Protein AF-A0A936LP40-F1 (afdb_monomer)

Structure (mmCIF, N/CA/C/O backbone):
data_AF-A0A936LP40-F1
#
_entry.id   AF-A0A936LP40-F1
#
loop_
_atom_site.group_PDB
_atom_site.id
_atom_site.type_symbol
_atom_site.label_atom_id
_atom_site.label_alt_id
_atom_site.label_comp_id
_atom_site.label_asym_id
_atom_site.label_entity_id
_atom_site.label_seq_id
_atom_site.pdbx_PDB_ins_code
_atom_site.Cartn_x
_atom_site.Cartn_y
_atom_site.Cartn_z
_atom_site.occupancy
_atom_site.B_iso_or_equiv
_atom_site.auth_seq_id
_atom_site.auth_comp_id
_atom_site.auth_asym_id
_atom_site.auth_atom_id
_atom_site.pdbx_PDB_model_num
ATOM 1 N N . MET A 1 1 ? 78.525 -38.501 -21.535 1.00 39.41 1 MET A N 1
ATOM 2 C CA . MET A 1 1 ? 77.600 -37.495 -20.968 1.00 39.41 1 MET A CA 1
ATOM 3 C C . MET A 1 1 ? 76.775 -36.900 -22.103 1.00 39.41 1 MET A C 1
ATOM 5 O O . MET A 1 1 ? 77.333 -36.212 -22.942 1.00 39.41 1 MET A O 1
ATOM 9 N N . LYS A 1 2 ? 75.487 -37.255 -22.207 1.00 33.81 2 LYS A N 1
ATOM 10 C CA . LYS A 1 2 ? 74.558 -36.735 -23.226 1.00 33.81 2 LYS A CA 1
ATOM 11 C C . LYS A 1 2 ? 73.758 -35.586 -22.605 1.00 33.81 2 LYS A C 1
ATOM 13 O O . LYS A 1 2 ? 72.958 -35.839 -21.711 1.00 33.81 2 LYS A O 1
ATOM 18 N N . HIS A 1 3 ? 73.968 -34.356 -23.067 1.00 35.19 3 HIS A N 1
ATOM 19 C CA . HIS A 1 3 ? 73.114 -33.218 -22.724 1.00 35.19 3 HIS A CA 1
ATOM 20 C C . HIS A 1 3 ? 71.894 -33.205 -23.654 1.00 35.19 3 HIS A C 1
ATOM 22 O O . HIS A 1 3 ? 72.036 -33.112 -24.870 1.00 35.19 3 HIS A O 1
ATOM 28 N N . LYS A 1 4 ? 70.695 -33.345 -23.076 1.00 35.53 4 LYS A N 1
ATOM 29 C CA . LYS A 1 4 ? 69.415 -33.103 -23.752 1.00 35.53 4 LYS A CA 1
ATOM 30 C C . LYS A 1 4 ? 69.106 -31.609 -23.678 1.00 35.53 4 LYS A C 1
ATOM 32 O O . LYS A 1 4 ? 68.902 -31.077 -22.591 1.00 35.53 4 LYS A O 1
ATOM 37 N N . THR A 1 5 ? 69.061 -30.960 -24.832 1.00 36.44 5 THR A N 1
ATOM 38 C CA . THR A 1 5 ? 68.588 -29.586 -25.010 1.00 36.44 5 THR A CA 1
ATOM 39 C C . THR A 1 5 ? 67.058 -29.606 -25.038 1.00 36.44 5 THR A C 1
ATOM 41 O O . THR A 1 5 ? 66.466 -30.262 -25.894 1.00 36.44 5 THR A O 1
ATOM 44 N N . TYR A 1 6 ? 66.406 -28.938 -24.086 1.00 32.69 6 TYR A N 1
ATOM 45 C CA . TYR A 1 6 ? 64.954 -28.760 -24.088 1.00 32.69 6 TYR A CA 1
ATOM 46 C C . TYR A 1 6 ? 64.593 -27.590 -25.007 1.00 32.69 6 TYR A C 1
ATOM 48 O O . TYR A 1 6 ? 64.963 -26.449 -24.744 1.00 32.69 6 TYR A O 1
ATOM 56 N N . SER A 1 7 ? 63.879 -27.885 -26.092 1.00 31.77 7 SER A N 1
ATOM 57 C CA . SER A 1 7 ? 63.279 -26.883 -26.972 1.00 31.77 7 SER A CA 1
ATOM 58 C C . SER A 1 7 ? 61.946 -26.448 -26.360 1.00 31.77 7 SER A C 1
ATOM 60 O O . SER A 1 7 ? 60.996 -27.228 -26.329 1.00 31.77 7 SER A O 1
ATOM 62 N N . ILE A 1 8 ? 61.884 -25.227 -25.831 1.00 37.75 8 ILE A N 1
ATOM 63 C CA . ILE A 1 8 ? 60.647 -24.624 -25.323 1.00 37.75 8 ILE A CA 1
ATOM 64 C C . ILE A 1 8 ? 59.838 -24.160 -26.537 1.00 37.75 8 ILE A C 1
ATOM 66 O O . ILE A 1 8 ? 60.222 -23.218 -27.226 1.00 37.75 8 ILE A O 1
ATOM 70 N N . TYR A 1 9 ? 58.729 -24.844 -26.819 1.00 33.91 9 TYR A N 1
ATOM 71 C CA . TYR A 1 9 ? 57.718 -24.362 -27.754 1.00 33.91 9 TYR A CA 1
ATOM 72 C C . TYR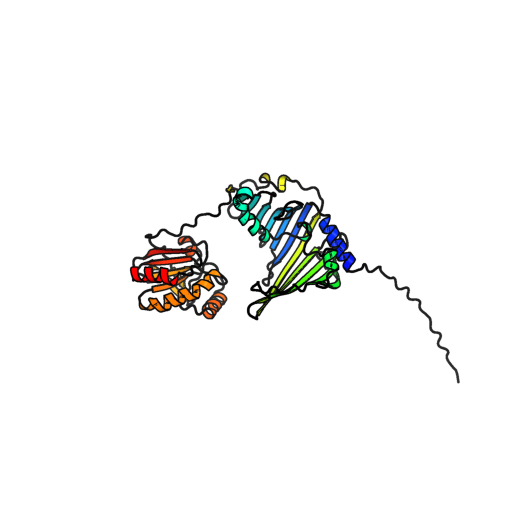 A 1 9 ? 56.994 -23.173 -27.116 1.00 33.91 9 TYR A C 1
ATOM 74 O O . TYR A 1 9 ? 56.255 -23.329 -26.146 1.00 33.91 9 TYR A O 1
ATOM 82 N N . LEU A 1 10 ? 57.220 -21.980 -27.664 1.00 33.94 10 LEU A N 1
ATOM 83 C CA . LEU A 1 10 ? 56.458 -20.782 -27.341 1.00 33.94 10 LEU A CA 1
ATOM 84 C C . LEU A 1 10 ? 55.081 -20.903 -28.015 1.00 33.94 10 LEU A C 1
ATOM 86 O O . LEU A 1 10 ? 54.895 -20.525 -29.169 1.00 33.94 10 LEU A O 1
ATOM 90 N N . SER A 1 11 ? 54.112 -21.495 -27.322 1.00 34.44 11 SER A N 1
ATOM 91 C CA . SER A 1 11 ? 52.716 -21.454 -27.750 1.00 34.44 11 SER A CA 1
ATOM 92 C C . SER A 1 11 ? 52.187 -20.033 -27.550 1.00 34.44 11 SER A C 1
ATOM 94 O O . SER A 1 11 ? 51.850 -19.644 -26.431 1.00 34.44 11 SER A O 1
ATOM 96 N N . CYS A 1 12 ? 52.128 -19.251 -28.631 1.00 35.00 12 CYS A N 1
ATOM 97 C CA . CYS A 1 12 ? 51.345 -18.020 -28.701 1.00 35.00 12 CYS A CA 1
ATOM 98 C C . CYS A 1 12 ? 49.870 -18.353 -28.451 1.00 35.00 12 CYS A C 1
ATOM 100 O O . CYS A 1 12 ? 49.125 -18.694 -29.369 1.00 35.00 12 CYS A O 1
ATOM 102 N N . VAL A 1 13 ? 49.445 -18.255 -27.194 1.00 36.16 13 VAL A N 1
ATOM 103 C CA . VAL A 1 13 ? 48.031 -18.170 -26.844 1.00 36.16 13 VAL A CA 1
ATOM 104 C C . VAL A 1 13 ? 47.567 -16.791 -27.297 1.00 36.16 13 VAL A C 1
ATOM 106 O O . VAL A 1 13 ? 47.834 -15.785 -26.643 1.00 36.16 13 VAL A O 1
ATOM 109 N N . PHE A 1 14 ? 46.895 -16.738 -28.446 1.00 36.97 14 PHE A N 1
ATOM 110 C CA . PHE A 1 14 ? 46.028 -15.615 -28.775 1.00 36.97 14 PHE A CA 1
ATOM 111 C C . PHE A 1 14 ? 44.921 -15.577 -27.717 1.00 36.97 14 PHE A C 1
ATOM 113 O O . PHE A 1 14 ? 43.926 -16.295 -27.804 1.00 36.97 14 PHE A O 1
ATOM 120 N N . LEU A 1 15 ? 45.115 -14.755 -26.686 1.00 35.19 15 LEU A N 1
ATOM 121 C CA . LEU A 1 15 ? 44.023 -14.267 -25.859 1.00 35.19 15 LEU A CA 1
ATOM 122 C C . LEU A 1 15 ? 43.089 -13.490 -26.788 1.00 35.19 15 LEU A C 1
ATOM 124 O O . LEU A 1 15 ? 43.354 -12.343 -27.143 1.00 35.19 15 LEU A O 1
ATOM 128 N N . PHE A 1 16 ? 41.989 -14.123 -27.191 1.00 34.69 16 PHE A N 1
ATOM 129 C CA . PHE A 1 16 ? 40.806 -13.384 -27.598 1.00 34.69 16 PHE A CA 1
ATOM 130 C C . PHE A 1 16 ? 40.383 -12.545 -26.391 1.00 34.69 16 PHE A C 1
ATOM 132 O O . PHE A 1 16 ? 39.727 -13.035 -25.473 1.00 34.69 16 PHE A O 1
ATOM 139 N N . ALA A 1 17 ? 40.788 -11.277 -26.376 1.00 38.00 17 ALA A N 1
ATOM 140 C CA . ALA A 1 17 ? 40.144 -10.266 -25.565 1.00 38.00 17 ALA A CA 1
ATOM 141 C C . ALA A 1 17 ? 38.708 -10.137 -26.086 1.00 38.00 17 ALA A C 1
ATOM 143 O O . ALA A 1 17 ? 38.419 -9.350 -26.987 1.00 38.00 17 ALA A O 1
ATOM 144 N N . ALA A 1 18 ? 37.795 -10.956 -25.557 1.00 37.81 18 ALA A N 1
ATOM 145 C CA . ALA A 1 18 ? 36.388 -10.607 -25.579 1.00 37.81 18 ALA A CA 1
ATOM 146 C C . ALA A 1 18 ? 36.315 -9.226 -24.930 1.00 37.81 18 ALA A C 1
ATOM 148 O O . ALA A 1 18 ? 36.720 -9.075 -23.781 1.00 37.81 18 ALA A O 1
ATOM 149 N N . CYS A 1 19 ? 35.914 -8.221 -25.706 1.00 40.38 19 CYS A N 1
ATOM 150 C CA . CYS A 1 19 ? 35.812 -6.833 -25.284 1.00 40.38 19 CYS A CA 1
ATOM 151 C C . CYS A 1 19 ? 34.895 -6.772 -24.050 1.00 40.38 19 CYS A C 1
ATOM 153 O O . CYS A 1 19 ? 33.672 -6.686 -24.177 1.00 40.38 19 CYS A O 1
ATOM 155 N N . SER A 1 20 ? 35.460 -6.909 -22.849 1.00 53.47 20 SER A N 1
ATOM 156 C CA . SER A 1 20 ? 34.720 -6.817 -21.601 1.00 53.47 20 SER A CA 1
ATOM 157 C C . SER A 1 20 ? 34.326 -5.357 -21.480 1.00 53.47 20 SER A C 1
ATOM 159 O O . SER A 1 20 ? 35.162 -4.513 -21.159 1.00 53.47 20 SER A O 1
ATOM 161 N N . ARG A 1 21 ? 33.082 -5.036 -21.852 1.00 65.19 21 ARG A N 1
ATOM 162 C CA . ARG A 1 21 ? 32.536 -3.692 -21.661 1.00 65.19 21 ARG A CA 1
ATOM 163 C C . ARG A 1 21 ? 32.746 -3.309 -20.201 1.00 65.19 21 ARG A C 1
ATOM 165 O O . ARG A 1 21 ? 32.462 -4.110 -19.312 1.00 65.19 21 ARG A O 1
ATOM 172 N N . ASP A 1 22 ? 33.257 -2.106 -19.984 1.00 83.31 22 ASP A N 1
ATOM 173 C CA . ASP A 1 22 ? 33.444 -1.549 -18.652 1.00 83.31 22 ASP A CA 1
ATOM 174 C C . ASP A 1 22 ? 32.126 -1.661 -17.843 1.00 83.31 22 ASP A C 1
ATOM 176 O O . ASP A 1 22 ? 31.079 -1.240 -18.345 1.00 83.31 22 ASP A O 1
ATOM 180 N N . PRO A 1 23 ? 32.125 -2.240 -16.628 1.00 83.31 23 PRO A N 1
ATOM 181 C CA . PRO A 1 23 ? 30.932 -2.390 -15.792 1.00 83.31 23 PRO A CA 1
ATOM 182 C C . PRO A 1 23 ? 30.099 -1.111 -15.631 1.00 83.31 23 PRO A C 1
ATOM 184 O O . PRO A 1 23 ? 28.870 -1.167 -15.717 1.00 83.31 23 PRO A O 1
ATOM 187 N N . LYS A 1 24 ? 30.745 0.053 -15.464 1.00 86.62 24 LYS A N 1
ATOM 188 C CA . LYS A 1 24 ? 30.034 1.336 -15.338 1.00 86.62 24 LYS A CA 1
ATOM 189 C C . LYS A 1 24 ? 29.349 1.728 -16.646 1.00 86.62 24 LYS A C 1
ATOM 191 O O . LYS A 1 24 ? 28.217 2.209 -16.618 1.00 86.62 24 LYS A O 1
ATOM 196 N N . SER A 1 25 ? 29.971 1.452 -17.793 1.00 88.06 25 SER A N 1
ATOM 197 C CA . SER A 1 25 ? 29.346 1.662 -19.105 1.00 88.06 25 SER A CA 1
ATOM 198 C C . SER A 1 25 ? 28.036 0.879 -19.280 1.00 88.06 25 SER A C 1
ATOM 200 O O . SER A 1 25 ? 27.103 1.388 -19.897 1.00 88.06 25 SER A O 1
ATOM 202 N N . ILE A 1 26 ? 27.921 -0.323 -18.700 1.00 91.50 26 ILE A N 1
ATOM 203 C CA . ILE A 1 26 ? 26.695 -1.136 -18.766 1.00 91.50 26 ILE A CA 1
ATOM 204 C C . ILE A 1 26 ? 25.574 -0.507 -17.934 1.00 91.50 26 ILE A C 1
ATOM 206 O O . ILE A 1 26 ? 24.465 -0.345 -18.442 1.00 91.50 26 ILE A O 1
ATOM 210 N N . LEU A 1 27 ? 25.866 -0.096 -16.696 1.00 91.38 27 LEU A N 1
ATOM 211 C CA . LEU A 1 27 ? 24.906 0.615 -15.843 1.00 91.38 27 LEU A CA 1
ATOM 212 C C . LEU A 1 27 ? 24.444 1.927 -16.497 1.00 91.38 27 LEU A C 1
ATOM 214 O O . LEU A 1 27 ? 23.246 2.198 -16.556 1.00 91.38 27 LEU A O 1
ATOM 218 N N . LYS A 1 28 ? 25.375 2.684 -17.094 1.00 92.00 28 LYS A N 1
ATOM 219 C CA . LYS A 1 28 ? 25.070 3.902 -17.859 1.00 92.00 28 LYS A CA 1
ATOM 220 C C . LYS A 1 28 ? 24.146 3.622 -19.048 1.00 92.00 28 LYS A C 1
ATOM 222 O O . LYS A 1 28 ? 23.197 4.371 -19.273 1.00 92.00 28 LYS A O 1
ATOM 227 N N . MET A 1 29 ? 24.391 2.553 -19.809 1.00 93.62 29 MET A N 1
ATOM 228 C CA . MET A 1 29 ? 23.510 2.160 -20.916 1.00 93.62 29 MET A CA 1
ATOM 229 C C . MET A 1 29 ? 22.107 1.803 -20.425 1.00 93.62 29 MET A C 1
ATOM 231 O O . MET A 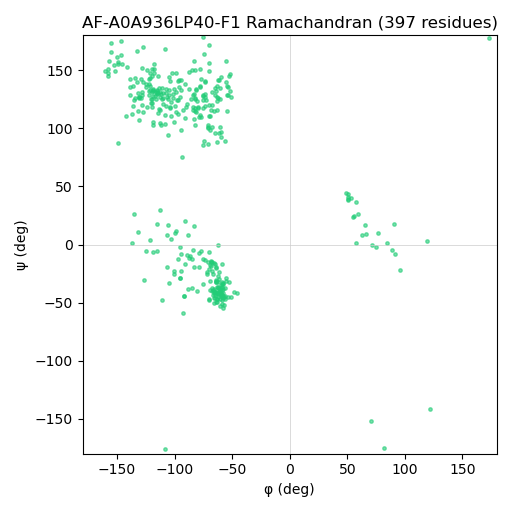1 29 ? 21.136 2.226 -21.050 1.00 93.62 29 MET A O 1
ATOM 235 N N . ALA A 1 30 ? 21.989 1.076 -19.311 1.00 96.00 30 ALA A N 1
ATOM 236 C CA . ALA A 1 30 ? 20.692 0.756 -18.722 1.00 96.00 30 ALA A CA 1
ATOM 237 C C . ALA A 1 30 ? 19.940 2.019 -18.286 1.00 96.00 30 ALA A C 1
ATOM 239 O O . ALA A 1 30 ? 18.773 2.189 -18.637 1.00 96.00 30 ALA A O 1
ATOM 240 N N . PHE A 1 31 ? 20.622 2.954 -17.618 1.00 95.69 31 PHE A N 1
ATOM 241 C CA . PHE A 1 31 ? 20.053 4.253 -17.265 1.00 95.69 31 PHE A CA 1
ATOM 242 C C . PHE A 1 31 ? 19.553 5.013 -18.504 1.00 95.69 31 PHE A C 1
ATOM 244 O O . PHE A 1 31 ? 18.389 5.405 -18.561 1.00 95.69 31 PHE A O 1
ATOM 251 N N . ILE A 1 32 ? 20.391 5.169 -19.537 1.00 95.50 32 ILE A N 1
ATOM 252 C CA . ILE A 1 32 ? 20.025 5.861 -20.788 1.00 95.50 32 ILE A CA 1
ATOM 253 C C . ILE A 1 32 ? 18.844 5.169 -21.476 1.00 95.50 32 ILE A C 1
ATOM 255 O O . ILE A 1 32 ? 17.924 5.832 -21.964 1.00 95.50 32 ILE A O 1
ATOM 259 N N . LYS A 1 33 ? 18.841 3.832 -21.505 1.00 97.12 33 LYS A N 1
ATOM 260 C CA . LYS A 1 33 ? 17.748 3.050 -22.075 1.00 97.12 33 LYS A CA 1
ATOM 261 C C . LYS A 1 33 ? 16.442 3.338 -21.341 1.00 97.12 33 LYS A C 1
ATOM 263 O O . LYS A 1 33 ? 15.465 3.698 -21.994 1.00 97.12 33 LYS A O 1
ATOM 268 N N . CYS A 1 34 ? 16.428 3.222 -20.020 1.00 97.25 34 CYS A N 1
ATOM 269 C CA . CYS A 1 34 ? 15.266 3.492 -19.179 1.00 97.25 34 CYS A CA 1
ATOM 270 C C . CYS A 1 34 ? 14.773 4.944 -19.298 1.00 97.25 34 CYS A C 1
ATOM 272 O O . CYS A 1 34 ? 13.569 5.180 -19.408 1.00 97.25 34 CYS A O 1
ATOM 274 N N . GLN A 1 35 ? 15.685 5.912 -19.410 1.00 95.25 35 GLN A N 1
ATOM 275 C CA . GLN A 1 35 ? 15.361 7.313 -19.699 1.00 95.25 35 GLN A CA 1
ATOM 276 C C . GLN A 1 35 ? 14.681 7.500 -21.062 1.00 95.25 35 GLN A C 1
ATOM 278 O O . GLN A 1 35 ? 13.755 8.300 -21.190 1.00 95.25 35 GLN A O 1
ATOM 283 N N . SER A 1 36 ? 15.092 6.736 -22.078 1.00 96.06 36 SER A N 1
ATOM 284 C CA . SER A 1 36 ? 14.503 6.802 -23.424 1.00 96.06 36 SER A CA 1
ATOM 285 C C . SER A 1 36 ? 13.078 6.237 -23.519 1.00 96.06 36 SER A C 1
ATOM 287 O O . SER A 1 36 ? 12.390 6.468 -24.518 1.00 96.06 36 SER A O 1
ATOM 289 N N . VAL A 1 37 ? 12.628 5.482 -22.510 1.00 97.06 37 VAL A N 1
ATOM 290 C CA . VAL A 1 37 ? 11.272 4.925 -22.460 1.00 97.06 37 VAL A CA 1
ATOM 291 C C . VAL A 1 37 ? 10.274 6.040 -22.160 1.00 97.06 37 VAL A C 1
ATOM 293 O O . VAL A 1 37 ? 10.399 6.741 -21.162 1.00 97.06 37 VAL A O 1
ATOM 296 N N . LYS A 1 38 ? 9.270 6.193 -23.025 1.00 95.94 38 LYS A N 1
ATOM 297 C CA . LYS A 1 38 ? 8.192 7.186 -22.914 1.00 95.94 38 LYS A CA 1
ATOM 298 C C . LYS A 1 38 ? 6.877 6.568 -22.465 1.00 95.94 38 LYS A C 1
ATOM 300 O O . LYS A 1 38 ? 6.103 7.221 -21.782 1.00 95.94 38 LYS A O 1
ATOM 305 N N . CYS A 1 39 ? 6.612 5.334 -22.860 1.00 96.62 39 CYS A N 1
ATOM 306 C CA . CYS A 1 39 ? 5.388 4.613 -22.541 1.00 96.62 39 CYS A CA 1
ATOM 307 C C . CYS A 1 39 ? 5.658 3.113 -22.596 1.00 96.62 39 CYS A C 1
ATOM 309 O O . CYS A 1 39 ? 6.685 2.680 -23.125 1.00 96.62 39 CYS A O 1
ATOM 311 N N . GLY A 1 40 ? 4.748 2.319 -22.059 1.00 96.81 40 GLY A N 1
ATOM 312 C CA . GLY A 1 40 ? 4.858 0.873 -22.138 1.00 96.81 40 GLY A CA 1
ATOM 313 C C . GLY A 1 40 ? 3.808 0.151 -21.318 1.00 96.81 40 GLY A C 1
ATOM 314 O O . GLY A 1 40 ? 2.983 0.757 -20.628 1.00 96.81 40 GLY A O 1
ATOM 315 N N . ASN A 1 41 ? 3.850 -1.167 -21.401 1.00 97.50 41 ASN A N 1
ATOM 316 C CA . ASN A 1 41 ? 3.151 -2.027 -20.471 1.00 97.50 41 ASN A CA 1
ATOM 317 C C . ASN A 1 41 ? 4.115 -3.069 -19.908 1.00 97.50 41 ASN A C 1
ATOM 319 O O . ASN A 1 41 ? 5.112 -3.404 -20.544 1.00 97.50 41 ASN A O 1
ATOM 323 N N . TYR A 1 42 ? 3.848 -3.535 -18.695 1.00 97.56 42 TYR A N 1
ATOM 324 C CA . TYR A 1 42 ? 4.622 -4.600 -18.077 1.00 97.56 42 TYR A CA 1
ATOM 325 C C . TYR A 1 42 ? 3.775 -5.452 -17.141 1.00 97.56 42 TYR A C 1
ATOM 327 O O . TYR A 1 42 ? 2.776 -5.000 -16.578 1.00 97.56 42 TYR A O 1
ATOM 335 N N . GLU A 1 43 ? 4.232 -6.683 -16.949 1.00 97.81 43 GLU A N 1
ATOM 336 C CA . GLU A 1 43 ? 3.850 -7.559 -15.853 1.00 97.81 43 GLU A CA 1
ATOM 337 C C . GLU A 1 43 ? 5.066 -7.763 -14.953 1.00 97.81 43 GLU A C 1
ATOM 339 O O . GLU A 1 43 ? 6.166 -8.052 -15.426 1.00 97.81 43 GLU A O 1
ATOM 344 N N . MET A 1 44 ? 4.877 -7.597 -13.651 1.00 96.75 44 MET A N 1
ATOM 345 C CA . MET A 1 44 ? 5.942 -7.654 -12.662 1.00 96.75 44 MET A CA 1
ATOM 346 C C . MET A 1 44 ? 5.480 -8.417 -11.433 1.00 96.75 44 MET A C 1
ATOM 348 O O . MET A 1 44 ? 4.346 -8.235 -10.996 1.00 96.75 44 MET A O 1
ATOM 352 N N . SER A 1 45 ? 6.367 -9.198 -10.825 1.00 95.44 45 SER A N 1
ATOM 353 C CA . SER A 1 45 ? 6.187 -9.607 -9.439 1.00 95.44 45 SER A CA 1
ATOM 354 C C . SER A 1 45 ? 7.057 -8.819 -8.471 1.00 95.44 45 SER A C 1
ATOM 356 O O . SER A 1 45 ? 8.161 -8.384 -8.802 1.00 95.44 45 SER A O 1
ATOM 358 N N . LEU A 1 46 ? 6.527 -8.622 -7.269 1.00 92.81 46 LEU A N 1
ATOM 359 C CA . LEU A 1 46 ? 7.178 -7.926 -6.176 1.00 92.81 46 LEU A CA 1
ATOM 360 C C . LEU A 1 46 ? 7.077 -8.759 -4.906 1.00 92.81 46 LEU A C 1
ATOM 362 O O . LEU A 1 46 ? 5.983 -9.121 -4.485 1.00 92.81 46 LEU A O 1
ATOM 366 N N . ILE A 1 47 ? 8.218 -8.999 -4.279 1.00 89.44 47 ILE A N 1
ATOM 367 C CA . ILE A 1 47 ? 8.305 -9.543 -2.926 1.00 89.44 47 ILE A CA 1
ATOM 368 C C . ILE A 1 47 ? 8.727 -8.409 -2.000 1.00 89.44 47 ILE A C 1
ATOM 370 O O . ILE A 1 47 ? 9.734 -7.754 -2.280 1.00 89.44 47 ILE A O 1
ATOM 374 N N . LYS A 1 48 ? 7.971 -8.178 -0.921 1.00 81.56 48 LYS A N 1
ATOM 375 C CA . LYS A 1 48 ? 8.299 -7.197 0.122 1.00 81.56 48 LYS A CA 1
ATOM 376 C C . LYS A 1 48 ? 8.597 -7.908 1.434 1.00 81.56 48 LYS A C 1
ATOM 378 O O . LYS A 1 48 ? 7.823 -8.744 1.870 1.00 81.56 48 LYS A O 1
ATOM 383 N N . GLY A 1 49 ? 9.659 -7.502 2.116 1.00 66.75 49 GLY A N 1
ATOM 384 C CA . GLY A 1 49 ? 9.948 -7.966 3.468 1.00 66.75 49 GLY A CA 1
ATOM 385 C C . GLY A 1 49 ? 10.385 -9.432 3.549 1.00 66.75 49 GLY A C 1
ATOM 386 O O . GLY A 1 49 ? 11.042 -9.954 2.650 1.00 66.75 49 GLY A O 1
ATOM 387 N N . ILE A 1 50 ? 10.095 -10.049 4.698 1.00 52.34 50 ILE A N 1
ATOM 388 C CA . ILE A 1 50 ? 10.668 -11.336 5.132 1.00 52.34 50 ILE A CA 1
ATOM 389 C C . ILE A 1 50 ? 9.701 -12.508 4.898 1.00 52.34 50 ILE A C 1
ATOM 391 O O . ILE A 1 50 ? 10.153 -13.643 4.779 1.00 52.34 50 ILE A O 1
ATOM 395 N N . ASP A 1 51 ? 8.392 -12.251 4.812 1.00 62.28 51 ASP A N 1
ATOM 396 C CA . ASP A 1 51 ? 7.378 -13.304 4.642 1.00 62.28 51 ASP A CA 1
ATOM 397 C C . ASP A 1 51 ? 7.448 -13.980 3.260 1.00 62.28 51 ASP A C 1
ATOM 399 O O . ASP A 1 51 ? 6.972 -15.101 3.089 1.00 62.28 51 ASP A O 1
ATOM 403 N N . GLY A 1 52 ? 8.098 -13.323 2.294 1.00 68.62 52 GLY A N 1
ATOM 404 C CA . GLY A 1 52 ? 8.315 -13.841 0.950 1.00 68.62 52 GLY A CA 1
ATOM 405 C C . GLY A 1 52 ? 7.078 -13.768 0.057 1.00 68.62 52 GLY A C 1
ATOM 406 O O . GLY A 1 52 ? 7.112 -14.334 -1.037 1.00 68.62 52 GLY A O 1
ATOM 407 N N . THR A 1 53 ? 6.013 -13.082 0.487 1.00 80.00 53 THR A N 1
ATOM 408 C CA . THR A 1 53 ? 4.757 -13.012 -0.265 1.00 80.00 53 THR A CA 1
ATOM 409 C C . THR A 1 53 ? 4.988 -12.327 -1.611 1.00 80.00 53 THR A C 1
ATOM 411 O O . THR A 1 53 ? 5.490 -11.202 -1.686 1.00 80.00 53 THR A O 1
ATOM 414 N N . GLU A 1 54 ? 4.635 -13.019 -2.696 1.00 85.31 54 GLU A N 1
ATOM 415 C CA . GLU A 1 54 ? 4.766 -12.503 -4.056 1.00 85.31 54 GLU A CA 1
ATOM 416 C C . GLU A 1 54 ? 3.463 -11.822 -4.491 1.00 85.31 54 GLU A C 1
ATOM 418 O O . GLU A 1 54 ? 2.425 -12.459 -4.653 1.00 85.31 54 GLU A O 1
ATOM 423 N N . HIS A 1 55 ? 3.535 -10.517 -4.736 1.00 88.88 55 HIS A N 1
ATOM 424 C CA . HIS A 1 55 ? 2.455 -9.729 -5.318 1.00 88.88 55 HIS A CA 1
ATOM 425 C C . HIS A 1 55 ? 2.675 -9.591 -6.820 1.00 88.88 55 HIS A C 1
ATOM 427 O O . HIS A 1 55 ? 3.786 -9.293 -7.263 1.00 88.88 55 HIS A O 1
ATOM 433 N N . LEU A 1 56 ? 1.621 -9.768 -7.614 1.00 95.12 56 LEU A N 1
ATOM 434 C CA . LEU A 1 56 ? 1.691 -9.624 -9.064 1.00 95.12 56 LEU A CA 1
ATOM 435 C C . LEU A 1 56 ? 1.035 -8.314 -9.499 1.00 95.12 56 LEU A C 1
ATOM 437 O O . LEU A 1 56 ? -0.090 -8.005 -9.117 1.00 95.12 56 LEU A O 1
ATOM 441 N N . PHE A 1 57 ? 1.721 -7.571 -10.358 1.00 96.56 57 PHE A N 1
ATOM 442 C CA . PHE A 1 57 ? 1.269 -6.298 -10.892 1.00 96.56 57 PHE A CA 1
ATOM 443 C C . PHE A 1 57 ? 1.268 -6.332 -12.415 1.00 96.56 57 PHE A C 1
ATOM 445 O O . PHE A 1 57 ? 2.221 -6.800 -13.035 1.00 96.56 57 PHE A O 1
ATOM 452 N N . LYS A 1 58 ? 0.221 -5.781 -13.027 1.00 97.50 58 LYS A N 1
ATOM 453 C CA . LYS A 1 58 ? 0.188 -5.455 -14.459 1.00 97.50 58 LYS A CA 1
ATOM 454 C C . LYS A 1 58 ? -0.006 -3.962 -14.598 1.00 97.50 58 LYS A C 1
ATOM 456 O O . LYS A 1 58 ? -0.892 -3.422 -13.951 1.00 97.50 58 LYS A O 1
ATOM 461 N N . CYS A 1 59 ? 0.787 -3.293 -15.420 1.00 97.56 59 CYS A N 1
ATOM 462 C CA . CYS A 1 59 ? 0.753 -1.841 -15.520 1.00 97.56 59 CYS A CA 1
ATOM 463 C C . CYS A 1 59 ? 0.869 -1.388 -16.970 1.00 97.56 59 CYS A C 1
ATOM 465 O O . CYS A 1 59 ? 1.711 -1.887 -17.709 1.00 97.56 59 CYS A O 1
ATOM 467 N N . LYS A 1 60 ? 0.040 -0.420 -17.357 1.00 97.69 60 LYS A N 1
ATOM 468 C CA . LYS A 1 60 ? 0.240 0.441 -18.525 1.00 97.69 60 LYS A CA 1
ATOM 469 C C . LYS A 1 60 ? 0.696 1.799 -18.020 1.00 97.69 60 LYS A C 1
ATOM 471 O O . LYS A 1 60 ? 0.159 2.273 -17.022 1.00 97.69 60 LYS A O 1
ATOM 476 N N . PHE A 1 61 ? 1.633 2.439 -18.704 1.00 96.88 61 PHE A N 1
ATOM 477 C CA . PHE A 1 61 ? 2.132 3.744 -18.286 1.00 96.88 61 PHE A CA 1
ATOM 478 C C . PHE A 1 61 ? 2.502 4.645 -19.465 1.00 96.88 61 PHE A C 1
ATOM 480 O O . PHE A 1 61 ? 2.862 4.182 -20.551 1.00 96.88 61 PHE A O 1
ATOM 487 N N . LEU A 1 62 ? 2.461 5.948 -19.209 1.00 95.88 62 LEU A N 1
ATOM 488 C CA . LEU A 1 62 ? 2.905 7.024 -20.084 1.00 95.88 62 LEU A CA 1
ATOM 489 C C . LEU A 1 62 ? 3.674 8.042 -19.235 1.00 95.88 62 LEU A C 1
ATOM 491 O O . LEU A 1 62 ? 3.085 8.695 -18.379 1.00 95.88 62 LEU A O 1
ATOM 495 N N . LYS A 1 63 ? 4.988 8.181 -19.443 1.00 94.62 63 LYS A N 1
ATOM 496 C CA . LYS A 1 63 ? 5.819 9.141 -18.704 1.00 94.62 63 LYS A CA 1
ATOM 497 C C . LYS A 1 63 ? 5.340 10.572 -18.937 1.00 94.62 63 LYS A C 1
ATOM 499 O O . LYS A 1 63 ? 5.133 11.004 -20.071 1.00 94.62 63 LYS A O 1
ATOM 504 N N . ALA A 1 64 ? 5.253 11.321 -17.849 1.00 92.06 64 ALA A N 1
ATOM 505 C CA . ALA A 1 64 ? 4.824 12.706 -17.808 1.00 92.06 64 ALA A CA 1
ATOM 506 C C . ALA A 1 64 ? 5.978 13.562 -17.269 1.00 92.06 64 ALA A C 1
ATOM 508 O O . ALA A 1 64 ? 6.277 13.558 -16.076 1.00 92.06 64 ALA A O 1
ATOM 509 N N . LYS A 1 65 ? 6.649 14.307 -18.157 1.00 79.25 65 LYS A N 1
ATOM 510 C CA . LYS A 1 65 ? 7.852 15.091 -17.808 1.00 79.25 65 LYS A CA 1
ATOM 511 C C . LYS A 1 65 ? 7.609 16.173 -16.752 1.00 79.25 65 LYS A C 1
ATOM 513 O O . LYS A 1 65 ? 8.521 16.493 -16.002 1.00 79.25 65 LYS A O 1
ATOM 518 N N . ASN A 1 66 ? 6.397 16.722 -16.706 1.00 81.94 66 ASN A N 1
ATOM 519 C CA . ASN A 1 66 ? 6.048 17.849 -15.838 1.00 81.94 66 ASN A CA 1
ATOM 520 C C . ASN A 1 66 ? 5.239 17.421 -14.603 1.00 81.94 66 ASN A C 1
ATOM 522 O O . ASN A 1 66 ? 4.774 18.274 -13.851 1.00 81.94 66 ASN A O 1
ATOM 526 N N . ASP A 1 67 ? 5.040 16.117 -14.403 1.00 81.06 67 ASP A N 1
ATOM 527 C CA . ASP A 1 67 ? 4.295 15.600 -13.263 1.00 81.06 67 ASP A CA 1
ATOM 528 C C . ASP A 1 67 ? 5.238 15.309 -12.093 1.00 81.06 67 ASP A C 1
ATOM 530 O O . ASP A 1 67 ? 6.026 14.361 -12.121 1.00 81.06 67 ASP A O 1
ATOM 534 N N . SER A 1 68 ? 5.142 16.137 -11.055 1.00 75.75 68 SER A N 1
ATOM 535 C CA . SER A 1 68 ? 5.965 16.031 -9.853 1.00 75.75 68 SER A CA 1
ATOM 536 C C . SER A 1 68 ? 5.515 14.949 -8.868 1.00 75.75 68 SER A C 1
ATOM 538 O O . SER A 1 68 ? 6.225 14.718 -7.894 1.00 75.75 68 SER A O 1
ATOM 540 N N . VAL A 1 69 ? 4.365 14.299 -9.083 1.00 81.75 69 VAL A N 1
ATOM 541 C CA . VAL A 1 69 ? 3.809 13.307 -8.150 1.00 81.75 69 VAL A CA 1
ATOM 542 C C . VAL A 1 69 ? 4.269 11.903 -8.528 1.00 81.75 69 VAL A C 1
ATOM 544 O O . VAL A 1 69 ? 4.939 11.244 -7.739 1.00 81.75 69 VAL A O 1
ATOM 547 N N . PHE A 1 70 ? 3.954 11.449 -9.744 1.00 85.19 70 PHE A N 1
ATOM 548 C CA . PHE A 1 70 ? 4.229 10.067 -10.169 1.00 85.19 70 PHE A CA 1
ATOM 549 C C . PHE A 1 70 ? 5.178 9.945 -11.360 1.00 85.19 70 PHE A C 1
ATOM 551 O O . PHE A 1 70 ? 5.550 8.829 -11.727 1.00 85.19 70 PHE A O 1
ATOM 558 N N . SER A 1 71 ? 5.563 11.059 -11.998 1.00 90.56 71 SER A N 1
ATOM 559 C CA . SER A 1 71 ? 6.366 11.071 -13.236 1.00 90.56 71 SER A CA 1
ATOM 560 C C . SER A 1 71 ? 5.762 10.305 -14.428 1.00 90.56 71 SER A C 1
ATOM 562 O O . SER A 1 71 ? 6.371 10.244 -15.495 1.00 90.56 71 SER A O 1
ATOM 564 N N . SER A 1 72 ? 4.571 9.724 -14.286 1.00 93.75 72 SER A N 1
ATOM 565 C CA . SER A 1 72 ? 3.861 8.982 -15.324 1.00 93.75 72 SER A CA 1
ATOM 566 C C . SER A 1 72 ? 2.373 8.945 -15.022 1.00 93.75 72 SER A C 1
ATOM 568 O O . SER A 1 72 ? 1.997 8.844 -13.860 1.00 93.75 72 SER A O 1
ATOM 570 N N . HIS A 1 73 ? 1.543 8.990 -16.060 1.00 95.31 73 HIS A N 1
ATOM 571 C CA . HIS A 1 73 ? 0.169 8.503 -15.993 1.00 95.31 73 HIS A CA 1
ATOM 572 C C . HIS A 1 73 ? 0.215 6.981 -16.067 1.00 95.31 73 HIS A C 1
ATOM 574 O O . HIS A 1 73 ? 1.040 6.424 -16.801 1.00 95.31 73 HIS A O 1
ATOM 580 N N . PHE A 1 74 ? -0.642 6.297 -15.321 1.00 96.19 74 PHE A N 1
ATOM 581 C CA . PHE A 1 74 ? -0.619 4.841 -15.296 1.00 96.19 74 PHE A CA 1
ATOM 582 C C . PHE A 1 74 ? -1.995 4.246 -15.066 1.00 96.19 74 PHE A C 1
ATOM 584 O O . PHE A 1 74 ? -2.883 4.864 -14.493 1.00 96.19 74 PHE A O 1
ATOM 591 N N . TYR A 1 75 ? -2.138 3.003 -15.490 1.00 97.56 75 TYR A N 1
ATOM 592 C CA . TYR A 1 75 ? -3.228 2.137 -15.094 1.00 97.56 75 TYR A CA 1
ATOM 593 C C . TYR A 1 75 ? -2.604 0.820 -14.665 1.00 97.56 75 TYR A C 1
ATOM 595 O O . TYR A 1 75 ? -2.088 0.073 -15.503 1.00 97.56 75 TYR A O 1
ATOM 603 N N . TYR A 1 76 ? -2.601 0.562 -13.358 1.00 94.62 76 TYR A N 1
ATOM 604 C CA . TYR A 1 76 ? -2.045 -0.663 -12.807 1.00 94.62 76 TYR A CA 1
ATOM 605 C C . TYR A 1 76 ? -3.103 -1.504 -12.091 1.00 94.62 76 TYR A C 1
ATOM 607 O O . TYR A 1 76 ? -4.064 -0.994 -11.521 1.00 94.62 76 TYR A O 1
ATOM 615 N N . LYS A 1 77 ? -2.912 -2.818 -12.156 1.00 96.44 77 LYS A N 1
ATOM 616 C CA . LYS A 1 77 ? -3.741 -3.852 -11.544 1.00 96.44 77 LYS A CA 1
ATOM 617 C C . LYS A 1 77 ? -2.868 -4.689 -10.629 1.00 96.44 77 LYS A C 1
ATOM 619 O O . LYS A 1 77 ? -1.793 -5.121 -11.045 1.00 96.44 77 LYS A O 1
ATOM 624 N N . GLU A 1 78 ? -3.341 -4.924 -9.420 1.00 94.12 78 GLU A N 1
ATOM 625 C CA . GLU A 1 78 ? -2.697 -5.751 -8.408 1.00 94.12 78 GLU A CA 1
ATOM 626 C C . GLU A 1 78 ? -3.455 -7.058 -8.242 1.00 94.12 78 GLU A C 1
ATOM 628 O O . GLU A 1 78 ? -4.680 -7.064 -8.123 1.00 94.12 78 GLU A O 1
ATOM 633 N N . TYR A 1 79 ? -2.715 -8.158 -8.205 1.00 91.75 79 TYR A N 1
ATOM 634 C CA . TYR A 1 79 ? -3.243 -9.491 -7.997 1.00 91.75 79 TYR A CA 1
ATOM 635 C C . TYR A 1 79 ? -2.591 -10.121 -6.769 1.00 91.75 79 TYR A C 1
ATOM 637 O O . TYR A 1 79 ? -1.372 -10.045 -6.590 1.00 91.75 79 TYR A O 1
ATOM 645 N N . GLN A 1 80 ? -3.416 -10.790 -5.972 1.00 84.81 80 GLN A N 1
ATOM 646 C CA . GLN A 1 80 ? -3.013 -11.585 -4.819 1.00 84.81 80 GLN A CA 1
ATOM 647 C C . GLN A 1 80 ? -3.651 -12.970 -4.958 1.00 84.81 80 GLN A C 1
ATOM 649 O O . GLN A 1 80 ? -4.840 -13.078 -5.261 1.00 84.81 80 GLN A O 1
ATOM 654 N N . ASP A 1 81 ? -2.845 -14.029 -4.846 1.00 83.50 81 ASP A N 1
ATOM 655 C CA . ASP A 1 81 ? -3.276 -15.426 -5.028 1.00 83.50 81 ASP A CA 1
ATOM 656 C C . ASP A 1 81 ? -4.056 -15.674 -6.336 1.00 83.50 81 ASP A C 1
ATOM 658 O O . ASP A 1 81 ? -5.054 -16.396 -6.388 1.00 83.50 81 ASP A O 1
ATOM 662 N N . GLY A 1 82 ? -3.622 -15.013 -7.416 1.00 85.38 82 GLY A N 1
ATOM 663 C CA . GLY A 1 82 ? -4.241 -15.095 -8.744 1.00 85.38 82 GLY A CA 1
ATOM 664 C C . GLY A 1 82 ? -5.566 -14.339 -8.896 1.00 85.38 82 GLY A C 1
ATOM 665 O O . GLY A 1 82 ? -6.108 -14.291 -10.001 1.00 85.38 82 GLY A O 1
ATOM 666 N N . LYS A 1 83 ? -6.083 -13.715 -7.833 1.00 89.12 83 LYS A N 1
ATOM 667 C CA . LYS A 1 83 ? -7.300 -12.895 -7.866 1.00 89.12 83 LYS A CA 1
ATOM 668 C C . LYS A 1 83 ? -6.947 -11.425 -8.017 1.00 89.12 83 LYS A C 1
ATOM 670 O O . LYS A 1 83 ? -5.980 -10.953 -7.428 1.00 89.12 83 LYS A O 1
ATOM 675 N N . LEU A 1 84 ? -7.742 -10.702 -8.804 1.00 91.56 84 LEU A N 1
ATOM 676 C CA . LEU A 1 84 ? -7.631 -9.252 -8.908 1.00 91.56 84 LEU A CA 1
ATOM 677 C C . LEU A 1 84 ? -8.007 -8.634 -7.556 1.00 91.56 84 LEU A C 1
ATOM 679 O O . LEU A 1 84 ? -9.146 -8.767 -7.118 1.00 91.56 84 LEU A O 1
ATOM 683 N N . ASN A 1 85 ? -7.036 -7.995 -6.912 1.00 90.12 85 ASN A N 1
ATOM 684 C CA . ASN A 1 85 ? -7.181 -7.391 -5.594 1.00 90.12 85 ASN A CA 1
ATOM 685 C C . ASN A 1 85 ? -7.598 -5.922 -5.700 1.00 90.12 85 ASN A C 1
ATOM 687 O O . ASN A 1 85 ? -8.484 -5.477 -4.989 1.00 90.12 85 ASN A O 1
ATOM 691 N N . ARG A 1 86 ? -6.964 -5.162 -6.600 1.00 91.62 86 ARG A N 1
ATOM 692 C CA . ARG A 1 86 ? -7.203 -3.721 -6.754 1.00 91.62 86 ARG A CA 1
ATOM 693 C C . ARG A 1 86 ? -6.786 -3.242 -8.132 1.00 91.62 86 ARG A C 1
ATOM 695 O O . ARG A 1 86 ? -5.829 -3.763 -8.710 1.00 91.62 86 ARG A O 1
ATOM 702 N N . GLU A 1 87 ? -7.439 -2.196 -8.622 1.00 96.06 87 GLU A N 1
ATOM 703 C CA . GLU A 1 87 ? -6.943 -1.430 -9.761 1.00 96.06 87 GLU A CA 1
ATOM 704 C C . GLU A 1 87 ? -6.803 0.052 -9.431 1.00 96.06 87 GLU A C 1
ATOM 706 O O . GLU A 1 87 ? -7.534 0.592 -8.601 1.00 96.06 87 GLU A O 1
ATOM 711 N N . VAL A 1 88 ? -5.850 0.716 -10.080 1.00 95.94 88 VAL A N 1
ATOM 712 C CA . VAL A 1 88 ? -5.634 2.151 -9.915 1.00 95.94 88 VAL A CA 1
ATOM 713 C C . VAL A 1 88 ? -5.344 2.790 -11.259 1.00 95.94 88 VAL A C 1
ATOM 715 O O . VAL A 1 88 ? -4.444 2.349 -11.979 1.00 95.94 88 VAL A O 1
ATOM 718 N N . ILE A 1 89 ? -6.077 3.857 -11.562 1.00 97.06 89 ILE A N 1
ATOM 719 C CA . ILE A 1 89 ? -5.833 4.726 -12.713 1.00 97.06 89 ILE A CA 1
ATOM 720 C C . ILE A 1 89 ? -5.331 6.062 -12.185 1.00 97.06 89 ILE A C 1
ATOM 722 O O . ILE A 1 89 ? -5.942 6.657 -11.303 1.00 97.06 89 ILE A O 1
ATOM 726 N N . TYR A 1 90 ? -4.237 6.549 -12.747 1.00 95.56 90 TYR A N 1
ATOM 727 C CA . TYR A 1 90 ? -3.745 7.893 -12.523 1.00 95.56 90 TYR A CA 1
ATOM 728 C C . TYR A 1 90 ? -3.704 8.655 -13.846 1.00 95.56 90 TYR A C 1
ATOM 730 O O . TYR A 1 90 ? -2.986 8.270 -14.773 1.00 95.56 90 TYR A O 1
ATOM 738 N N . THR A 1 91 ? -4.481 9.734 -13.919 1.00 94.75 91 THR A N 1
ATOM 739 C CA . THR A 1 91 ? -4.719 10.520 -15.144 1.00 94.75 91 THR A CA 1
ATOM 740 C C . THR A 1 91 ? -3.778 11.724 -15.288 1.00 94.75 91 THR A C 1
ATOM 742 O O . THR A 1 91 ? -3.811 12.420 -16.303 1.00 94.75 91 THR A O 1
ATOM 745 N N . GLY A 1 92 ? -2.986 12.020 -14.249 1.00 92.44 92 GLY A N 1
ATOM 746 C CA . GLY A 1 92 ? -2.273 13.294 -14.072 1.00 92.44 92 GLY A CA 1
ATOM 747 C C . GLY A 1 92 ? -3.019 14.304 -13.186 1.00 92.44 92 GLY A C 1
ATOM 748 O O . GLY A 1 92 ? -2.400 15.188 -12.591 1.00 92.44 92 GLY A O 1
ATOM 749 N N . HIS A 1 93 ? -4.342 14.156 -13.052 1.00 92.56 93 HIS A N 1
ATOM 750 C CA . HIS A 1 93 ? -5.204 15.045 -12.259 1.00 92.56 93 HIS A CA 1
ATOM 751 C C . HIS A 1 93 ? -6.048 14.287 -11.233 1.00 92.56 93 HIS A C 1
ATOM 753 O O . HIS A 1 93 ? -6.320 14.808 -10.152 1.00 92.56 93 HIS A O 1
ATOM 759 N N . GLU A 1 94 ? -6.417 13.046 -11.535 1.00 94.62 94 GLU A N 1
ATOM 760 C CA . GLU A 1 94 ? -7.192 12.165 -10.676 1.00 94.62 94 GLU A CA 1
ATOM 761 C C . GLU A 1 94 ? -6.422 10.878 -10.382 1.00 94.62 94 GLU A C 1
ATOM 763 O O . GLU A 1 94 ? -5.751 10.321 -11.253 1.00 94.62 94 GLU A O 1
ATOM 768 N N . ILE A 1 95 ? -6.573 10.386 -9.155 1.00 94.38 95 ILE A N 1
ATOM 769 C CA . ILE A 1 95 ? -6.294 9.002 -8.779 1.00 94.38 95 ILE A CA 1
ATOM 770 C C . ILE A 1 95 ? -7.647 8.311 -8.630 1.00 94.38 95 ILE A C 1
ATOM 772 O O . ILE A 1 95 ? -8.447 8.687 -7.774 1.00 94.38 95 ILE A O 1
ATOM 776 N N . VAL A 1 96 ? -7.902 7.294 -9.443 1.00 96.00 96 VAL A N 1
ATOM 777 C CA . VAL A 1 96 ? -9.084 6.441 -9.342 1.00 96.00 96 VAL A CA 1
ATOM 778 C C . VAL A 1 96 ? -8.670 5.123 -8.718 1.00 96.00 96 VAL A C 1
ATOM 780 O O . VAL A 1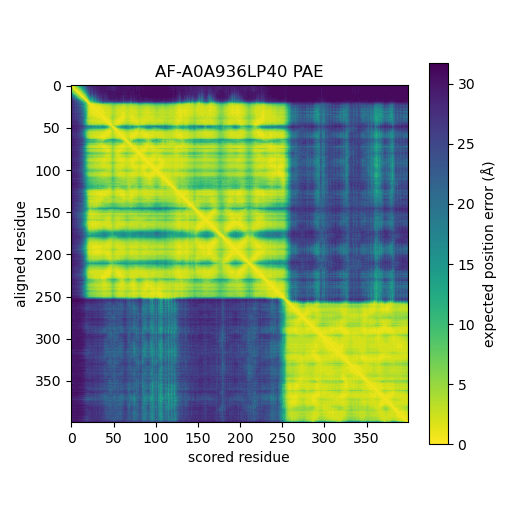 96 ? -7.874 4.399 -9.306 1.00 96.00 96 VAL A O 1
ATOM 783 N N . THR A 1 97 ? -9.207 4.802 -7.545 1.00 94.38 97 THR A N 1
ATOM 784 C CA . THR A 1 97 ? -9.030 3.489 -6.912 1.00 94.38 97 THR A CA 1
ATOM 785 C C . THR A 1 97 ? -10.269 2.649 -7.169 1.00 94.38 97 THR A C 1
ATOM 787 O O . THR A 1 97 ? -11.370 3.035 -6.785 1.00 94.38 97 THR A O 1
ATOM 790 N N . ILE A 1 98 ? -10.084 1.522 -7.844 1.00 96.12 98 ILE A N 1
ATOM 791 C CA . ILE A 1 98 ? -11.138 0.605 -8.264 1.00 96.12 98 ILE A CA 1
ATOM 792 C C . ILE A 1 98 ? -11.046 -0.636 -7.386 1.00 96.12 98 ILE A C 1
ATOM 794 O O . ILE A 1 98 ? -10.015 -1.313 -7.377 1.00 96.12 98 ILE A O 1
ATOM 798 N N . GLU A 1 99 ? -12.121 -0.907 -6.654 1.00 93.38 99 GLU A N 1
ATOM 799 C CA . GLU A 1 99 ? -12.211 -1.975 -5.666 1.00 93.38 99 GLU A CA 1
ATOM 800 C C . GLU A 1 99 ? -13.119 -3.098 -6.200 1.00 93.38 99 GLU A C 1
ATOM 802 O O . GLU A 1 99 ? -14.346 -2.952 -6.234 1.00 93.38 99 GLU A O 1
ATOM 807 N N . PRO A 1 100 ? -12.548 -4.227 -6.665 1.00 91.19 100 PRO A N 1
ATOM 808 C CA . PRO A 1 100 ? -13.331 -5.322 -7.231 1.00 91.19 100 PRO A CA 1
ATOM 809 C C . PRO A 1 100 ? -14.307 -5.948 -6.236 1.00 91.19 100 PRO A C 1
ATOM 811 O O . PRO A 1 100 ? -15.328 -6.498 -6.647 1.00 91.19 100 PRO A O 1
ATOM 814 N N . THR A 1 101 ? -14.006 -5.880 -4.937 1.00 87.75 101 THR A N 1
ATOM 815 C CA . THR A 1 101 ? -14.813 -6.535 -3.901 1.00 87.75 101 THR A CA 1
ATOM 816 C C . THR A 1 101 ? -16.189 -5.897 -3.708 1.00 87.75 101 THR A C 1
ATOM 818 O O . THR A 1 101 ? -17.145 -6.616 -3.415 1.00 87.75 101 THR A O 1
ATOM 821 N N . ASP A 1 102 ? -16.320 -4.584 -3.915 1.00 89.75 102 ASP A N 1
ATOM 822 C CA . ASP A 1 102 ? -17.585 -3.854 -3.763 1.00 89.75 102 ASP A CA 1
ATOM 823 C C . ASP A 1 102 ? -18.048 -3.121 -5.034 1.00 89.75 102 ASP A C 1
ATOM 825 O O . ASP A 1 102 ? -19.092 -2.465 -5.030 1.00 89.75 102 ASP A O 1
ATOM 829 N N . SER A 1 103 ? -17.314 -3.284 -6.141 1.00 93.56 103 SER A N 1
ATOM 830 C CA . SER A 1 103 ? -17.602 -2.659 -7.436 1.00 93.56 103 SER A CA 1
ATOM 831 C C . SER A 1 103 ? -17.654 -1.128 -7.369 1.00 93.56 103 SER A C 1
ATOM 833 O O . SER A 1 103 ? -18.461 -0.495 -8.056 1.00 93.56 103 SER A O 1
ATOM 835 N N . THR A 1 104 ? -16.803 -0.505 -6.552 1.00 94.25 104 THR A N 1
ATOM 836 C CA . THR A 1 104 ? -16.691 0.958 -6.471 1.00 94.25 104 THR A CA 1
ATOM 837 C C . THR A 1 104 ? -15.433 1.483 -7.156 1.00 94.25 104 THR A C 1
ATOM 839 O O . THR A 1 104 ? -14.376 0.855 -7.150 1.00 94.25 104 THR A O 1
ATOM 842 N N . ALA A 1 105 ? -15.557 2.651 -7.785 1.00 97.00 105 ALA A N 1
ATOM 843 C CA . ALA A 1 105 ? -14.448 3.413 -8.341 1.00 97.00 105 ALA A CA 1
ATOM 844 C C . ALA A 1 105 ? -14.395 4.767 -7.628 1.00 97.00 105 ALA A C 1
ATOM 846 O O . ALA A 1 105 ? -15.209 5.653 -7.888 1.00 97.00 105 ALA A O 1
ATOM 847 N N . THR A 1 106 ? -13.460 4.906 -6.693 1.00 94.81 106 THR A N 1
ATOM 848 C CA . THR A 1 106 ? -13.292 6.120 -5.890 1.00 94.81 106 THR A CA 1
ATOM 849 C C . THR A 1 106 ? -12.347 7.087 -6.588 1.00 94.81 106 THR A C 1
ATOM 851 O O . THR A 1 106 ? -11.189 6.745 -6.819 1.00 94.81 106 THR A O 1
ATOM 854 N N . VAL A 1 107 ? -12.818 8.295 -6.897 1.00 95.94 107 VAL A N 1
ATOM 855 C CA . VAL A 1 107 ? -12.080 9.323 -7.642 1.00 95.94 107 VAL A CA 1
ATOM 856 C C . VAL A 1 107 ? -11.555 10.397 -6.692 1.00 95.94 107 VAL A C 1
ATOM 858 O O . VAL A 1 107 ? -12.312 11.199 -6.152 1.00 95.94 107 VAL A O 1
ATOM 861 N N . MET A 1 108 ? -10.240 10.455 -6.502 1.00 92.50 108 MET A N 1
ATOM 862 C CA . MET A 1 108 ? -9.569 11.535 -5.781 1.00 92.50 108 MET A CA 1
ATOM 863 C C . MET A 1 108 ? -9.000 12.546 -6.774 1.00 92.50 108 MET A C 1
ATOM 865 O O . MET A 1 108 ? -8.065 12.234 -7.505 1.00 92.50 108 MET A O 1
ATOM 869 N N . SER A 1 109 ? -9.527 13.771 -6.777 1.00 92.06 109 SER A N 1
ATOM 870 C CA . SER A 1 109 ? -8.996 14.866 -7.600 1.00 92.06 109 SER A CA 1
ATOM 871 C C . SER A 1 109 ? -7.888 15.635 -6.880 1.00 92.06 109 SER A C 1
ATOM 873 O O . SER A 1 109 ? -8.061 16.068 -5.737 1.00 92.06 109 SER A O 1
ATOM 875 N N . LYS A 1 110 ? -6.782 15.891 -7.585 1.00 88.38 110 LYS A N 1
ATOM 876 C CA . LYS A 1 110 ? -5.668 16.734 -7.133 1.00 88.38 110 LYS A CA 1
ATOM 877 C C . LYS A 1 110 ? -6.119 18.142 -6.748 1.00 88.38 110 LYS A C 1
ATOM 879 O O . LYS A 1 110 ? -5.631 18.680 -5.762 1.00 88.38 110 LYS A O 1
ATOM 884 N N . THR A 1 111 ? -7.082 18.714 -7.473 1.00 88.38 111 THR A N 1
ATOM 885 C CA . THR A 1 111 ? -7.617 20.061 -7.205 1.00 88.38 111 THR A CA 1
ATOM 886 C C . THR A 1 111 ? -8.232 20.169 -5.811 1.00 88.38 111 THR A C 1
ATOM 888 O O . THR A 1 111 ? -8.074 21.187 -5.145 1.00 88.38 111 THR A O 1
ATOM 891 N N . ASN A 1 112 ? -8.896 19.105 -5.354 1.00 85.56 112 ASN A N 1
ATOM 892 C CA . ASN A 1 112 ? -9.607 19.097 -4.077 1.00 85.56 112 ASN A CA 1
ATOM 893 C C . ASN A 1 112 ? -8.756 18.533 -2.929 1.00 85.56 112 ASN A C 1
ATOM 895 O O . ASN A 1 112 ? -9.030 18.823 -1.767 1.00 85.56 112 ASN A O 1
ATOM 899 N N . TRP A 1 113 ? -7.734 17.729 -3.243 1.00 85.00 113 TRP A N 1
ATOM 900 C CA . TRP A 1 113 ? -7.032 16.895 -2.265 1.00 85.00 113 TRP A CA 1
ATOM 901 C C . TRP A 1 113 ? -5.497 16.929 -2.380 1.00 85.00 113 TRP A C 1
ATOM 903 O O . TRP A 1 113 ? -4.855 15.973 -1.962 1.00 85.00 113 TRP A O 1
ATOM 913 N N . ASP A 1 114 ? -4.881 17.997 -2.908 1.00 81.94 114 ASP A N 1
ATOM 914 C CA . ASP A 1 114 ? -3.434 18.074 -3.233 1.00 81.94 114 ASP A CA 1
ATOM 915 C C . ASP A 1 114 ? -2.480 17.537 -2.141 1.00 81.94 114 ASP A C 1
ATOM 917 O O . ASP A 1 114 ? -1.525 16.820 -2.446 1.00 81.94 114 ASP A O 1
ATOM 921 N N . SER A 1 115 ? -2.742 17.827 -0.861 1.00 76.38 115 SER A N 1
ATOM 922 C CA . SER A 1 115 ? -1.922 17.326 0.254 1.00 76.38 115 SER A CA 1
ATOM 923 C C . SER A 1 115 ? -1.995 15.803 0.411 1.00 76.38 115 SER A C 1
ATOM 925 O O . SER A 1 115 ? -0.961 15.144 0.525 1.00 76.38 115 SER A O 1
ATOM 927 N N . TYR A 1 116 ? -3.201 15.232 0.364 1.00 74.50 116 TYR A N 1
ATOM 928 C CA . TYR A 1 116 ? -3.420 13.784 0.405 1.00 74.50 116 TYR A CA 1
ATOM 929 C C . TYR A 1 116 ? -2.895 13.119 -0.861 1.00 74.50 116 TYR A C 1
ATOM 931 O O . TYR A 1 116 ? -2.230 12.092 -0.795 1.00 74.50 116 TYR A O 1
ATOM 939 N N . PHE A 1 117 ? -3.101 13.755 -2.006 1.00 77.62 117 PHE A N 1
ATOM 940 C CA . PHE A 1 117 ? -2.616 13.301 -3.298 1.00 77.62 117 PHE A CA 1
ATOM 941 C C . PHE A 1 117 ? -1.105 13.037 -3.295 1.00 77.62 117 PHE A C 1
ATOM 943 O O . PHE A 1 117 ? -0.646 11.988 -3.742 1.00 77.62 117 PHE A O 1
ATOM 950 N N . LYS A 1 118 ? -0.324 13.961 -2.718 1.00 74.56 118 LYS A N 1
ATOM 951 C CA . LYS A 1 118 ? 1.130 13.814 -2.551 1.00 74.56 118 LYS A CA 1
ATOM 952 C C . LYS A 1 118 ? 1.490 12.686 -1.589 1.00 74.56 118 LYS A C 1
ATOM 954 O O . LYS A 1 118 ? 2.414 11.929 -1.874 1.00 74.56 118 LYS A O 1
ATOM 959 N N . ALA A 1 119 ? 0.753 12.528 -0.492 1.00 71.44 119 ALA A N 1
ATOM 960 C CA . ALA A 1 119 ? 0.973 11.435 0.457 1.00 71.44 119 ALA A CA 1
ATOM 961 C C . ALA A 1 119 ? 0.717 10.050 -0.171 1.00 71.44 119 ALA A C 1
ATOM 963 O O . ALA A 1 119 ? 1.414 9.090 0.149 1.00 71.44 119 ALA A O 1
ATOM 964 N N . TYR A 1 120 ? -0.227 9.954 -1.114 1.00 70.31 120 TYR A N 1
ATOM 965 C CA . TYR A 1 120 ? -0.544 8.711 -1.825 1.00 70.31 120 TYR A CA 1
ATOM 966 C C . TYR A 1 120 ? 0.520 8.308 -2.858 1.00 70.31 120 TYR A C 1
ATOM 968 O O . TYR A 1 120 ? 0.537 7.158 -3.300 1.00 70.31 120 TYR A O 1
ATOM 976 N N . SER A 1 121 ? 1.450 9.207 -3.208 1.00 69.44 121 SER A N 1
ATOM 977 C CA . SER A 1 121 ? 2.478 8.937 -4.223 1.00 69.44 121 SER A CA 1
ATOM 978 C C . SER A 1 121 ? 3.378 7.738 -3.905 1.00 69.44 121 SER A C 1
ATOM 980 O O . SER A 1 121 ? 3.767 6.996 -4.805 1.00 69.44 121 SER A O 1
ATOM 982 N N . GLY A 1 122 ? 3.645 7.488 -2.620 1.00 69.50 122 GLY A N 1
ATOM 983 C CA . GLY A 1 122 ? 4.446 6.352 -2.160 1.00 69.50 122 GLY A CA 1
ATOM 984 C C . GLY A 1 122 ? 3.684 5.030 -2.002 1.00 69.50 122 GLY A C 1
ATOM 985 O O . GLY A 1 122 ? 4.298 4.018 -1.674 1.00 69.50 122 GLY A O 1
ATOM 986 N N . MET A 1 123 ? 2.360 5.006 -2.193 1.00 76.75 123 MET A N 1
ATOM 987 C CA . MET A 1 123 ? 1.544 3.817 -1.893 1.00 76.75 123 MET A CA 1
ATOM 988 C C . MET A 1 123 ? 1.532 2.784 -3.025 1.00 76.75 123 MET A C 1
ATOM 990 O O . MET A 1 123 ? 1.226 1.612 -2.792 1.00 76.75 123 MET A O 1
ATOM 994 N N . TYR A 1 124 ? 1.883 3.189 -4.246 1.00 84.88 124 TYR A N 1
ATOM 995 C CA . TYR A 1 124 ? 1.798 2.336 -5.428 1.00 84.88 124 TYR A CA 1
ATOM 996 C C . TYR A 1 124 ? 3.153 1.755 -5.813 1.00 84.88 124 TYR A C 1
ATOM 998 O O . TYR A 1 124 ? 4.171 2.438 -5.871 1.00 84.88 124 TYR A O 1
ATOM 1006 N N . SER A 1 125 ? 3.159 0.454 -6.092 1.00 87.81 125 SER A N 1
ATOM 1007 C CA . SER A 1 125 ? 4.376 -0.299 -6.398 1.00 87.81 125 SER A CA 1
ATOM 1008 C C . SER A 1 125 ? 4.608 -0.351 -7.908 1.00 87.81 125 SER A C 1
ATOM 1010 O O . SER A 1 125 ? 4.340 -1.357 -8.560 1.00 87.81 125 SER A O 1
ATOM 1012 N N . LEU A 1 126 ? 5.070 0.767 -8.472 1.00 93.12 126 LEU A N 1
ATOM 1013 C CA . LEU A 1 126 ? 5.440 0.864 -9.884 1.00 93.12 126 LEU A CA 1
ATOM 1014 C C . LEU A 1 126 ? 6.879 0.391 -10.114 1.00 93.12 126 LEU A C 1
ATOM 1016 O O . LEU A 1 126 ? 7.750 0.580 -9.265 1.00 93.12 126 LEU A O 1
ATOM 1020 N N . TYR A 1 127 ? 7.155 -0.151 -11.300 1.00 95.75 127 TYR A N 1
ATOM 1021 C CA . TYR A 1 127 ? 8.519 -0.441 -11.729 1.00 95.75 127 TYR A CA 1
ATOM 1022 C C . TYR A 1 127 ? 9.253 0.843 -12.143 1.00 95.75 127 TYR A C 1
ATOM 1024 O O . TYR A 1 127 ? 9.285 1.232 -13.315 1.00 95.75 127 TYR A O 1
ATOM 1032 N N . SER A 1 128 ? 9.833 1.514 -11.148 1.00 93.75 128 SER A N 1
ATOM 1033 C CA . SER A 1 128 ? 10.410 2.854 -11.265 1.00 93.75 128 SER A CA 1
ATOM 1034 C C . SER A 1 128 ? 11.479 3.036 -12.351 1.00 93.75 128 SER A C 1
ATOM 1036 O O . SER A 1 128 ? 11.474 4.119 -12.943 1.00 93.75 128 SER A O 1
ATOM 1038 N N . PRO A 1 129 ? 12.315 2.039 -12.732 1.00 95.81 129 PRO A N 1
ATOM 1039 C CA . PRO A 1 129 ? 13.224 2.214 -13.865 1.00 95.81 129 PRO A CA 1
ATOM 1040 C C . PRO A 1 129 ? 12.496 2.568 -15.168 1.00 95.81 129 PRO A C 1
ATOM 1042 O O . PRO A 1 129 ? 13.023 3.315 -15.987 1.00 95.81 129 PRO A O 1
ATOM 1045 N N . LEU A 1 130 ? 11.275 2.064 -15.376 1.00 96.44 130 LEU A N 1
ATOM 1046 C CA . LEU A 1 130 ? 10.497 2.337 -16.588 1.00 96.44 130 LEU A CA 1
ATOM 1047 C C . LEU A 1 130 ? 9.506 3.485 -16.426 1.00 96.44 130 LEU A C 1
ATOM 1049 O O . LEU A 1 130 ? 9.204 4.146 -17.415 1.00 96.44 130 LEU A O 1
ATOM 1053 N N . THR A 1 131 ? 8.997 3.729 -15.218 1.00 94.56 131 THR A N 1
ATOM 1054 C CA . THR A 1 131 ? 7.903 4.688 -14.992 1.00 94.56 131 THR A CA 1
ATOM 1055 C C . THR A 1 131 ? 8.364 6.043 -14.460 1.00 94.56 131 THR A C 1
ATOM 1057 O O . THR A 1 131 ? 7.692 7.043 -14.692 1.00 94.56 131 THR A O 1
ATOM 1060 N N . ASN A 1 132 ? 9.510 6.114 -13.778 1.00 91.31 132 ASN A N 1
ATOM 1061 C CA . ASN A 1 132 ? 10.002 7.349 -13.175 1.00 91.31 132 ASN A CA 1
ATOM 1062 C C . ASN A 1 132 ? 10.851 8.178 -14.167 1.00 91.31 132 ASN A C 1
ATOM 1064 O O . ASN A 1 132 ? 11.555 7.634 -15.025 1.00 91.31 132 ASN A O 1
ATOM 1068 N N . ASN A 1 133 ? 10.817 9.508 -14.037 1.00 89.56 133 ASN A N 1
ATOM 1069 C CA . ASN A 1 133 ? 11.618 10.431 -14.849 1.00 89.56 133 ASN A CA 1
ATOM 1070 C C . ASN A 1 133 ? 13.112 10.415 -14.491 1.00 89.56 133 ASN A C 1
ATOM 1072 O O . ASN A 1 133 ? 13.930 10.745 -15.338 1.00 89.56 133 ASN A O 1
ATOM 1076 N N . SER A 1 134 ? 13.498 10.016 -13.278 1.00 90.06 134 SER A N 1
ATOM 1077 C CA . SER A 1 134 ? 14.895 9.786 -12.892 1.00 90.06 134 SER A CA 1
ATOM 1078 C C . SER A 1 134 ? 15.367 8.367 -13.204 1.00 90.06 134 SER A C 1
ATOM 1080 O O . SER A 1 134 ? 16.562 8.112 -13.177 1.00 90.06 134 SER A O 1
ATOM 1082 N N . SER A 1 135 ? 14.459 7.444 -13.548 1.00 91.88 135 SER A N 1
ATOM 1083 C CA . SER A 1 135 ? 14.758 6.010 -13.711 1.00 91.88 135 SER A CA 1
ATOM 1084 C C . SER A 1 135 ? 15.409 5.367 -12.472 1.00 91.88 135 SER A C 1
ATOM 1086 O O . SER A 1 135 ? 16.078 4.340 -12.582 1.00 91.88 135 SER A O 1
ATOM 1088 N N . SER A 1 136 ? 15.199 5.954 -11.289 1.00 88.44 136 SER A N 1
ATOM 1089 C CA . SER A 1 136 ? 15.658 5.413 -10.006 1.00 88.44 136 SER A CA 1
ATOM 1090 C C . SER A 1 136 ? 15.203 3.952 -9.812 1.00 88.44 136 SER A C 1
ATOM 1092 O O . SER A 1 136 ? 14.104 3.596 -10.254 1.00 88.44 136 SER A O 1
ATOM 1094 N N . PRO A 1 137 ? 16.007 3.084 -9.172 1.00 90.31 137 PRO A N 1
ATOM 1095 C CA . PRO A 1 137 ? 17.303 3.371 -8.550 1.00 90.31 137 PRO A CA 1
ATOM 1096 C C . PRO A 1 137 ? 18.501 3.173 -9.492 1.00 90.31 137 PRO A C 1
ATOM 1098 O O . PRO A 1 137 ? 19.620 2.993 -9.022 1.00 90.31 137 PRO A O 1
ATOM 1101 N N . LEU A 1 138 ? 18.305 3.173 -10.819 1.00 91.19 138 LEU A N 1
ATOM 1102 C CA . LEU A 1 138 ? 19.452 3.144 -11.727 1.00 91.19 138 LEU A CA 1
ATOM 1103 C C . LEU A 1 138 ? 20.295 4.403 -11.544 1.00 91.19 138 LEU A C 1
ATOM 1105 O O . LEU A 1 138 ? 19.772 5.515 -11.490 1.00 91.19 138 LEU A O 1
ATOM 1109 N N . LEU A 1 139 ? 21.605 4.198 -11.503 1.00 86.75 139 LEU A N 1
ATOM 1110 C CA . LEU A 1 139 ? 22.571 5.252 -11.252 1.00 86.75 139 LEU A CA 1
ATOM 1111 C C . LEU A 1 139 ? 22.861 6.029 -12.535 1.00 86.75 139 LEU A C 1
ATOM 1113 O O . LEU A 1 139 ? 23.217 5.456 -13.570 1.00 86.75 139 LEU A O 1
ATOM 1117 N N . SER A 1 140 ? 22.695 7.345 -12.452 1.00 85.75 140 SER A N 1
ATOM 1118 C CA . SER A 1 140 ? 23.063 8.285 -13.502 1.00 85.75 140 SER A CA 1
ATOM 1119 C C . SER A 1 140 ? 24.584 8.400 -13.628 1.00 85.75 140 SER A C 1
ATOM 1121 O O . SER A 1 140 ? 25.350 7.902 -12.806 1.00 85.75 140 SER A O 1
ATOM 1123 N N . GLU A 1 141 ? 25.057 9.092 -14.665 1.00 83.56 141 GLU A N 1
ATOM 1124 C CA . GLU A 1 141 ? 26.494 9.334 -14.839 1.00 83.56 141 GLU A CA 1
ATOM 1125 C C . GLU A 1 141 ? 27.120 10.105 -13.668 1.00 83.56 141 GLU A C 1
ATOM 1127 O O . GLU A 1 141 ? 28.252 9.806 -13.291 1.00 83.56 141 GLU A O 1
ATOM 1132 N N . ALA A 1 142 ? 26.374 11.037 -13.066 1.00 82.62 142 ALA A N 1
ATOM 1133 C CA . ALA A 1 142 ? 26.819 11.741 -11.870 1.00 82.62 142 ALA A CA 1
ATOM 1134 C C . ALA A 1 142 ? 26.985 10.758 -10.702 1.00 82.62 142 ALA A C 1
ATOM 1136 O O . ALA A 1 142 ? 28.068 10.681 -10.124 1.00 82.62 142 ALA A O 1
ATOM 1137 N N . ASP A 1 143 ? 25.982 9.914 -10.451 1.00 82.25 143 ASP A N 1
ATOM 1138 C CA . ASP A 1 143 ? 26.004 8.945 -9.349 1.00 82.25 143 ASP A CA 1
ATOM 1139 C C . ASP A 1 143 ? 27.160 7.937 -9.485 1.00 82.25 143 ASP A C 1
ATOM 1141 O O . ASP A 1 143 ? 27.837 7.607 -8.512 1.00 82.25 143 ASP A O 1
ATOM 1145 N N . LEU A 1 144 ? 27.449 7.489 -10.715 1.00 79.44 144 LEU A N 1
ATOM 1146 C CA . LEU A 1 144 ? 28.556 6.571 -11.027 1.00 79.44 144 LEU A CA 1
ATOM 1147 C C . LEU A 1 144 ? 29.952 7.166 -10.758 1.00 79.44 144 LEU A C 1
ATOM 1149 O O . LEU A 1 144 ? 30.945 6.421 -10.720 1.00 79.44 144 LEU A O 1
ATOM 1153 N N . SER A 1 145 ? 30.038 8.491 -10.614 1.00 77.81 145 SER A N 1
ATOM 1154 C CA . SER A 1 145 ? 31.262 9.228 -10.292 1.00 77.81 145 SER A CA 1
ATOM 1155 C C . SER A 1 145 ? 31.411 9.549 -8.800 1.00 77.81 145 SER A C 1
ATOM 1157 O O . SER A 1 145 ? 32.509 9.896 -8.366 1.00 77.81 145 SER A O 1
ATOM 1159 N N . GLU A 1 146 ? 30.353 9.383 -8.002 1.00 76.50 146 GLU A N 1
ATOM 1160 C CA . GLU A 1 146 ? 30.380 9.661 -6.567 1.00 76.50 146 GLU A CA 1
ATOM 1161 C C . GLU A 1 146 ? 31.067 8.542 -5.775 1.00 76.50 146 GLU A C 1
ATOM 1163 O O . GLU A 1 146 ? 30.806 7.354 -5.969 1.00 76.50 146 GLU A O 1
ATOM 1168 N N . ALA A 1 147 ? 31.916 8.926 -4.818 1.00 66.25 147 ALA A N 1
ATOM 1169 C CA . ALA A 1 147 ? 32.675 7.988 -3.988 1.00 66.25 147 ALA A CA 1
ATOM 1170 C C . ALA A 1 147 ? 31.809 7.172 -3.007 1.00 66.25 147 ALA A C 1
ATOM 1172 O O . ALA A 1 147 ? 32.290 6.181 -2.461 1.00 66.25 147 ALA A O 1
ATOM 1173 N N . LYS A 1 148 ? 30.548 7.570 -2.782 1.00 78.38 148 LYS A N 1
ATOM 1174 C CA . LYS A 1 148 ? 29.631 6.903 -1.842 1.00 78.38 148 LYS A CA 1
ATOM 1175 C C . LYS A 1 148 ? 29.065 5.574 -2.360 1.00 78.38 148 LYS A C 1
ATOM 1177 O O . LYS A 1 148 ? 28.490 4.817 -1.580 1.00 78.38 148 LYS A O 1
ATOM 1182 N N . HIS A 1 149 ? 29.236 5.288 -3.652 1.00 82.31 149 HIS A N 1
ATOM 1183 C CA . HIS A 1 149 ? 28.751 4.071 -4.296 1.00 82.31 149 HIS A CA 1
ATOM 1184 C C . HIS A 1 149 ? 29.895 3.072 -4.530 1.00 82.31 149 HIS A C 1
ATOM 1186 O O . HIS A 1 149 ? 30.871 3.359 -5.227 1.00 82.31 149 HIS A O 1
ATOM 1192 N N . MET A 1 150 ? 29.754 1.862 -3.994 1.00 86.69 150 MET A N 1
ATOM 1193 C CA . MET A 1 150 ? 30.651 0.733 -4.243 1.00 86.69 150 MET A CA 1
ATOM 1194 C C . MET A 1 150 ? 30.015 -0.221 -5.252 1.00 86.69 150 MET A C 1
ATOM 1196 O O . MET A 1 150 ? 28.893 -0.680 -5.058 1.00 86.69 150 MET A O 1
ATOM 1200 N N . PHE A 1 151 ? 30.741 -0.535 -6.326 1.00 86.19 151 PHE A N 1
ATOM 1201 C CA . PHE A 1 151 ? 30.221 -1.273 -7.477 1.00 86.19 151 PHE A CA 1
ATOM 1202 C C . PHE A 1 151 ? 30.909 -2.620 -7.646 1.00 86.19 151 PHE A C 1
ATOM 1204 O O . PHE A 1 151 ? 32.136 -2.691 -7.729 1.00 86.19 151 PHE A O 1
ATOM 1211 N N . TYR A 1 152 ? 30.117 -3.674 -7.815 1.00 90.38 152 TYR A N 1
ATOM 1212 C CA . TYR A 1 152 ? 30.619 -5.027 -8.012 1.00 90.38 152 TYR A CA 1
ATOM 1213 C C . TYR A 1 152 ? 29.914 -5.687 -9.194 1.00 90.38 152 TYR A C 1
ATOM 1215 O O . TYR A 1 152 ? 28.719 -5.970 -9.150 1.00 90.38 152 TYR A O 1
ATOM 1223 N N . PHE A 1 153 ? 30.666 -5.979 -10.253 1.00 93.44 153 PHE A N 1
ATOM 1224 C CA . PHE A 1 153 ? 30.176 -6.819 -11.342 1.00 93.44 153 PHE A CA 1
ATOM 1225 C C . PHE A 1 153 ? 30.264 -8.290 -10.929 1.00 93.44 153 PHE A C 1
ATOM 1227 O O . PHE A 1 153 ? 31.353 -8.801 -10.671 1.00 93.44 153 PHE A O 1
ATOM 1234 N N . LYS A 1 154 ? 29.116 -8.966 -10.847 1.00 94.94 154 LYS A N 1
ATOM 1235 C CA . LYS A 1 154 ? 29.010 -10.361 -10.396 1.00 94.94 154 LYS A CA 1
ATOM 1236 C C . LYS A 1 154 ? 29.114 -11.368 -11.541 1.00 94.94 154 LYS A C 1
ATOM 1238 O O . LYS A 1 154 ? 29.405 -12.533 -11.299 1.00 94.94 154 LYS A O 1
ATOM 1243 N N . GLY A 1 155 ? 28.933 -10.921 -12.784 1.00 93.75 155 GLY A N 1
ATOM 1244 C CA . GLY A 1 155 ? 29.062 -11.759 -13.971 1.00 93.75 155 GLY A CA 1
ATOM 1245 C C . GLY A 1 155 ? 27.788 -11.784 -14.806 1.00 93.75 155 GLY A C 1
ATOM 1246 O O . GLY A 1 155 ? 27.147 -10.756 -15.025 1.00 93.75 155 GLY A O 1
ATOM 1247 N N . SER A 1 156 ? 27.464 -12.953 -15.353 1.00 95.69 156 SER A N 1
ATOM 1248 C CA . SER A 1 156 ? 26.291 -13.151 -16.207 1.00 95.69 156 SER A CA 1
ATOM 1249 C C . SER A 1 156 ? 25.406 -14.261 -15.675 1.00 95.69 156 SER A C 1
ATOM 1251 O O . SER A 1 156 ? 25.905 -15.330 -15.342 1.00 95.69 156 SER A O 1
ATOM 1253 N N . GLU A 1 157 ? 24.103 -14.016 -15.658 1.00 96.56 157 GLU A N 1
ATOM 1254 C CA . GLU A 1 157 ? 23.098 -14.925 -15.109 1.00 96.56 157 GLU A CA 1
ATOM 1255 C C . GLU A 1 157 ? 21.850 -14.914 -15.989 1.00 96.56 157 GLU A C 1
ATOM 1257 O O . GLU A 1 157 ? 21.569 -13.924 -16.666 1.00 96.56 157 GLU A O 1
ATOM 1262 N N . TYR A 1 158 ? 21.098 -16.012 -15.987 1.00 96.62 158 TYR A N 1
ATOM 1263 C CA . TYR A 1 158 ? 19.813 -16.083 -16.675 1.00 96.62 158 TYR A CA 1
ATOM 1264 C C . TYR A 1 158 ? 18.677 -15.821 -15.693 1.00 96.62 158 TYR A C 1
ATOM 1266 O O . TYR A 1 158 ? 18.536 -16.538 -14.707 1.00 96.62 158 TYR A O 1
ATOM 1274 N N . ILE A 1 159 ? 17.839 -14.833 -16.000 1.00 96.25 159 ILE A N 1
ATOM 1275 C CA . ILE A 1 159 ? 16.613 -14.517 -15.259 1.00 96.25 159 ILE A CA 1
ATOM 1276 C C . ILE A 1 159 ? 15.449 -14.636 -16.237 1.00 96.25 159 ILE A C 1
ATOM 1278 O O . ILE A 1 159 ? 15.460 -13.974 -17.270 1.00 96.25 159 ILE A O 1
ATOM 1282 N N . ASN A 1 160 ? 14.464 -15.494 -15.955 1.00 90.81 160 ASN A N 1
ATOM 1283 C CA . ASN A 1 160 ? 13.336 -15.761 -16.863 1.00 90.81 160 ASN A CA 1
ATOM 1284 C C . ASN A 1 160 ? 13.778 -16.053 -18.315 1.00 90.81 160 ASN A C 1
ATOM 1286 O O . ASN A 1 160 ? 13.214 -15.524 -19.266 1.00 90.81 160 ASN A O 1
ATOM 1290 N N . ASN A 1 161 ? 14.813 -16.885 -18.489 1.00 93.75 161 ASN A N 1
ATOM 1291 C CA . ASN A 1 161 ? 15.434 -17.211 -19.785 1.00 93.75 161 ASN A CA 1
ATOM 1292 C C . ASN A 1 161 ? 16.091 -16.026 -20.526 1.00 93.75 161 ASN A C 1
ATOM 1294 O O . ASN A 1 161 ? 16.557 -16.194 -21.653 1.00 93.75 161 ASN A O 1
ATOM 1298 N N . ILE A 1 162 ? 16.207 -14.856 -19.897 1.00 96.50 162 ILE A N 1
ATOM 1299 C CA . ILE A 1 162 ? 16.920 -13.694 -20.431 1.00 96.50 162 ILE A CA 1
ATOM 1300 C C . ILE A 1 162 ? 18.340 -13.690 -19.866 1.00 96.50 162 ILE A C 1
ATOM 1302 O O . ILE A 1 162 ? 18.539 -13.760 -18.656 1.00 96.50 162 ILE A O 1
ATOM 1306 N N . ASN A 1 163 ? 19.339 -13.610 -20.747 1.00 97.88 163 ASN A N 1
ATOM 1307 C CA . ASN A 1 163 ? 20.740 -13.489 -20.351 1.00 97.88 163 ASN A CA 1
ATOM 1308 C C . ASN A 1 163 ? 21.011 -12.057 -19.875 1.00 97.88 163 ASN A C 1
ATOM 1310 O O . ASN A 1 163 ? 20.899 -11.107 -20.658 1.00 97.88 163 ASN A O 1
ATOM 1314 N N . CYS A 1 164 ? 21.392 -11.916 -18.611 1.00 98.19 164 CYS A N 1
ATOM 1315 C CA . CYS A 1 164 ? 21.586 -10.645 -17.937 1.00 98.19 164 CYS A CA 1
ATOM 1316 C C . CYS A 1 164 ? 23.029 -10.481 -17.453 1.00 98.19 164 CYS A C 1
ATOM 1318 O O . CYS A 1 164 ? 23.716 -11.449 -17.128 1.00 98.19 164 CYS A O 1
ATOM 1320 N N . TYR A 1 165 ? 23.489 -9.237 -17.385 1.00 97.44 165 TYR A N 1
ATOM 1321 C CA . TYR A 1 165 ? 24.613 -8.840 -16.543 1.00 97.44 165 TYR A CA 1
ATOM 1322 C C . TYR A 1 165 ? 24.117 -8.641 -15.109 1.00 97.44 165 TYR A C 1
ATOM 1324 O O . TYR A 1 165 ? 23.101 -7.976 -14.922 1.00 97.44 165 TYR A O 1
ATOM 1332 N N . HIS A 1 166 ? 24.830 -9.175 -14.120 1.00 96.88 166 HIS A N 1
ATOM 1333 C CA . HIS A 1 166 ? 24.492 -9.020 -12.704 1.00 96.88 166 HIS A CA 1
ATOM 1334 C C . HIS A 1 166 ? 25.459 -8.036 -12.031 1.00 96.88 166 HIS A C 1
ATOM 1336 O O . HIS A 1 166 ? 26.682 -8.203 -12.089 1.00 96.88 166 HIS A O 1
ATOM 1342 N N . PHE A 1 167 ? 24.903 -7.006 -11.398 1.00 95.06 167 PHE A N 1
ATOM 1343 C CA . PHE A 1 167 ? 25.624 -6.007 -10.615 1.00 95.06 167 PHE A CA 1
ATOM 1344 C C . PHE A 1 167 ? 25.100 -5.965 -9.194 1.00 95.06 167 PHE A C 1
ATOM 1346 O O . PHE A 1 167 ? 23.892 -6.010 -9.005 1.00 95.06 167 PHE A O 1
ATOM 1353 N N . HIS A 1 168 ? 26.009 -5.774 -8.248 1.00 94.00 168 HIS A N 1
ATOM 1354 C CA . HIS A 1 168 ? 25.709 -5.423 -6.870 1.00 94.00 168 HIS A CA 1
ATOM 1355 C C . HIS A 1 168 ? 26.281 -4.033 -6.587 1.00 94.00 168 HIS A C 1
ATOM 1357 O O . HIS A 1 168 ? 27.435 -3.752 -6.930 1.00 94.00 168 HIS A O 1
ATOM 1363 N N . VAL A 1 169 ? 25.479 -3.166 -5.988 1.00 91.50 169 VAL A N 1
ATOM 1364 C CA . VAL A 1 169 ? 25.830 -1.787 -5.662 1.00 91.50 169 VAL A CA 1
ATOM 1365 C C . VAL A 1 169 ? 25.518 -1.545 -4.198 1.00 91.50 169 VAL A C 1
ATOM 1367 O O . VAL A 1 169 ? 24.416 -1.839 -3.754 1.00 91.50 169 VAL A O 1
ATOM 1370 N N . ILE A 1 170 ? 26.470 -0.980 -3.466 1.00 90.81 170 ILE A N 1
ATOM 1371 C CA . ILE A 1 170 ? 26.278 -0.566 -2.078 1.00 90.81 170 ILE A CA 1
ATOM 1372 C C . ILE A 1 170 ? 26.432 0.947 -2.017 1.00 90.81 170 ILE A C 1
ATOM 1374 O O . ILE A 1 170 ? 27.456 1.483 -2.433 1.00 90.81 170 ILE A O 1
ATOM 1378 N N . GLU A 1 171 ? 25.431 1.623 -1.483 1.00 89.19 171 GLU A N 1
ATOM 1379 C CA . GLU A 1 171 ? 25.466 3.037 -1.138 1.00 89.19 171 GLU A CA 1
ATOM 1380 C C . GLU A 1 171 ? 25.519 3.168 0.385 1.00 89.19 171 GLU A C 1
ATOM 1382 O O . GLU A 1 171 ? 24.737 2.541 1.106 1.00 89.19 171 GLU A O 1
ATOM 1387 N N . ILE A 1 172 ? 26.457 3.976 0.877 1.00 85.56 172 ILE A N 1
ATOM 1388 C CA . ILE A 1 172 ? 26.525 4.354 2.290 1.00 85.56 172 ILE A CA 1
ATOM 1389 C C . ILE A 1 172 ? 25.922 5.757 2.398 1.00 85.56 172 ILE A C 1
ATOM 1391 O O . ILE A 1 172 ? 26.568 6.717 1.965 1.00 85.56 172 ILE A O 1
ATOM 1395 N N . PRO A 1 173 ? 24.691 5.895 2.919 1.00 81.88 173 PRO A N 1
ATOM 1396 C CA . PRO A 1 173 ? 24.076 7.202 3.066 1.00 81.88 173 PRO A CA 1
ATOM 1397 C C . PRO A 1 173 ? 24.775 8.010 4.163 1.00 81.88 173 PRO A C 1
ATOM 1399 O O . PRO A 1 173 ? 25.379 7.461 5.089 1.00 81.88 173 PRO A O 1
ATOM 1402 N N . GLU A 1 174 ? 24.671 9.334 4.074 1.00 80.94 174 GLU A N 1
ATOM 1403 C CA . GLU A 1 174 ? 25.073 10.201 5.178 1.00 80.94 174 GLU A CA 1
ATOM 1404 C C . GLU A 1 174 ? 24.199 9.919 6.407 1.00 80.94 174 GLU A C 1
ATOM 1406 O O . GLU A 1 174 ? 22.999 9.655 6.298 1.00 80.94 174 GLU A O 1
ATOM 1411 N N . ILE A 1 175 ? 24.808 9.955 7.593 1.00 73.06 175 ILE A N 1
ATOM 1412 C CA . ILE A 1 175 ? 24.089 9.701 8.841 1.00 73.06 175 ILE A CA 1
ATOM 1413 C C . ILE A 1 175 ? 23.135 10.867 9.105 1.00 73.06 175 ILE A C 1
ATOM 1415 O O . ILE A 1 175 ? 23.570 11.960 9.465 1.00 73.06 175 ILE A O 1
ATOM 1419 N N . ASP A 1 176 ? 21.836 10.605 8.997 1.00 71.31 176 ASP A N 1
ATOM 1420 C CA . ASP A 1 176 ? 20.791 11.542 9.398 1.00 71.31 176 ASP A CA 1
ATOM 1421 C C . ASP A 1 176 ? 20.323 11.252 10.831 1.00 71.31 176 ASP A C 1
ATOM 1423 O O . ASP A 1 176 ? 19.495 10.372 11.084 1.00 71.31 176 ASP A O 1
ATOM 1427 N N . SER A 1 177 ? 20.852 12.026 11.781 1.00 69.75 177 SER A N 1
ATOM 1428 C CA . SER A 1 177 ? 20.508 11.938 13.205 1.00 69.75 177 SER A CA 1
ATOM 1429 C C . SER A 1 177 ? 19.094 12.428 13.543 1.00 69.75 177 SER A C 1
ATOM 1431 O O . SER A 1 177 ? 18.668 12.279 14.689 1.00 69.75 177 SER A O 1
ATOM 1433 N N . SER A 1 178 ? 18.356 12.999 12.582 1.00 70.81 178 SER A N 1
ATOM 1434 C CA . SER A 1 178 ? 16.967 13.436 12.768 1.00 70.81 178 SER A CA 1
ATOM 1435 C C . SER A 1 178 ? 15.944 12.314 12.560 1.00 70.81 178 SER A C 1
ATOM 1437 O O . SER A 1 178 ? 14.780 12.456 12.943 1.00 70.81 178 SER A O 1
ATOM 1439 N N . THR A 1 179 ? 16.372 11.180 11.996 1.00 66.38 179 THR A N 1
ATOM 1440 C CA . THR A 1 179 ? 15.505 10.026 11.749 1.00 66.38 179 THR A CA 1
ATOM 1441 C C . THR A 1 179 ? 15.634 8.982 12.864 1.00 66.38 179 THR A C 1
ATOM 1443 O O . THR A 1 179 ? 16.733 8.711 13.347 1.00 66.38 179 THR A O 1
ATOM 1446 N N . PRO A 1 180 ? 14.528 8.346 13.293 1.00 66.19 180 PRO A N 1
ATOM 1447 C CA . PRO A 1 180 ? 14.576 7.313 14.328 1.00 66.19 180 PRO A CA 1
ATOM 1448 C C . PRO A 1 180 ? 15.286 6.027 13.868 1.00 66.19 180 PRO A C 1
ATOM 1450 O O . PRO A 1 180 ? 15.611 5.188 14.706 1.00 66.19 180 PRO A O 1
ATOM 1453 N N . ILE A 1 181 ? 15.503 5.845 12.560 1.00 72.69 181 ILE A N 1
ATOM 1454 C CA . ILE A 1 181 ? 16.193 4.694 11.970 1.00 72.69 181 ILE A CA 1
ATOM 1455 C C . ILE A 1 181 ? 17.482 5.196 11.327 1.00 72.69 181 ILE A C 1
ATOM 1457 O O . ILE A 1 181 ? 17.442 5.884 10.311 1.00 72.69 181 ILE A O 1
ATOM 1461 N N . GLN A 1 182 ? 18.626 4.794 11.871 1.00 82.81 182 GLN A N 1
ATOM 1462 C CA . GLN A 1 182 ? 19.912 5.090 11.256 1.00 82.81 182 GLN A CA 1
ATOM 1463 C C . GLN A 1 182 ? 20.153 4.111 10.104 1.00 82.81 182 GLN A C 1
ATOM 1465 O O . GLN A 1 182 ? 20.389 2.929 10.344 1.00 82.81 182 GLN A O 1
ATOM 1470 N N . THR A 1 183 ? 20.101 4.578 8.857 1.00 84.31 183 THR A N 1
ATOM 1471 C CA . THR A 1 183 ? 20.431 3.729 7.699 1.00 84.31 183 THR A CA 1
ATOM 1472 C C . THR A 1 183 ? 21.947 3.545 7.613 1.00 84.31 183 THR A C 1
ATOM 1474 O O . THR A 1 183 ? 22.687 4.522 7.586 1.00 84.31 183 THR A O 1
ATOM 1477 N N . LEU A 1 184 ? 22.408 2.294 7.597 1.00 85.88 184 LEU A N 1
ATOM 1478 C CA . LEU A 1 184 ? 23.823 1.925 7.493 1.00 85.88 184 LEU A CA 1
ATOM 1479 C C . LEU A 1 184 ? 24.253 1.720 6.041 1.00 85.88 184 LEU A C 1
ATOM 1481 O O . LEU A 1 184 ? 25.322 2.172 5.640 1.00 85.88 184 LEU A O 1
ATOM 1485 N N . SER A 1 185 ? 23.428 1.015 5.268 1.00 89.12 185 SER A N 1
ATOM 1486 C CA . SER A 1 185 ? 23.677 0.761 3.854 1.00 89.12 185 SER A CA 1
ATOM 1487 C C . SER A 1 185 ? 22.377 0.585 3.080 1.00 89.12 185 SER A C 1
ATOM 1489 O O . SER A 1 185 ? 21.364 0.096 3.593 1.00 89.12 185 SER A O 1
ATOM 1491 N N . LEU A 1 186 ? 22.441 0.983 1.816 1.00 90.31 186 LEU A N 1
ATOM 1492 C CA . LEU A 1 186 ? 21.462 0.684 0.788 1.00 90.31 186 LEU A CA 1
ATOM 1493 C C . LEU A 1 186 ? 22.139 -0.228 -0.233 1.00 90.31 186 LEU A C 1
ATOM 1495 O O . LEU A 1 186 ? 23.120 0.159 -0.864 1.00 90.31 186 LEU A O 1
ATOM 1499 N N . GLU A 1 187 ? 21.648 -1.451 -0.377 1.00 92.94 187 GLU A N 1
ATOM 1500 C CA . GLU A 1 187 ? 22.219 -2.434 -1.295 1.00 92.94 187 GLU A CA 1
ATOM 1501 C C . GLU A 1 187 ? 21.247 -2.696 -2.438 1.00 92.94 187 GLU A C 1
ATOM 1503 O O . GLU A 1 187 ? 20.074 -3.000 -2.215 1.00 92.94 187 GLU A O 1
ATOM 1508 N N . TYR A 1 188 ? 21.740 -2.614 -3.666 1.00 93.75 188 TYR A N 1
ATOM 1509 C CA . TYR A 1 188 ? 20.972 -2.862 -4.873 1.00 93.75 188 TYR A CA 1
ATOM 1510 C C . TYR A 1 188 ? 21.611 -3.991 -5.667 1.00 93.75 188 TYR A C 1
ATOM 1512 O O . TYR A 1 188 ? 22.820 -3.975 -5.895 1.00 93.75 188 TYR A O 1
ATOM 1520 N N . ASP A 1 189 ? 20.796 -4.910 -6.175 1.00 95.56 189 ASP A N 1
ATOM 1521 C CA . ASP A 1 189 ? 21.232 -5.826 -7.224 1.00 95.56 189 ASP A CA 1
ATOM 1522 C C . ASP A 1 189 ? 20.439 -5.570 -8.501 1.00 95.56 189 ASP A C 1
ATOM 1524 O O . ASP A 1 189 ? 19.211 -5.463 -8.480 1.00 95.56 189 ASP A O 1
ATOM 1528 N N . PHE A 1 190 ? 21.150 -5.487 -9.623 1.00 96.56 190 PHE A N 1
ATOM 1529 C CA . PHE A 1 190 ? 20.583 -5.254 -10.945 1.00 96.56 190 PHE A CA 1
ATOM 1530 C C . PHE A 1 190 ? 20.926 -6.415 -11.874 1.00 96.56 190 PHE A C 1
ATOM 1532 O O . PHE A 1 190 ? 22.102 -6.698 -12.109 1.00 96.56 190 PHE A O 1
ATOM 1539 N N . TRP A 1 191 ? 19.904 -7.021 -12.481 1.00 98.00 191 TRP A N 1
ATOM 1540 C CA . TRP A 1 191 ? 20.059 -7.973 -13.582 1.00 98.00 191 TRP A CA 1
ATOM 1541 C C . TRP A 1 191 ? 19.658 -7.305 -14.890 1.00 98.00 191 TRP A C 1
ATOM 1543 O O . TRP A 1 191 ? 18.483 -7.270 -15.248 1.00 98.00 191 TRP A O 1
ATOM 1553 N N . ILE A 1 192 ? 20.638 -6.756 -15.601 1.00 97.69 192 ILE A N 1
ATOM 1554 C CA . ILE A 1 192 ? 20.438 -5.963 -16.818 1.00 97.69 192 ILE A CA 1
ATOM 1555 C C . ILE A 1 192 ? 20.473 -6.876 -18.038 1.00 97.69 192 ILE A C 1
ATOM 1557 O O . ILE A 1 192 ? 21.506 -7.483 -18.325 1.00 97.69 192 ILE A O 1
ATOM 1561 N N . SER A 1 193 ? 19.369 -6.939 -18.781 1.00 97.75 193 SER A N 1
ATOM 1562 C CA . SER A 1 193 ? 19.266 -7.686 -20.036 1.00 97.75 193 SER A CA 1
ATOM 1563 C C . SER A 1 193 ? 20.371 -7.279 -21.006 1.00 97.75 193 SER A C 1
ATOM 1565 O O . SER A 1 193 ? 20.558 -6.103 -21.326 1.00 97.75 193 SER A O 1
ATOM 1567 N N . LYS A 1 194 ? 21.091 -8.272 -21.532 1.00 96.94 194 LYS A N 1
ATOM 1568 C CA . LYS A 1 194 ? 22.132 -8.041 -22.543 1.00 96.94 194 LYS A CA 1
ATOM 1569 C C . LYS A 1 194 ? 21.572 -7.625 -23.898 1.00 96.94 194 LYS A C 1
ATOM 1571 O O . LYS A 1 194 ? 22.315 -7.083 -24.712 1.00 96.94 194 LYS A O 1
ATOM 1576 N N . SER A 1 195 ? 20.300 -7.925 -24.155 1.00 95.81 195 SER A N 1
ATOM 1577 C CA . SER A 1 195 ? 19.676 -7.709 -25.461 1.00 95.81 195 SER A CA 1
ATOM 1578 C C . SER A 1 195 ? 19.242 -6.259 -25.664 1.00 95.81 195 SER A C 1
ATOM 1580 O O . SER A 1 195 ? 19.451 -5.696 -26.735 1.00 95.81 195 SER A O 1
ATOM 1582 N N . ASP A 1 196 ? 18.694 -5.633 -24.625 1.00 96.56 196 ASP A N 1
ATOM 1583 C CA . ASP A 1 196 ? 18.046 -4.327 -24.724 1.00 96.56 196 ASP A CA 1
ATOM 1584 C C . ASP A 1 196 ? 18.387 -3.369 -23.577 1.00 96.56 196 ASP A C 1
ATOM 1586 O O . ASP A 1 196 ? 17.926 -2.230 -23.599 1.00 96.56 196 ASP A O 1
ATOM 1590 N N . SER A 1 197 ? 19.240 -3.784 -22.632 1.00 97.31 197 SER A N 1
ATOM 1591 C CA . SER A 1 197 ? 19.684 -3.003 -21.466 1.00 97.31 197 SER A CA 1
ATOM 1592 C C . SER A 1 197 ? 18.585 -2.660 -20.453 1.00 97.31 197 SER A C 1
ATOM 1594 O O . SER A 1 197 ? 18.791 -1.787 -19.614 1.00 97.31 197 SER A O 1
ATOM 1596 N N . ILE A 1 198 ? 17.434 -3.337 -20.487 1.00 97.88 198 ILE A N 1
ATOM 1597 C CA . ILE A 1 198 ? 16.391 -3.181 -19.464 1.00 97.88 198 ILE A CA 1
ATOM 1598 C C . ILE A 1 198 ? 16.752 -4.040 -18.240 1.00 97.88 198 ILE A C 1
ATOM 1600 O O . ILE A 1 198 ? 17.121 -5.207 -18.407 1.00 97.88 198 ILE A O 1
ATOM 1604 N N . PRO A 1 199 ? 16.669 -3.522 -17.001 1.00 97.50 199 PRO A N 1
ATOM 1605 C CA . PRO A 1 199 ? 16.801 -4.364 -15.820 1.00 97.50 199 PRO A CA 1
ATOM 1606 C C . PRO A 1 199 ? 15.594 -5.306 -15.737 1.00 97.50 199 PRO A C 1
ATOM 1608 O O . PRO A 1 199 ? 14.453 -4.866 -15.704 1.00 97.50 199 PRO A O 1
ATOM 1611 N N . ILE A 1 200 ? 15.840 -6.612 -15.760 1.00 97.88 200 ILE A N 1
ATOM 1612 C CA . ILE A 1 200 ? 14.801 -7.648 -15.686 1.00 97.88 200 ILE A CA 1
ATOM 1613 C C . ILE A 1 200 ? 14.451 -7.944 -14.234 1.00 97.88 200 ILE A C 1
ATOM 1615 O O . ILE A 1 200 ? 13.292 -8.164 -13.897 1.00 97.88 200 ILE A O 1
ATOM 1619 N N . GLN A 1 201 ? 15.457 -7.922 -13.362 1.00 97.50 201 GLN A N 1
ATOM 1620 C CA . GLN A 1 201 ? 15.281 -8.035 -11.924 1.00 97.50 201 GLN A CA 1
ATOM 1621 C C . GLN A 1 201 ? 16.037 -6.905 -11.233 1.00 97.50 201 GLN A C 1
ATOM 1623 O O . GLN A 1 201 ? 17.128 -6.511 -11.654 1.00 97.50 201 GLN A O 1
ATOM 1628 N N . LEU A 1 202 ? 15.427 -6.401 -10.171 1.00 95.19 202 LEU A N 1
ATOM 1629 C CA . LEU A 1 202 ? 15.990 -5.436 -9.245 1.00 95.19 202 LEU A CA 1
ATOM 1630 C C . LEU A 1 202 ? 15.729 -5.955 -7.834 1.00 95.19 202 LEU A C 1
ATOM 1632 O O . LEU A 1 202 ? 14.585 -6.274 -7.512 1.00 95.19 202 LEU A O 1
ATOM 1636 N N . SER A 1 203 ? 16.742 -5.999 -6.979 1.00 94.06 203 SER A N 1
ATOM 1637 C CA . SER A 1 203 ? 16.512 -6.063 -5.536 1.00 94.06 203 SER A CA 1
ATOM 1638 C C . SER A 1 203 ? 17.081 -4.858 -4.826 1.00 94.06 203 SER A C 1
ATOM 1640 O O . SER A 1 203 ? 18.035 -4.243 -5.288 1.00 94.06 203 SER A O 1
ATOM 1642 N N . PHE A 1 204 ? 16.448 -4.526 -3.710 1.00 91.12 204 PHE A N 1
ATOM 1643 C CA . PHE A 1 204 ? 16.812 -3.424 -2.846 1.00 91.12 204 PHE A CA 1
ATOM 1644 C C . PHE A 1 204 ? 16.780 -3.897 -1.400 1.00 91.12 204 PHE A C 1
ATOM 1646 O O . PHE A 1 204 ? 15.763 -4.425 -0.944 1.00 91.12 204 PHE A O 1
ATOM 1653 N N . THR A 1 205 ? 17.882 -3.697 -0.690 1.00 90.44 205 THR A N 1
ATOM 1654 C CA . THR A 1 205 ? 18.005 -3.979 0.733 1.00 90.44 205 THR A CA 1
ATOM 1655 C C . THR A 1 205 ? 18.347 -2.699 1.477 1.00 90.44 205 THR A C 1
ATOM 1657 O O . THR A 1 205 ? 19.356 -2.068 1.185 1.00 90.44 205 THR A O 1
ATOM 1660 N N . VAL A 1 206 ? 17.545 -2.357 2.480 1.00 88.25 206 VAL A N 1
ATOM 1661 C CA . VAL A 1 206 ? 17.901 -1.350 3.484 1.00 88.25 206 VAL A CA 1
ATOM 1662 C C . VAL A 1 206 ? 18.433 -2.077 4.704 1.00 88.25 206 VAL A C 1
ATOM 1664 O O . VAL A 1 206 ? 17.736 -2.932 5.257 1.00 88.25 206 VAL A O 1
ATOM 1667 N N . VAL A 1 207 ? 19.642 -1.729 5.134 1.00 86.44 207 VAL A N 1
ATOM 1668 C CA . VAL A 1 207 ? 20.198 -2.153 6.420 1.00 86.44 207 VAL A CA 1
ATOM 1669 C C . VAL A 1 207 ? 20.288 -0.925 7.310 1.00 86.44 207 VAL A C 1
ATOM 1671 O O . VAL A 1 207 ? 20.893 0.075 6.933 1.00 86.44 207 VAL A O 1
ATOM 1674 N N . GLY A 1 208 ? 19.686 -0.983 8.492 1.00 84.88 208 GLY A N 1
ATOM 1675 C CA . GLY A 1 208 ? 19.695 0.124 9.440 1.00 84.88 208 GLY A CA 1
ATOM 1676 C C . GLY A 1 208 ? 19.708 -0.335 10.889 1.00 84.88 208 GLY A C 1
ATOM 1677 O O . GLY A 1 208 ? 19.612 -1.525 11.178 1.00 84.88 208 GLY A O 1
ATOM 1678 N N . ILE A 1 209 ? 19.815 0.624 11.803 1.00 81.62 209 ILE A N 1
ATOM 1679 C CA . ILE A 1 209 ? 19.732 0.416 13.247 1.00 81.62 209 ILE A CA 1
ATOM 1680 C C . ILE A 1 209 ? 18.556 1.218 13.792 1.00 81.62 209 ILE A C 1
ATOM 1682 O O . ILE A 1 209 ? 18.412 2.408 13.512 1.00 81.62 209 ILE A O 1
ATOM 1686 N N . HIS A 1 210 ? 17.742 0.576 14.622 1.00 77.62 210 HIS A N 1
ATOM 1687 C CA . HIS A 1 210 ? 16.718 1.233 15.423 1.00 77.62 210 HIS A CA 1
ATOM 1688 C C . HIS A 1 210 ? 16.770 0.673 16.843 1.00 77.62 210 HIS A C 1
ATOM 1690 O O . HIS A 1 210 ? 16.685 -0.535 17.028 1.00 77.62 210 HIS A O 1
ATOM 1696 N N . ASN A 1 211 ? 16.924 1.535 17.852 1.00 76.56 211 ASN A N 1
ATOM 1697 C CA . ASN A 1 211 ? 16.998 1.134 19.266 1.00 76.56 211 ASN A CA 1
ATOM 1698 C C . ASN A 1 211 ? 18.010 0.002 19.560 1.00 76.56 211 ASN A C 1
ATOM 1700 O O . ASN A 1 211 ? 17.731 -0.876 20.368 1.00 76.56 211 ASN A O 1
ATOM 1704 N N . MET A 1 212 ? 19.191 0.048 18.931 1.00 74.38 212 MET A N 1
ATOM 1705 C CA . MET A 1 212 ? 20.263 -0.966 19.014 1.00 74.38 212 MET A CA 1
ATOM 1706 C C . MET A 1 212 ? 19.985 -2.304 18.305 1.00 74.38 212 MET A C 1
ATOM 1708 O O . MET A 1 212 ? 20.880 -3.146 18.264 1.00 74.38 212 MET A O 1
ATOM 1712 N N . ASP A 1 213 ? 18.820 -2.481 17.678 1.00 75.62 213 ASP A N 1
ATOM 1713 C CA . ASP A 1 213 ? 18.522 -3.639 16.834 1.00 75.62 213 ASP A CA 1
ATOM 1714 C C . ASP A 1 213 ? 18.823 -3.339 15.362 1.00 75.62 213 ASP A C 1
ATOM 1716 O O . ASP A 1 213 ? 18.557 -2.243 14.860 1.00 75.62 213 ASP A O 1
ATOM 1720 N N . THR A 1 214 ? 19.362 -4.331 14.648 1.00 82.00 214 THR A N 1
ATOM 1721 C CA . THR A 1 214 ? 19.561 -4.237 13.195 1.00 82.00 214 THR A CA 1
ATOM 1722 C C . THR A 1 214 ? 18.252 -4.535 12.473 1.00 82.00 214 THR A C 1
ATOM 1724 O O . THR A 1 214 ? 17.680 -5.614 12.620 1.00 82.00 214 THR A O 1
ATOM 1727 N N . ILE A 1 215 ? 17.801 -3.595 11.650 1.00 79.62 215 ILE A N 1
ATOM 1728 C CA . ILE A 1 215 ? 16.671 -3.761 10.742 1.00 79.62 215 ILE A CA 1
ATOM 1729 C C . ILE A 1 215 ? 17.218 -4.068 9.353 1.00 79.62 215 ILE A C 1
ATOM 1731 O O . ILE A 1 215 ? 18.081 -3.354 8.843 1.00 79.62 215 ILE A O 1
ATOM 1735 N N . ARG A 1 216 ? 16.676 -5.112 8.721 1.00 82.88 216 ARG A N 1
ATOM 1736 C CA . ARG A 1 216 ? 16.919 -5.424 7.313 1.00 82.88 216 ARG A CA 1
ATOM 1737 C C . ARG A 1 216 ? 15.591 -5.505 6.576 1.00 82.88 216 ARG A C 1
ATOM 1739 O O . ARG A 1 216 ? 14.774 -6.371 6.878 1.00 82.88 216 ARG A O 1
ATOM 1746 N N . GLN A 1 217 ? 15.390 -4.632 5.597 1.00 81.12 217 GLN A N 1
ATOM 1747 C CA . GLN A 1 217 ? 14.222 -4.666 4.721 1.00 81.12 217 GLN A CA 1
ATOM 1748 C C . GLN A 1 217 ? 14.664 -5.021 3.311 1.00 81.12 217 GLN A C 1
ATOM 1750 O O . GLN A 1 217 ? 15.547 -4.370 2.769 1.00 81.12 217 GLN A O 1
ATOM 1755 N N . TYR A 1 218 ? 14.042 -6.037 2.723 1.00 87.25 218 TYR A N 1
ATOM 1756 C CA . TYR A 1 218 ? 14.354 -6.522 1.384 1.00 87.25 218 TYR A CA 1
ATOM 1757 C C . TYR A 1 218 ? 13.139 -6.381 0.477 1.00 87.25 218 TYR A C 1
ATOM 1759 O O . TYR A 1 218 ? 12.040 -6.772 0.860 1.00 87.25 218 TYR A O 1
ATOM 1767 N N . ASN A 1 219 ? 13.346 -5.865 -0.729 1.00 90.12 219 ASN A N 1
ATOM 1768 C CA . ASN A 1 219 ? 12.358 -5.867 -1.795 1.00 90.12 219 ASN A CA 1
ATOM 176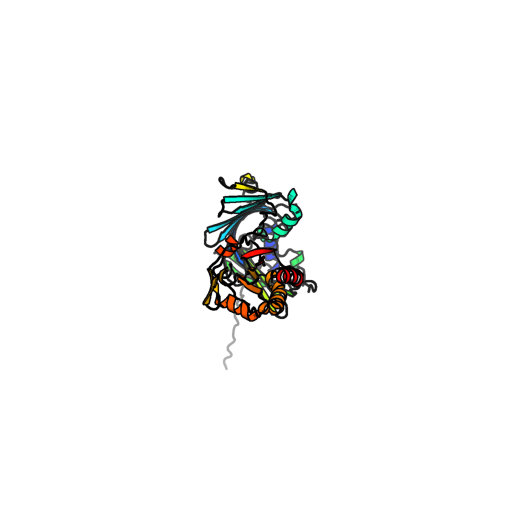9 C C . ASN A 1 219 ? 12.979 -6.464 -3.058 1.00 90.12 219 ASN A C 1
ATOM 1771 O O . ASN A 1 219 ? 14.119 -6.144 -3.397 1.00 90.12 219 ASN A O 1
ATOM 1775 N N . ARG A 1 220 ? 12.218 -7.276 -3.794 1.00 93.94 220 ARG A N 1
ATOM 1776 C CA . ARG A 1 220 ? 12.621 -7.801 -5.106 1.00 93.94 220 ARG A CA 1
ATOM 1777 C C . ARG A 1 220 ? 11.537 -7.555 -6.132 1.00 93.94 220 ARG A C 1
ATOM 1779 O O . ARG A 1 220 ? 10.416 -8.003 -5.939 1.00 93.94 220 ARG A O 1
ATOM 1786 N N . TYR A 1 221 ? 11.910 -6.922 -7.231 1.00 95.81 221 TYR A N 1
ATOM 1787 C CA . TYR A 1 221 ? 11.083 -6.641 -8.393 1.00 95.81 221 TYR A CA 1
ATOM 1788 C C . TYR A 1 221 ? 11.565 -7.511 -9.552 1.00 95.81 221 TYR A C 1
ATOM 1790 O O . TYR A 1 221 ? 12.748 -7.479 -9.893 1.00 95.81 221 TYR A O 1
ATOM 1798 N N . LEU A 1 222 ? 10.666 -8.271 -10.167 1.00 96.69 222 LEU A N 1
ATOM 1799 C CA . LEU A 1 222 ? 10.959 -9.130 -11.311 1.00 96.69 222 LEU A CA 1
ATOM 1800 C C . LEU A 1 222 ? 9.987 -8.824 -12.447 1.00 96.69 222 LEU A C 1
ATOM 1802 O O . LEU A 1 222 ? 8.796 -9.105 -12.331 1.00 96.69 222 LEU A O 1
ATOM 1806 N N . LEU A 1 223 ? 10.491 -8.295 -13.560 1.00 97.69 223 LEU A N 1
ATOM 1807 C CA . LEU A 1 223 ? 9.720 -8.174 -14.792 1.00 97.69 223 LEU A CA 1
ATOM 1808 C C . LEU A 1 223 ? 9.495 -9.567 -15.394 1.00 97.69 223 LEU A C 1
ATOM 1810 O O . LEU A 1 223 ? 10.436 -10.290 -15.727 1.00 97.69 223 LEU A O 1
ATOM 1814 N N . LYS A 1 224 ? 8.223 -9.941 -15.535 1.00 96.44 224 LYS A N 1
ATOM 1815 C CA . LYS A 1 224 ? 7.784 -11.18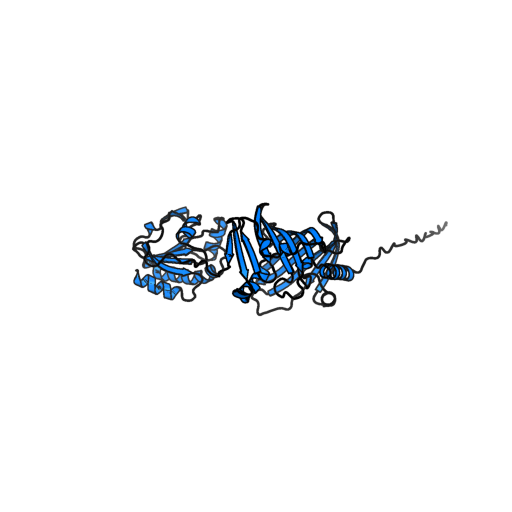0 -16.192 1.00 96.44 224 LYS A CA 1
ATOM 1816 C C . LYS A 1 224 ? 7.587 -10.963 -17.691 1.00 96.44 224 LYS A C 1
ATOM 1818 O O . LYS A 1 224 ? 7.963 -11.819 -18.486 1.00 96.44 224 LYS A O 1
ATOM 1823 N N . SER A 1 225 ? 7.059 -9.803 -18.073 1.00 96.69 225 SER A N 1
ATOM 1824 C CA . SER A 1 225 ? 6.949 -9.353 -19.462 1.00 96.69 225 SER A CA 1
ATOM 1825 C C . SER A 1 225 ? 6.944 -7.829 -19.521 1.00 96.69 225 SER A C 1
ATOM 1827 O O . SER A 1 225 ? 6.549 -7.170 -18.559 1.00 96.69 225 SER A O 1
ATOM 1829 N N . TYR A 1 226 ? 7.372 -7.257 -20.642 1.00 97.19 226 TYR A N 1
ATOM 1830 C CA . TYR A 1 226 ? 7.296 -5.820 -20.879 1.00 97.19 226 TYR A CA 1
ATOM 1831 C C . TYR A 1 226 ? 7.331 -5.508 -22.373 1.00 97.19 226 TYR A C 1
ATOM 1833 O O . TYR A 1 226 ? 8.025 -6.171 -23.138 1.00 97.19 226 TYR A O 1
ATOM 1841 N N . ASP A 1 227 ? 6.641 -4.438 -22.745 1.00 97.00 227 ASP A N 1
ATOM 1842 C CA . ASP A 1 227 ? 6.725 -3.790 -24.047 1.00 97.00 227 ASP A CA 1
ATOM 1843 C C . ASP A 1 227 ? 6.902 -2.292 -23.812 1.00 97.00 227 ASP A C 1
ATOM 1845 O O . ASP A 1 227 ? 6.120 -1.663 -23.095 1.00 97.00 227 ASP A O 1
ATOM 1849 N N . VAL A 1 228 ? 7.942 -1.706 -24.400 1.00 97.38 228 VAL A N 1
ATOM 1850 C CA . VAL A 1 228 ? 8.291 -0.293 -24.207 1.00 97.38 228 VAL A CA 1
ATOM 1851 C C . VAL A 1 228 ? 8.257 0.460 -25.525 1.00 97.38 228 VAL A C 1
ATOM 1853 O O . VAL A 1 228 ? 8.630 -0.066 -26.570 1.00 97.38 228 VAL A O 1
ATOM 1856 N N . ASN A 1 229 ? 7.846 1.725 -25.465 1.00 96.44 229 ASN A N 1
ATOM 1857 C CA . ASN A 1 229 ? 7.681 2.617 -26.613 1.00 96.44 229 ASN A CA 1
ATOM 1858 C C . ASN A 1 229 ? 6.745 2.066 -27.705 1.00 96.44 229 ASN A C 1
ATOM 1860 O O . ASN A 1 229 ? 6.838 2.462 -28.866 1.00 96.44 229 ASN A O 1
ATOM 1864 N N . THR A 1 230 ? 5.830 1.172 -27.332 1.00 91.81 230 THR A N 1
ATOM 1865 C CA . THR A 1 230 ? 4.726 0.714 -28.177 1.00 91.81 230 THR A CA 1
ATOM 1866 C C . THR A 1 230 ? 3.556 1.690 -28.102 1.00 91.81 230 THR A C 1
ATOM 1868 O O . THR A 1 230 ? 3.420 2.440 -27.133 1.00 91.81 230 THR A O 1
ATOM 1871 N N . ASN A 1 231 ? 2.687 1.676 -29.115 1.00 88.56 231 ASN A N 1
ATOM 1872 C CA . ASN A 1 231 ? 1.493 2.514 -29.103 1.00 88.56 231 ASN A CA 1
ATOM 1873 C C . ASN A 1 231 ? 0.577 2.111 -27.935 1.00 88.56 231 ASN A C 1
ATOM 1875 O O . ASN A 1 231 ? 0.245 0.934 -2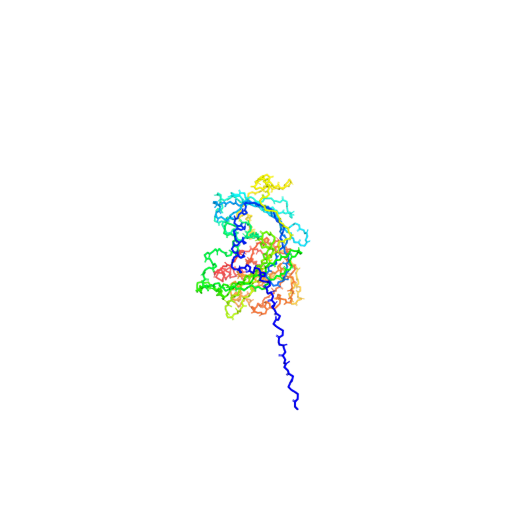7.784 1.00 88.56 231 ASN A O 1
ATOM 1879 N N . ILE A 1 232 ? 0.194 3.081 -27.109 1.00 89.06 232 ILE A N 1
ATOM 1880 C CA . ILE A 1 232 ? -0.731 2.894 -25.993 1.00 89.06 232 ILE A CA 1
ATOM 1881 C C . ILE A 1 232 ? -1.891 3.840 -26.205 1.00 89.06 232 ILE A C 1
ATOM 1883 O O . ILE A 1 232 ? -1.692 5.036 -26.399 1.00 89.06 232 ILE A O 1
ATOM 1887 N N . ASP A 1 233 ? -3.094 3.287 -26.130 1.00 91.56 233 ASP A N 1
ATOM 1888 C CA . ASP A 1 233 ? -4.305 4.084 -26.116 1.00 91.56 233 ASP A CA 1
ATOM 1889 C C . ASP A 1 233 ? -4.334 4.971 -24.863 1.00 91.56 233 ASP A C 1
ATOM 1891 O O . ASP A 1 233 ? -4.369 4.478 -23.732 1.00 91.56 233 ASP A O 1
ATOM 1895 N N . SER A 1 234 ? -4.297 6.288 -25.075 1.00 89.56 234 SER A N 1
ATOM 1896 C CA . SER A 1 234 ? -4.323 7.285 -24.007 1.00 89.56 234 SER A CA 1
ATOM 1897 C C . SER A 1 234 ? -5.624 7.266 -23.210 1.00 89.56 234 SER A C 1
ATOM 1899 O O . SER A 1 234 ? -5.616 7.724 -22.069 1.00 89.56 234 SER A O 1
ATOM 1901 N N . SER A 1 235 ? -6.711 6.708 -23.764 1.00 94.31 235 SER A N 1
ATOM 1902 C CA . SER A 1 235 ? -7.977 6.505 -23.044 1.00 94.31 235 SER A CA 1
ATOM 1903 C C . SER A 1 235 ? -7.775 5.695 -21.758 1.00 94.31 235 SER A C 1
ATOM 1905 O O . SER A 1 235 ? -8.460 5.943 -20.767 1.00 94.31 235 SER A O 1
ATOM 1907 N N . ALA A 1 236 ? -6.758 4.818 -21.721 1.00 94.56 236 ALA A N 1
ATOM 1908 C CA . ALA A 1 236 ? -6.376 4.020 -20.556 1.00 94.56 236 ALA A CA 1
ATOM 1909 C C . ALA A 1 236 ? -6.003 4.858 -19.320 1.00 94.56 236 ALA A C 1
ATOM 1911 O O . ALA A 1 236 ? -5.949 4.318 -18.219 1.00 94.56 236 ALA A O 1
ATOM 1912 N N . PHE A 1 237 ? -5.728 6.151 -19.502 1.00 95.88 237 PHE A N 1
ATOM 1913 C CA . PHE A 1 237 ? -5.339 7.094 -18.454 1.00 95.88 237 PHE A CA 1
ATOM 1914 C C . PHE A 1 237 ? -6.409 8.164 -18.223 1.00 95.88 237 PHE A C 1
ATOM 1916 O O . PHE A 1 237 ? -6.096 9.300 -17.876 1.00 95.88 237 PHE A O 1
ATOM 1923 N N . THR A 1 238 ? -7.674 7.820 -18.455 1.00 96.69 238 THR A N 1
ATOM 1924 C CA . THR A 1 238 ? -8.825 8.709 -18.270 1.00 96.69 238 THR A CA 1
ATOM 1925 C C . THR A 1 238 ? -9.876 8.037 -17.390 1.00 96.69 238 THR A C 1
ATOM 1927 O O . THR A 1 238 ? -9.809 6.833 -17.137 1.00 96.69 238 THR A O 1
ATOM 1930 N N . LEU A 1 239 ? -10.886 8.794 -16.954 1.00 96.12 239 LEU A N 1
ATOM 1931 C CA . LEU A 1 239 ? -12.034 8.227 -16.239 1.00 96.12 239 LEU A CA 1
ATOM 1932 C C . LEU A 1 239 ? -12.855 7.255 -17.111 1.00 96.12 239 LEU A C 1
ATOM 1934 O O . LEU A 1 239 ? -13.564 6.413 -16.571 1.00 96.12 239 LEU A O 1
ATOM 1938 N N . GLU A 1 240 ? -12.729 7.312 -18.441 1.00 95.31 240 GLU A N 1
ATOM 1939 C CA . GLU A 1 240 ? -13.393 6.373 -19.360 1.00 95.31 240 GLU A CA 1
ATOM 1940 C C . GLU A 1 240 ? -12.807 4.955 -19.277 1.00 95.31 240 GLU A C 1
ATOM 1942 O O . GLU A 1 240 ? -13.458 3.994 -19.679 1.00 95.31 240 GLU A O 1
ATOM 1947 N N . ALA A 1 241 ? -11.601 4.799 -18.717 1.00 96.56 241 ALA A N 1
ATOM 1948 C CA . ALA A 1 241 ? -10.992 3.492 -18.484 1.00 96.56 241 ALA A CA 1
ATOM 1949 C C . ALA A 1 241 ? -11.576 2.745 -17.271 1.00 96.56 241 ALA A C 1
ATOM 1951 O O . ALA A 1 241 ? -11.215 1.587 -17.048 1.00 96.56 241 ALA A O 1
ATOM 1952 N N . ILE A 1 242 ? -12.469 3.372 -16.493 1.00 96.88 242 ILE A N 1
ATOM 1953 C CA . ILE A 1 242 ? -13.191 2.700 -15.407 1.00 96.88 242 ILE A CA 1
ATOM 1954 C C . ILE A 1 242 ? -14.057 1.578 -16.013 1.00 96.88 242 ILE A C 1
ATOM 1956 O O . ILE A 1 242 ? -14.858 1.849 -16.911 1.00 96.88 242 ILE A O 1
ATOM 1960 N N . PRO A 1 243 ? -13.939 0.318 -15.546 1.00 95.19 243 PRO A N 1
ATOM 1961 C CA . PRO A 1 243 ? -14.727 -0.777 -16.087 1.00 95.19 243 PRO A CA 1
ATOM 1962 C C . PRO A 1 243 ? -16.231 -0.536 -15.936 1.00 95.19 243 PRO A C 1
ATOM 1964 O O . PRO A 1 243 ? -16.710 -0.008 -14.929 1.00 95.19 243 PRO A O 1
ATOM 1967 N N . PHE A 1 244 ? -16.993 -0.984 -16.932 1.00 95.12 244 PHE A N 1
ATOM 1968 C CA . PHE A 1 244 ? -18.449 -0.917 -16.894 1.00 95.12 244 PHE A CA 1
ATOM 1969 C C . PHE A 1 244 ? -19.012 -1.612 -15.641 1.00 95.12 244 PHE A C 1
ATOM 1971 O O . PHE A 1 244 ? -18.548 -2.682 -15.251 1.00 95.12 244 PHE A O 1
ATOM 1978 N N . GLY A 1 245 ? -20.043 -1.013 -15.039 1.00 93.50 245 GLY A N 1
ATOM 1979 C CA . GLY A 1 245 ? -20.736 -1.554 -13.865 1.00 93.50 245 GLY A CA 1
ATOM 1980 C C . GLY A 1 245 ? -20.190 -1.083 -12.515 1.00 93.50 245 GLY A C 1
ATOM 1981 O O . GLY A 1 245 ? -20.845 -1.314 -11.501 1.00 93.50 245 GLY A O 1
ATOM 1982 N N . TYR A 1 246 ? -19.054 -0.380 -12.485 1.00 96.38 246 TYR A N 1
ATOM 1983 C CA . TYR A 1 246 ? -18.536 0.201 -11.249 1.00 96.38 246 TYR A CA 1
ATOM 1984 C C . TYR A 1 246 ? -19.285 1.478 -10.865 1.00 96.38 246 TYR A C 1
ATOM 1986 O O . TYR A 1 246 ? -19.523 2.365 -11.688 1.00 96.38 246 TYR A O 1
ATOM 1994 N N . LYS A 1 247 ? -19.627 1.597 -9.582 1.00 96.62 247 LYS A N 1
ATOM 1995 C CA . LYS A 1 247 ? -20.199 2.817 -9.019 1.00 96.62 247 LYS A CA 1
ATOM 1996 C C . LYS A 1 247 ? -19.088 3.841 -8.800 1.00 96.62 247 LYS A C 1
ATOM 1998 O O . LYS A 1 247 ? -18.256 3.673 -7.910 1.00 96.62 247 LYS A O 1
ATOM 2003 N N . ILE A 1 248 ? -19.117 4.918 -9.577 1.00 97.19 248 ILE A N 1
ATOM 2004 C CA . ILE A 1 248 ? -18.193 6.043 -9.420 1.00 97.19 248 ILE A CA 1
ATOM 2005 C C . ILE A 1 248 ? -18.610 6.866 -8.197 1.00 97.19 248 ILE A C 1
ATOM 2007 O O . ILE A 1 248 ? -19.776 7.248 -8.065 1.00 97.19 248 ILE A O 1
ATOM 2011 N N . VAL A 1 249 ? -17.666 7.112 -7.293 1.00 94.62 249 VAL A N 1
ATOM 2012 C CA . VAL A 1 249 ? -17.853 7.942 -6.098 1.00 94.62 249 VAL A CA 1
ATOM 2013 C C . VAL A 1 249 ? -16.677 8.897 -5.950 1.00 94.62 249 VAL A C 1
ATOM 2015 O O . VAL A 1 249 ? -15.538 8.526 -6.221 1.00 94.62 249 VAL A O 1
ATOM 2018 N N . ASP A 1 250 ? -16.930 10.120 -5.498 1.00 93.56 250 ASP A N 1
ATOM 2019 C CA . ASP A 1 250 ? -15.847 11.046 -5.182 1.00 93.56 250 ASP A CA 1
ATOM 2020 C C . ASP A 1 250 ? -15.156 10.627 -3.885 1.00 93.56 250 ASP A C 1
ATOM 2022 O O . ASP A 1 250 ? -15.800 10.226 -2.911 1.00 93.56 250 ASP A O 1
ATOM 2026 N N . PHE A 1 251 ? -13.831 10.752 -3.860 1.00 87.69 251 PHE A N 1
ATOM 2027 C CA . PHE A 1 251 ? -13.068 10.607 -2.635 1.00 87.69 251 PHE A CA 1
ATOM 2028 C C . PHE A 1 251 ? -13.519 11.672 -1.639 1.00 87.69 251 PHE A C 1
ATOM 2030 O O . PHE A 1 251 ? -13.450 12.877 -1.899 1.00 87.69 251 PHE A O 1
ATOM 2037 N N . SER A 1 252 ? -13.916 11.212 -0.463 1.00 82.38 252 SER A N 1
ATOM 2038 C CA . SER A 1 252 ? -14.085 12.035 0.718 1.00 82.38 252 SER A CA 1
ATOM 2039 C C . SER A 1 252 ? -13.181 11.476 1.811 1.00 82.38 252 SER A C 1
ATOM 2041 O O . SER A 1 252 ? -13.010 10.263 1.930 1.00 82.38 252 SER A O 1
ATOM 2043 N N . LEU A 1 253 ? -12.653 12.341 2.681 1.00 68.12 253 LEU A N 1
ATOM 2044 C CA . LEU A 1 253 ? -11.945 11.905 3.900 1.00 68.12 253 LEU A CA 1
ATOM 2045 C C . LEU A 1 253 ? -12.840 11.126 4.876 1.00 68.12 253 LEU A C 1
ATOM 2047 O O . LEU A 1 253 ? -12.418 10.751 5.966 1.00 68.12 253 LEU A O 1
ATOM 2051 N N . VAL A 1 254 ? -14.109 10.956 4.518 1.00 54.97 254 VAL A N 1
ATOM 2052 C CA . VAL A 1 254 ? -15.190 10.741 5.446 1.00 54.97 254 VAL A CA 1
ATOM 2053 C C . VAL A 1 254 ? -16.248 9.872 4.762 1.00 54.97 254 VAL A C 1
ATOM 2055 O O . VAL A 1 254 ? -17.259 10.354 4.253 1.00 54.97 254 VAL A O 1
ATOM 2058 N N . LYS A 1 255 ? -16.086 8.550 4.862 1.00 48.66 255 LYS A N 1
ATOM 2059 C CA . LYS A 1 255 ? -17.170 7.820 5.521 1.00 48.66 255 LYS A CA 1
ATOM 2060 C C . LYS A 1 255 ? -17.023 8.237 6.978 1.00 48.66 255 LYS A C 1
ATOM 2062 O O . LYS A 1 255 ? -16.057 7.848 7.624 1.00 48.66 255 LYS A O 1
ATOM 2067 N N . GLU A 1 256 ? -17.874 9.138 7.456 1.00 47.28 256 GLU A N 1
ATOM 2068 C CA . GLU A 1 256 ? -17.846 9.563 8.857 1.00 47.28 256 GLU A CA 1
ATOM 2069 C C . GLU A 1 256 ? -18.226 8.315 9.628 1.00 47.28 256 GLU A C 1
ATOM 2071 O O . GLU A 1 256 ? -19.401 7.951 9.708 1.00 47.28 256 GLU A O 1
ATOM 2076 N N . PHE A 1 257 ? -17.225 7.581 10.103 1.00 55.97 257 PHE A N 1
ATOM 2077 C CA . PHE A 1 257 ? -17.457 6.482 11.009 1.00 55.97 257 PHE A CA 1
ATOM 2078 C C . PHE A 1 257 ? -17.871 7.122 12.317 1.00 55.97 257 PHE A C 1
ATOM 2080 O O . PHE A 1 257 ? -17.054 7.448 13.174 1.00 55.97 257 PHE A O 1
ATOM 2087 N N . LYS A 1 258 ? -19.172 7.387 12.416 1.00 71.50 258 LYS A N 1
ATOM 2088 C CA . LYS A 1 258 ? -19.781 7.850 13.644 1.00 71.50 258 LYS A CA 1
ATOM 2089 C C . LYS A 1 258 ? -19.701 6.679 14.613 1.00 71.50 258 LYS A C 1
ATOM 2091 O O . LYS A 1 258 ? -20.299 5.635 14.321 1.00 71.50 258 LYS A O 1
ATOM 2096 N N . PRO A 1 259 ? -18.954 6.803 15.721 1.00 79.06 259 PRO A N 1
ATOM 2097 C CA . PRO A 1 259 ? -19.042 5.810 16.771 1.00 79.06 259 PRO A CA 1
ATOM 2098 C C . PRO A 1 259 ? -20.497 5.679 17.219 1.00 79.06 259 PRO A C 1
ATOM 2100 O O . PRO A 1 259 ? -21.312 6.584 16.995 1.00 79.06 259 PRO A O 1
ATOM 2103 N N . LEU A 1 260 ? -20.836 4.543 17.826 1.00 90.81 260 LEU A N 1
ATOM 2104 C CA . LEU A 1 260 ? -22.195 4.337 18.313 1.00 90.81 260 LEU A CA 1
ATOM 2105 C C . LEU A 1 260 ? -22.608 5.504 19.232 1.00 90.81 260 LEU A C 1
ATOM 2107 O O . LEU A 1 260 ? -21.803 5.927 20.068 1.00 90.81 260 LEU A O 1
ATOM 2111 N N . PRO A 1 261 ? -23.827 6.059 19.085 1.00 89.25 261 PRO A N 1
ATOM 2112 C CA . PRO A 1 261 ? -24.199 7.270 19.802 1.00 89.25 261 PRO A CA 1
ATOM 2113 C C . PRO A 1 261 ? -24.158 7.087 21.321 1.00 89.25 261 PRO A C 1
ATOM 2115 O O . PRO A 1 261 ? -24.598 6.063 21.854 1.00 89.25 261 PRO A O 1
ATOM 2118 N N . LYS A 1 262 ? -23.701 8.122 22.033 1.00 92.69 262 LYS A N 1
ATOM 2119 C CA . LYS A 1 262 ? -23.785 8.182 23.496 1.00 92.69 262 LYS A CA 1
ATOM 2120 C C . LYS A 1 262 ? -25.237 7.983 23.957 1.00 92.69 262 LYS A C 1
ATOM 2122 O O . LYS A 1 262 ? -26.155 8.575 23.398 1.00 92.69 262 LYS A O 1
ATOM 2127 N N . GLY A 1 263 ? -25.426 7.178 24.998 1.00 93.12 263 GLY A N 1
ATOM 2128 C CA . GLY A 1 263 ? -26.720 6.832 25.587 1.00 93.12 263 GLY A CA 1
ATOM 2129 C C . GLY A 1 263 ? -27.395 5.611 24.962 1.00 93.12 263 GLY A C 1
ATOM 2130 O O . GLY A 1 263 ? -28.430 5.182 25.463 1.00 93.12 263 GLY A O 1
ATOM 2131 N N . THR A 1 264 ? -26.832 5.029 23.899 1.00 95.12 264 THR A N 1
ATOM 2132 C CA . THR A 1 264 ? -27.357 3.786 23.314 1.00 95.12 264 THR A CA 1
ATOM 2133 C C . THR A 1 264 ? -26.862 2.558 24.074 1.00 95.12 264 THR A C 1
ATOM 2135 O O . THR A 1 264 ? -25.767 2.565 24.641 1.00 95.12 264 THR A O 1
ATOM 2138 N N . ALA A 1 265 ? -27.667 1.494 24.085 1.00 96.38 265 ALA A N 1
ATOM 2139 C CA . ALA A 1 265 ? -27.263 0.215 24.654 1.00 96.38 265 ALA A CA 1
ATOM 2140 C C . ALA A 1 265 ? -26.086 -0.367 23.856 1.00 96.38 265 ALA A C 1
ATOM 2142 O O . ALA A 1 265 ? -26.132 -0.435 22.627 1.00 96.38 265 ALA A O 1
ATOM 2143 N N . ALA A 1 266 ? -25.042 -0.807 24.555 1.00 96.81 266 ALA A N 1
ATOM 2144 C CA . ALA A 1 266 ? -23.885 -1.419 23.921 1.00 96.81 266 ALA A CA 1
ATOM 2145 C C . ALA A 1 266 ? -24.265 -2.785 23.302 1.00 96.81 266 ALA A C 1
ATOM 2147 O O . ALA A 1 266 ? -24.893 -3.599 23.995 1.00 96.81 266 ALA A O 1
ATOM 2148 N N . PRO A 1 267 ? -23.897 -3.068 22.033 1.00 96.38 267 PRO A N 1
ATOM 2149 C CA . PRO A 1 267 ? -24.152 -4.364 21.412 1.00 96.38 267 PRO A CA 1
ATOM 2150 C C . PRO A 1 267 ? -23.582 -5.506 22.252 1.00 96.38 267 PRO A C 1
ATOM 2152 O O . PRO A 1 267 ? -22.418 -5.493 22.646 1.00 96.38 267 PRO A O 1
ATOM 2155 N N . ASN A 1 268 ? -24.407 -6.506 22.549 1.00 94.31 268 ASN A N 1
ATOM 2156 C CA . ASN A 1 268 ? -23.957 -7.638 23.346 1.00 94.31 268 ASN A CA 1
ATOM 2157 C C . ASN A 1 268 ? -23.126 -8.609 22.498 1.00 94.31 268 ASN A C 1
ATOM 2159 O O . ASN A 1 268 ? -23.366 -8.778 21.307 1.00 94.31 268 ASN A O 1
ATOM 2163 N N . TRP A 1 269 ? -22.195 -9.307 23.138 1.00 95.31 269 TRP A N 1
ATOM 2164 C CA . TRP A 1 269 ? -21.348 -10.310 22.500 1.00 95.31 269 TRP A CA 1
ATOM 2165 C C . TRP A 1 269 ? -20.963 -11.395 23.495 1.00 95.31 269 TRP A C 1
ATOM 2167 O O . TRP A 1 269 ? -21.063 -11.223 24.711 1.00 95.31 269 TRP A O 1
ATOM 2177 N N . ASN A 1 270 ? -20.527 -12.530 22.957 1.00 95.19 270 ASN A N 1
ATOM 2178 C CA . ASN A 1 270 ? -20.089 -13.687 23.718 1.00 95.19 270 ASN A CA 1
ATOM 2179 C C . ASN A 1 270 ? -18.892 -14.308 23.004 1.00 95.19 270 ASN A C 1
ATOM 2181 O O . ASN A 1 270 ? -19.048 -14.836 21.905 1.00 95.19 270 ASN A O 1
ATOM 2185 N N . LEU A 1 271 ? -17.713 -14.207 23.607 1.00 94.06 271 LEU A N 1
ATOM 2186 C CA . LEU A 1 271 ? -16.451 -14.624 23.002 1.00 94.06 271 LEU A CA 1
ATOM 2187 C C . LEU A 1 271 ? -15.629 -15.459 23.984 1.00 94.06 271 LEU A C 1
ATOM 2189 O O . LEU A 1 271 ? -15.899 -15.503 25.186 1.00 94.06 271 LEU A O 1
ATOM 2193 N N . ILE A 1 272 ? -14.606 -16.127 23.460 1.00 91.06 272 ILE A N 1
ATOM 2194 C CA . ILE A 1 272 ? -13.642 -16.886 24.254 1.00 91.06 272 ILE A CA 1
ATOM 2195 C C . ILE A 1 272 ? -12.374 -16.042 24.398 1.00 91.06 272 ILE A C 1
ATOM 2197 O O . ILE A 1 272 ? -11.837 -15.520 23.423 1.00 91.06 272 ILE A O 1
ATOM 2201 N N . SER A 1 273 ? -11.894 -15.887 25.628 1.00 92.31 273 SER A N 1
ATOM 2202 C CA . SER A 1 273 ? -10.647 -15.185 25.910 1.00 92.31 273 SER A CA 1
ATOM 2203 C C . SER A 1 273 ? -9.421 -16.013 25.525 1.00 92.31 273 SER A C 1
ATOM 2205 O O . SER A 1 273 ? -9.470 -17.243 25.445 1.00 92.31 273 SER A O 1
ATOM 2207 N N . LEU A 1 274 ? -8.260 -15.360 25.429 1.00 91.44 274 LEU A N 1
ATOM 2208 C CA . LEU A 1 274 ? -6.969 -16.049 25.295 1.00 91.44 274 LEU A CA 1
ATOM 2209 C C . LEU A 1 274 ? -6.729 -17.107 26.387 1.00 91.44 274 LEU A C 1
ATOM 2211 O O . LEU A 1 274 ? -6.131 -18.151 26.122 1.00 91.44 274 LEU A O 1
ATOM 2215 N N . SER A 1 275 ? -7.259 -16.879 27.592 1.00 87.31 275 SER A N 1
ATOM 2216 C CA . SER A 1 275 ? -7.214 -17.808 28.728 1.00 87.31 275 SER A CA 1
ATOM 2217 C C . SER A 1 275 ? -8.303 -18.894 28.704 1.00 87.31 275 SER A C 1
ATOM 2219 O O . SER A 1 275 ? -8.534 -19.540 29.724 1.00 87.31 275 SER A O 1
ATOM 2221 N N . ASN A 1 276 ? -8.961 -19.109 27.557 1.00 90.12 276 ASN A N 1
ATOM 2222 C CA . ASN A 1 276 ? -10.039 -20.083 27.342 1.00 90.12 276 ASN A CA 1
ATOM 2223 C C . ASN A 1 276 ? -11.261 -19.879 28.252 1.00 90.12 276 ASN A C 1
ATOM 2225 O O . ASN A 1 276 ? -12.000 -20.823 28.533 1.00 90.12 276 ASN A O 1
ATOM 2229 N N . LYS A 1 277 ? -11.495 -18.650 28.723 1.00 91.75 277 LYS A N 1
ATOM 2230 C CA . LYS A 1 277 ? -12.701 -18.313 29.481 1.00 91.75 277 LYS A CA 1
ATOM 2231 C C . LYS A 1 277 ? -13.750 -17.763 28.532 1.00 91.75 277 LYS A C 1
ATOM 2233 O O . LYS A 1 277 ? -13.457 -16.884 27.730 1.00 91.75 277 LYS A O 1
ATOM 2238 N N . LYS A 1 278 ? -14.976 -18.259 28.648 1.00 93.12 278 LYS A N 1
ATOM 2239 C CA . LYS A 1 278 ? -16.127 -17.671 27.969 1.00 93.12 278 LYS A CA 1
ATOM 2240 C C . LYS A 1 278 ? -16.500 -16.369 28.676 1.00 93.12 278 LYS A C 1
ATOM 2242 O O . LYS A 1 278 ? -16.640 -16.372 29.897 1.00 93.12 278 LYS A O 1
ATOM 2247 N N . ILE A 1 279 ? -16.598 -15.281 27.924 1.00 94.00 279 ILE A N 1
ATOM 2248 C CA . ILE A 1 279 ? -16.847 -13.936 28.439 1.00 94.00 279 ILE A CA 1
ATOM 2249 C C . ILE A 1 279 ? -17.973 -13.301 27.627 1.00 94.00 279 ILE A C 1
ATOM 2251 O O . ILE A 1 279 ? -17.906 -13.231 26.399 1.00 94.00 279 ILE A O 1
ATOM 2255 N N . CYS A 1 280 ? -18.992 -12.816 28.329 1.00 94.44 280 CYS A N 1
ATOM 2256 C CA . CYS A 1 280 ? -20.100 -12.053 27.776 1.00 94.44 280 CYS A CA 1
ATOM 2257 C C . CYS A 1 280 ? -20.077 -10.625 28.327 1.00 94.44 280 CYS A C 1
ATOM 2259 O O . CYS A 1 280 ? -19.763 -10.416 29.501 1.00 94.44 280 CYS A O 1
ATOM 2261 N N . LEU A 1 281 ? -20.464 -9.628 27.525 1.00 95.06 281 LEU A N 1
ATOM 2262 C CA . LEU A 1 281 ? -20.570 -8.250 28.020 1.00 95.06 281 LEU A CA 1
ATOM 2263 C C . LEU A 1 281 ? -21.541 -8.153 29.208 1.00 95.06 281 LEU A C 1
ATOM 2265 O O . LEU A 1 281 ? -21.283 -7.441 30.178 1.00 95.06 281 LEU A O 1
ATOM 2269 N N . TYR A 1 282 ? -22.640 -8.910 29.170 1.00 92.94 282 TYR A N 1
ATOM 2270 C CA . TYR A 1 282 ? -23.624 -8.929 30.254 1.00 92.94 282 TYR A CA 1
ATOM 2271 C C . TYR A 1 282 ? -23.104 -9.513 31.574 1.00 92.94 282 TYR A C 1
ATOM 2273 O O . TYR A 1 282 ? -23.694 -9.216 32.614 1.00 92.94 282 TYR A O 1
ATOM 2281 N N . ASP A 1 283 ? -21.981 -10.237 31.577 1.00 90.69 283 ASP A N 1
ATOM 2282 C CA . ASP A 1 283 ? -21.331 -10.695 32.816 1.00 90.69 283 ASP A CA 1
ATOM 2283 C C . ASP A 1 283 ? -20.760 -9.518 33.633 1.00 90.69 283 ASP A C 1
ATOM 2285 O O . ASP A 1 283 ? -20.431 -9.652 34.815 1.00 90.69 283 ASP A O 1
ATOM 2289 N N . PHE A 1 284 ? -20.650 -8.340 33.010 1.00 93.06 284 PHE A N 1
ATOM 2290 C CA . PHE A 1 284 ? -20.145 -7.112 33.615 1.00 93.06 284 PHE A CA 1
ATOM 2291 C C . PHE A 1 284 ? -21.239 -6.090 33.934 1.00 93.06 284 PHE A C 1
ATOM 2293 O O . PHE A 1 284 ? -20.924 -4.932 34.203 1.00 93.06 284 PHE A O 1
ATOM 2300 N N . ARG A 1 285 ? -22.517 -6.489 33.968 1.00 88.75 285 ARG A N 1
ATOM 2301 C CA . ARG A 1 285 ? -23.576 -5.615 34.501 1.00 88.75 285 ARG A CA 1
ATOM 2302 C C . ARG A 1 285 ? -23.207 -5.108 35.897 1.00 88.75 285 ARG A C 1
ATOM 2304 O O . ARG A 1 285 ? -22.567 -5.812 36.680 1.00 88.75 285 ARG A O 1
ATOM 2311 N N . ASN A 1 286 ? -23.622 -3.882 36.208 1.00 92.75 286 ASN A N 1
ATOM 2312 C CA . ASN A 1 286 ? -23.261 -3.159 37.432 1.00 92.75 286 ASN A CA 1
ATOM 2313 C C . ASN A 1 286 ? -21.773 -2.774 37.557 1.00 92.75 286 ASN A C 1
ATOM 2315 O O . ASN A 1 286 ? -21.360 -2.284 38.610 1.00 92.75 286 ASN A O 1
ATOM 2319 N N . LYS A 1 287 ? -20.969 -2.950 36.501 1.00 95.81 287 LYS A N 1
ATOM 2320 C CA . LYS A 1 287 ? -19.584 -2.468 36.407 1.00 95.81 287 LYS A CA 1
ATOM 2321 C C . LYS A 1 287 ? -19.461 -1.474 35.261 1.00 95.81 287 LYS A C 1
ATOM 2323 O O . LYS A 1 287 ? -20.235 -1.527 34.314 1.00 95.81 287 LYS A O 1
ATOM 2328 N N . VAL A 1 288 ? -18.464 -0.600 35.345 1.00 96.88 288 VAL A N 1
ATOM 2329 C CA . VAL A 1 288 ? -18.068 0.226 34.201 1.00 96.88 288 VAL A CA 1
ATOM 2330 C C . VAL A 1 288 ? -17.114 -0.605 33.350 1.00 96.88 288 VAL A C 1
ATOM 2332 O O . VAL A 1 288 ? -16.153 -1.171 33.877 1.00 96.88 288 VAL A O 1
ATOM 2335 N N . VAL A 1 289 ? -17.372 -0.705 32.049 1.00 97.88 289 VAL A N 1
ATOM 2336 C CA . VAL A 1 289 ? -16.555 -1.494 31.118 1.00 97.88 289 VAL A CA 1
ATOM 2337 C C . VAL A 1 289 ? -15.882 -0.572 30.114 1.00 97.88 289 VAL A C 1
ATOM 2339 O O . VAL A 1 289 ? -16.545 0.245 29.488 1.00 97.88 289 VAL A O 1
ATOM 2342 N N . LEU A 1 290 ? -14.572 -0.723 29.937 1.00 97.94 290 LEU A N 1
ATOM 2343 C CA . LEU A 1 290 ? -13.809 -0.087 28.869 1.00 97.94 290 LEU A CA 1
ATOM 2344 C C . LEU A 1 290 ? -13.409 -1.160 27.857 1.00 97.94 290 LEU A C 1
ATOM 2346 O O . LEU A 1 290 ? -12.589 -2.028 28.157 1.00 97.94 290 LEU A O 1
ATOM 2350 N N . LEU A 1 291 ? -13.989 -1.102 26.662 1.00 97.94 291 LEU A N 1
ATOM 2351 C CA . LEU A 1 291 ? -13.577 -1.937 25.538 1.00 97.94 291 LEU A CA 1
ATOM 2352 C C . LEU A 1 291 ? -12.432 -1.254 24.805 1.00 97.94 291 LEU A C 1
ATOM 2354 O O . LEU A 1 291 ? -12.572 -0.105 24.399 1.00 97.94 291 LEU A O 1
ATOM 2358 N N . HIS A 1 292 ? -11.321 -1.961 24.639 1.00 97.56 292 HIS A N 1
ATOM 2359 C CA . HIS A 1 292 ? -10.149 -1.514 23.898 1.00 97.56 292 HIS A CA 1
ATOM 2360 C C . HIS A 1 292 ? -10.020 -2.355 22.632 1.00 97.56 292 HIS A C 1
ATOM 2362 O O . HIS A 1 292 ? -9.590 -3.504 22.689 1.00 97.56 292 HIS A O 1
ATOM 2368 N N . PHE A 1 293 ? -10.408 -1.800 21.489 1.00 96.94 293 PHE A N 1
ATOM 2369 C CA . PHE A 1 293 ? -10.215 -2.448 20.196 1.00 96.94 293 PHE A CA 1
ATOM 2370 C C . PHE A 1 293 ? -8.791 -2.185 19.707 1.00 96.94 293 PHE A C 1
ATOM 2372 O O . PHE A 1 293 ? -8.390 -1.022 19.612 1.00 96.94 293 PHE A O 1
ATOM 2379 N N . PHE A 1 294 ? -8.033 -3.240 19.395 1.00 94.50 294 PHE A N 1
ATOM 2380 C CA . PHE A 1 294 ? -6.614 -3.154 19.027 1.00 94.50 294 PHE A CA 1
ATOM 2381 C C . PHE A 1 294 ? -6.162 -4.340 18.162 1.00 94.50 294 PHE A C 1
ATOM 2383 O O . PHE A 1 294 ? -6.900 -5.307 17.992 1.00 94.50 294 PHE A O 1
ATOM 2390 N N . TYR A 1 295 ? -4.926 -4.278 17.662 1.00 88.12 295 TYR A N 1
ATOM 2391 C CA . TYR A 1 295 ? -4.218 -5.417 17.073 1.00 88.12 295 TYR A CA 1
ATOM 2392 C C . TYR A 1 295 ? -2.707 -5.332 17.351 1.00 88.12 295 TYR A C 1
ATOM 2394 O O . TYR A 1 295 ? -2.185 -4.276 17.731 1.00 88.12 295 TYR A O 1
ATOM 2402 N N . LYS A 1 296 ? -1.992 -6.447 17.188 1.00 82.06 296 LYS A N 1
ATOM 2403 C CA . LYS A 1 296 ? -0.541 -6.561 17.361 1.00 82.06 296 LYS A CA 1
ATOM 2404 C C . LYS A 1 296 ? 0.178 -5.713 16.309 1.00 82.06 296 LYS A C 1
ATOM 2406 O O . LYS A 1 296 ? -0.068 -5.834 15.119 1.00 82.06 296 LYS A O 1
ATOM 2411 N N . GLY A 1 297 ? 1.112 -4.866 16.737 1.00 75.06 297 GLY A N 1
ATOM 2412 C CA . GLY A 1 297 ? 1.855 -3.982 15.823 1.00 75.06 297 GLY A CA 1
ATOM 2413 C C . GLY A 1 297 ? 1.145 -2.664 15.486 1.00 75.06 297 GLY A C 1
ATOM 2414 O O . GLY A 1 297 ? 1.711 -1.833 14.781 1.00 75.06 297 GLY A O 1
ATOM 2415 N N . CYS A 1 298 ? -0.042 -2.411 16.045 1.00 76.38 298 CYS A N 1
ATOM 2416 C CA . CYS A 1 298 ? -0.678 -1.096 16.018 1.00 76.38 298 CYS A CA 1
ATOM 2417 C C . CYS A 1 298 ? 0.125 -0.088 16.864 1.00 76.38 298 CYS A C 1
ATOM 2419 O O . CYS A 1 298 ? 0.009 -0.065 18.093 1.00 76.38 298 CYS A O 1
ATOM 2421 N N . TYR A 1 299 ? 0.924 0.771 16.223 1.00 72.69 299 TYR A N 1
ATOM 2422 C CA . TYR A 1 299 ? 1.763 1.750 16.930 1.00 72.69 299 TYR A CA 1
ATOM 2423 C C . TYR A 1 299 ? 0.964 2.706 17.840 1.00 72.69 299 TYR A C 1
ATOM 2425 O O . TYR A 1 299 ? 1.315 2.825 19.014 1.00 72.69 299 TYR A O 1
ATOM 2433 N N . PRO A 1 300 ? -0.161 3.310 17.404 1.00 67.06 300 PRO A N 1
ATOM 2434 C CA . PRO A 1 300 ? -0.978 4.136 18.297 1.00 67.06 300 PRO A CA 1
ATOM 2435 C C . PRO A 1 300 ? -1.560 3.359 19.487 1.00 67.06 300 PRO A C 1
ATOM 2437 O O . PRO A 1 300 ? -1.692 3.913 20.575 1.00 67.06 300 PRO A O 1
ATOM 2440 N N . CYS A 1 301 ? -1.864 2.068 19.320 1.00 84.38 301 CYS A N 1
ATOM 2441 C CA . CYS A 1 301 ? -2.354 1.226 20.411 1.00 84.38 301 CYS A CA 1
ATOM 2442 C C . CYS A 1 301 ? -1.273 1.026 21.480 1.00 84.38 301 CYS A C 1
ATOM 2444 O O . CYS A 1 301 ? -1.578 1.070 22.669 1.00 84.38 301 CYS A O 1
ATOM 2446 N N . LEU A 1 302 ? -0.008 0.860 21.066 1.00 82.31 302 LEU A N 1
ATOM 2447 C CA . LEU A 1 302 ? 1.137 0.772 21.979 1.00 82.31 302 LEU A CA 1
ATOM 2448 C C . LEU A 1 302 ? 1.292 2.039 22.823 1.00 82.31 302 LEU A C 1
ATOM 2450 O O . LEU A 1 302 ? 1.552 1.935 24.020 1.00 82.31 302 LEU A O 1
ATOM 2454 N N . LEU A 1 303 ? 1.073 3.216 22.228 1.00 81.06 303 LEU A N 1
ATOM 2455 C CA . LEU A 1 303 ? 1.102 4.489 22.953 1.00 81.06 303 LEU A CA 1
ATOM 2456 C C . LEU A 1 303 ? -0.007 4.587 24.015 1.00 81.06 303 LEU A C 1
ATOM 2458 O O . LEU A 1 303 ? 0.203 5.210 25.050 1.00 81.06 303 LEU A O 1
ATOM 2462 N N . SER A 1 304 ? -1.163 3.945 23.808 1.00 89.31 304 SER A N 1
ATOM 2463 C CA . SER A 1 304 ? -2.267 3.922 24.783 1.00 89.31 304 SER A CA 1
ATOM 2464 C C . SER A 1 304 ? -2.069 2.940 25.943 1.00 89.31 304 SER A C 1
ATOM 2466 O O . SER A 1 304 ? -2.741 3.077 26.969 1.00 89.31 304 SER A O 1
ATOM 2468 N N . LEU A 1 305 ? -1.185 1.942 25.819 1.00 92.19 305 LEU A N 1
ATOM 2469 C CA . LEU A 1 305 ? -1.031 0.894 26.838 1.00 92.19 305 LEU A CA 1
ATOM 2470 C C . LEU A 1 305 ? -0.645 1.425 28.230 1.00 92.19 305 LEU A C 1
ATOM 2472 O O . LEU A 1 305 ? -1.274 0.980 29.193 1.00 92.19 305 LEU A O 1
ATOM 2476 N N . PRO A 1 306 ? 0.302 2.378 28.384 1.00 92.75 306 PRO A N 1
ATOM 2477 C CA . PRO A 1 306 ? 0.617 2.953 29.693 1.00 92.75 306 PRO A CA 1
ATOM 2478 C C . PRO A 1 306 ? -0.608 3.575 30.374 1.00 92.75 306 PRO A C 1
ATOM 2480 O O . PRO A 1 306 ? -0.874 3.292 31.541 1.00 92.75 306 PRO A O 1
ATOM 2483 N N . SER A 1 307 ? -1.409 4.343 29.629 1.00 93.94 307 SER A N 1
ATOM 2484 C CA . SER A 1 307 ? -2.639 4.957 30.139 1.00 93.94 307 SER A CA 1
ATOM 2485 C C . SER A 1 307 ? -3.689 3.917 30.534 1.00 93.94 307 SER A C 1
ATOM 2487 O O . SER A 1 307 ? -4.344 4.058 31.564 1.00 93.94 307 SER A O 1
ATOM 2489 N N . LEU A 1 308 ? -3.849 2.848 29.748 1.00 95.69 308 LEU A N 1
ATOM 2490 C CA . LEU A 1 308 ? -4.775 1.757 30.071 1.00 95.69 308 LEU A CA 1
ATOM 2491 C C . LEU A 1 308 ? -4.341 0.990 31.325 1.00 95.69 308 LEU A C 1
ATOM 2493 O O . LEU A 1 308 ? -5.193 0.631 32.138 1.00 95.69 308 LEU A O 1
ATOM 2497 N N . LYS A 1 309 ? -3.034 0.770 31.507 1.00 93.88 309 LYS A N 1
ATOM 2498 C CA . LYS A 1 309 ? -2.480 0.153 32.716 1.00 93.88 309 LYS A CA 1
ATOM 2499 C C . LYS A 1 309 ? -2.733 1.020 33.947 1.00 93.88 309 LYS A C 1
ATOM 2501 O O . LYS A 1 309 ? -3.259 0.524 34.938 1.00 93.88 309 LYS A O 1
ATOM 2506 N N . GLU A 1 310 ? -2.468 2.322 33.857 1.00 94.31 310 GLU A N 1
ATOM 2507 C CA . GLU A 1 310 ? -2.752 3.259 34.948 1.00 94.31 310 GLU A CA 1
ATOM 2508 C C . GLU A 1 310 ? -4.244 3.265 35.327 1.00 94.31 310 GLU A C 1
ATOM 2510 O O . GLU A 1 310 ? -4.600 3.189 36.505 1.00 94.31 310 GLU A O 1
ATOM 2515 N N . LEU A 1 311 ? -5.137 3.303 34.332 1.00 95.06 311 LEU A N 1
ATOM 2516 C CA . LEU A 1 311 ? -6.584 3.248 34.553 1.00 95.06 311 LEU A CA 1
ATOM 2517 C C . LEU A 1 311 ? -7.019 1.935 35.209 1.00 95.06 311 LEU A C 1
ATOM 2519 O O . LEU A 1 311 ? -7.847 1.951 36.126 1.00 95.06 311 LEU A O 1
ATOM 2523 N N . HIS A 1 312 ? -6.463 0.810 34.759 1.00 93.94 312 HIS A N 1
ATOM 2524 C CA . HIS A 1 312 ? -6.706 -0.491 35.365 1.00 93.94 312 HIS A CA 1
ATOM 2525 C C . HIS A 1 312 ? -6.304 -0.477 36.843 1.00 93.94 312 HIS A C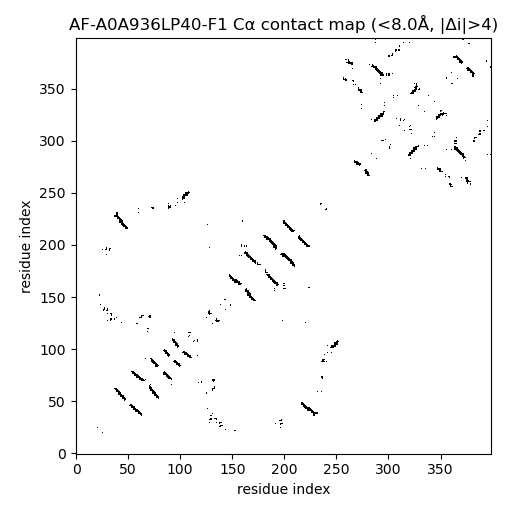 1
ATOM 2527 O O . HIS A 1 312 ? -7.139 -0.739 37.707 1.00 93.94 312 HIS A O 1
ATOM 2533 N N . ASP A 1 313 ? -5.070 -0.091 37.151 1.00 93.00 313 ASP A N 1
ATOM 2534 C CA . ASP A 1 313 ? -4.540 -0.126 38.515 1.00 93.00 313 ASP A CA 1
ATOM 2535 C C . ASP A 1 313 ? -5.318 0.809 39.458 1.00 93.00 313 ASP A C 1
ATOM 2537 O O . ASP A 1 313 ? -5.607 0.457 40.604 1.00 93.00 313 ASP A O 1
ATOM 2541 N N . LYS A 1 314 ? -5.756 1.973 38.960 1.00 94.50 314 LYS A N 1
ATOM 2542 C CA . LYS A 1 314 ? -6.496 2.976 39.741 1.00 94.50 314 LYS A CA 1
ATOM 2543 C C . LYS A 1 314 ? -7.958 2.609 40.012 1.00 94.50 314 LYS A C 1
ATOM 2545 O O . LYS A 1 314 ? -8.497 2.988 41.059 1.00 94.50 314 LYS A O 1
ATOM 2550 N N . PHE A 1 315 ? -8.626 1.921 39.082 1.00 95.81 315 PHE A N 1
ATOM 2551 C CA . PHE A 1 315 ? -10.086 1.747 39.122 1.00 95.81 315 PHE A CA 1
ATOM 2552 C C . PHE A 1 315 ? -10.579 0.299 39.089 1.00 95.81 315 PHE A C 1
ATOM 2554 O O . PHE A 1 315 ? -11.776 0.075 39.286 1.00 95.81 315 PHE A O 1
ATOM 2561 N N . TYR A 1 316 ? -9.711 -0.700 38.908 1.00 94.12 316 TYR A N 1
ATOM 2562 C CA . TYR A 1 316 ? -10.124 -2.107 38.881 1.00 94.12 316 TYR A CA 1
ATOM 2563 C C . TYR A 1 316 ? -10.869 -2.521 40.160 1.00 94.12 316 TYR A C 1
ATOM 2565 O O . TYR A 1 316 ? -11.961 -3.102 40.100 1.00 94.12 316 TYR A O 1
ATOM 2573 N N . SER A 1 317 ? -10.322 -2.163 41.326 1.00 93.25 317 SER A N 1
ATOM 2574 C CA . SER A 1 317 ? -10.936 -2.418 42.638 1.00 93.25 317 SER A CA 1
ATOM 2575 C C . SER A 1 317 ? -12.214 -1.610 42.871 1.00 93.25 317 SER A C 1
ATOM 2577 O O . SER A 1 317 ? -13.064 -2.023 43.655 1.00 93.25 317 SER A O 1
ATOM 2579 N N . LYS A 1 318 ? -12.380 -0.492 42.157 1.00 93.50 318 LYS A N 1
ATOM 2580 C CA . LYS A 1 318 ? -13.542 0.396 42.264 1.00 93.50 318 LYS A CA 1
ATOM 2581 C C . LYS A 1 318 ? -14.686 0.018 41.326 1.00 93.50 318 LYS A C 1
ATOM 2583 O O . LYS A 1 318 ? -15.768 0.561 41.471 1.00 93.50 318 LYS A O 1
ATOM 2588 N N . GLY A 1 319 ? -14.475 -0.925 40.405 1.00 92.75 319 GLY A N 1
ATOM 2589 C CA . GLY A 1 319 ? -15.524 -1.443 39.523 1.00 92.75 319 GLY A CA 1
ATOM 2590 C C . GLY A 1 319 ? -15.283 -1.243 38.029 1.00 92.75 319 GLY A C 1
ATOM 2591 O O . GLY A 1 319 ? -16.137 -1.655 37.249 1.00 92.75 319 GLY A O 1
ATOM 2592 N N . LEU A 1 320 ? -14.140 -0.684 37.610 1.00 96.44 320 LEU A N 1
ATOM 2593 C CA . LEU A 1 320 ? -13.751 -0.650 36.196 1.00 96.44 320 LEU A CA 1
ATOM 2594 C C . LEU A 1 320 ? -13.308 -2.042 35.726 1.00 96.44 320 LEU A C 1
ATOM 2596 O O . LEU A 1 320 ? -12.600 -2.763 36.435 1.00 96.44 320 LEU A O 1
ATOM 2600 N N . ARG A 1 321 ? -13.694 -2.429 34.514 1.00 96.38 321 ARG A N 1
ATOM 2601 C CA . ARG A 1 321 ? -13.174 -3.608 33.817 1.00 96.38 321 ARG A CA 1
ATOM 2602 C C . ARG A 1 321 ? -12.722 -3.211 32.423 1.00 96.38 321 ARG A C 1
ATOM 2604 O O . ARG A 1 321 ? -13.523 -2.727 31.637 1.00 96.38 321 ARG A O 1
ATOM 2611 N N . ILE A 1 322 ? -11.444 -3.423 32.130 1.00 97.25 322 ILE A N 1
ATOM 2612 C CA . ILE A 1 322 ? -10.903 -3.250 30.782 1.00 97.25 322 ILE A CA 1
ATOM 2613 C C . ILE A 1 322 ? -10.996 -4.595 30.057 1.00 97.25 322 ILE A C 1
ATOM 2615 O O . ILE A 1 322 ? -10.749 -5.638 30.664 1.00 97.25 322 ILE A O 1
ATOM 2619 N N . ILE A 1 323 ? -11.392 -4.580 28.787 1.00 97.38 323 ILE A N 1
ATOM 2620 C CA . ILE A 1 323 ? -11.474 -5.768 27.933 1.00 97.38 323 ILE A CA 1
ATOM 2621 C C . ILE A 1 323 ? -10.885 -5.409 26.572 1.00 97.38 323 ILE A C 1
ATOM 2623 O O . ILE A 1 323 ? -11.381 -4.513 25.894 1.00 97.38 323 ILE A O 1
ATOM 2627 N N . GLY A 1 324 ? -9.823 -6.102 26.175 1.00 97.31 324 GLY A N 1
ATOM 2628 C CA . GLY A 1 324 ? -9.234 -5.970 24.851 1.00 97.31 324 GLY A CA 1
ATOM 2629 C C . GLY A 1 324 ? -9.982 -6.822 23.831 1.00 97.31 324 GLY A C 1
ATOM 2630 O O . GLY A 1 324 ? -10.177 -8.018 24.047 1.00 97.31 324 GLY A O 1
ATOM 2631 N N . ILE A 1 325 ? -10.370 -6.217 22.714 1.00 97.62 325 ILE A N 1
ATOM 2632 C CA . ILE A 1 325 ? -11.024 -6.874 21.583 1.00 97.62 325 ILE A CA 1
ATOM 2633 C C . ILE A 1 325 ? -10.058 -6.837 20.401 1.00 97.62 325 ILE A C 1
ATOM 2635 O O . ILE A 1 325 ? -9.703 -5.755 19.930 1.00 97.62 325 ILE A O 1
ATOM 2639 N N . ASN A 1 326 ? -9.615 -8.006 19.943 1.00 96.06 326 ASN A N 1
ATOM 2640 C CA . ASN A 1 326 ? -8.708 -8.136 18.811 1.00 96.06 326 ASN A CA 1
ATOM 2641 C C . ASN A 1 326 ? -9.429 -8.811 17.630 1.00 96.06 326 ASN A C 1
ATOM 2643 O O . ASN A 1 326 ? -9.693 -10.018 17.687 1.00 96.06 326 ASN A O 1
ATOM 2647 N N . PRO A 1 327 ? -9.813 -8.047 16.593 1.00 88.81 327 PRO A N 1
ATOM 2648 C CA . PRO A 1 327 ? -10.524 -8.583 15.437 1.00 88.81 327 PRO A CA 1
ATOM 2649 C C . PRO A 1 327 ? -9.604 -8.946 14.260 1.00 88.81 327 PRO A C 1
ATOM 2651 O O . PRO A 1 327 ? -10.127 -9.383 13.239 1.00 88.81 327 PRO A O 1
ATOM 2654 N N . ILE A 1 328 ? -8.287 -8.716 14.368 1.00 84.69 328 ILE A N 1
ATOM 2655 C CA . ILE A 1 328 ? -7.340 -8.787 13.240 1.00 84.69 328 ILE A CA 1
ATOM 2656 C C . ILE A 1 328 ? -6.387 -9.977 13.354 1.00 84.69 328 ILE A C 1
ATOM 2658 O O . ILE A 1 328 ? -6.180 -10.683 12.376 1.00 84.69 328 ILE A O 1
ATOM 2662 N N . ASP A 1 329 ? -5.769 -10.183 14.518 1.00 85.06 329 ASP A N 1
ATOM 2663 C CA . ASP A 1 329 ? -4.753 -11.222 14.673 1.00 85.06 329 ASP A CA 1
ATOM 2664 C C . ASP A 1 329 ? -5.395 -12.612 14.740 1.00 85.06 329 ASP A C 1
ATOM 2666 O O . ASP A 1 329 ? -6.268 -12.859 15.570 1.00 85.06 329 ASP A O 1
ATOM 2670 N N . GLU A 1 330 ? -4.909 -13.542 13.918 1.00 84.50 330 GLU A N 1
ATOM 2671 C CA . GLU A 1 330 ? -5.390 -14.933 13.878 1.00 84.50 330 GLU A CA 1
ATOM 2672 C C . GLU A 1 330 ? -4.534 -15.872 14.753 1.00 84.50 330 GLU A C 1
ATOM 2674 O O . GLU A 1 330 ? -5.011 -16.867 15.303 1.00 84.50 330 GLU A O 1
ATOM 2679 N N . SER A 1 331 ? -3.248 -15.546 14.932 1.00 88.44 331 SER A N 1
ATOM 2680 C CA . SER A 1 331 ? -2.281 -16.380 15.656 1.00 88.44 331 SER A CA 1
ATOM 2681 C C . SER A 1 331 ? -2.371 -16.172 17.170 1.00 88.44 331 SER A C 1
ATOM 2683 O O . SER A 1 331 ? -1.847 -15.205 17.736 1.00 88.44 331 SER A O 1
ATOM 2685 N N . LYS A 1 332 ? -3.010 -17.123 17.864 1.00 90.56 332 LYS A N 1
ATOM 2686 C CA . LYS A 1 332 ? -3.155 -17.100 19.329 1.00 90.56 332 LYS A CA 1
ATOM 2687 C C . LYS A 1 332 ? -1.809 -17.076 20.060 1.00 90.56 332 LYS A C 1
ATOM 2689 O O . LYS A 1 332 ? -1.690 -16.412 21.092 1.00 90.56 332 LYS A O 1
ATOM 2694 N N . SER A 1 333 ? -0.812 -17.813 19.569 1.00 91.25 333 SER A N 1
ATOM 2695 C CA . SER A 1 333 ? 0.521 -17.890 20.181 1.00 91.25 333 SER A CA 1
ATOM 2696 C C . SER A 1 333 ? 1.243 -16.548 20.116 1.00 91.25 333 SER A C 1
ATOM 2698 O O . SER A 1 333 ? 1.667 -16.039 21.150 1.00 91.25 333 SER A O 1
ATOM 2700 N N . GLU A 1 334 ? 1.296 -15.932 18.936 1.00 88.00 334 GLU A N 1
ATOM 2701 C CA . GLU A 1 334 ? 1.957 -14.640 18.732 1.00 88.00 334 GLU A CA 1
ATOM 2702 C C . GLU A 1 334 ? 1.267 -13.511 19.492 1.00 88.00 334 GLU A C 1
ATOM 2704 O O . GLU A 1 334 ? 1.930 -12.672 20.106 1.00 88.00 334 GLU A O 1
ATOM 2709 N N . LEU A 1 335 ? -0.070 -13.497 19.499 1.00 91.06 335 LEU A N 1
ATOM 2710 C CA . LEU A 1 335 ? -0.803 -12.527 20.302 1.00 91.06 335 LEU A CA 1
ATOM 2711 C C . LEU A 1 335 ? -0.511 -12.740 21.793 1.00 91.06 335 LEU A C 1
ATOM 2713 O O . LEU A 1 335 ? -0.270 -11.776 22.513 1.00 91.06 335 LEU A O 1
ATOM 2717 N N . SER A 1 336 ? -0.453 -13.988 22.266 1.00 93.00 336 SER A N 1
ATOM 2718 C CA . SER A 1 336 ? -0.120 -14.284 23.666 1.00 93.00 336 SER A CA 1
ATOM 2719 C C . SER A 1 336 ? 1.284 -13.811 24.057 1.00 93.00 336 SER A C 1
ATOM 2721 O O . SER A 1 336 ? 1.478 -13.339 25.178 1.00 93.00 336 SER A O 1
ATOM 2723 N N . GLU A 1 337 ? 2.262 -13.910 23.158 1.00 91.25 337 GLU A N 1
ATOM 2724 C CA . GLU A 1 337 ? 3.607 -13.365 23.372 1.00 91.25 337 GLU A CA 1
ATOM 2725 C C . GLU A 1 337 ? 3.601 -11.837 23.440 1.00 91.25 337 GLU A C 1
ATOM 2727 O O . GLU A 1 337 ? 4.203 -11.265 24.348 1.00 91.25 337 GLU A O 1
ATOM 2732 N N . PHE A 1 338 ? 2.864 -11.175 22.545 1.00 90.50 338 PHE A N 1
ATOM 2733 C CA . PHE A 1 338 ? 2.690 -9.724 22.566 1.00 90.50 338 PHE A CA 1
ATOM 2734 C C . PHE A 1 338 ? 2.069 -9.240 23.886 1.00 90.50 338 PHE A C 1
ATOM 2736 O O . PHE A 1 338 ? 2.595 -8.328 24.525 1.00 90.50 338 PHE A O 1
ATOM 2743 N N . ILE A 1 339 ? 0.994 -9.892 24.341 1.00 93.75 339 ILE A N 1
ATOM 2744 C CA . ILE A 1 339 ? 0.323 -9.581 25.612 1.00 93.75 339 ILE A CA 1
ATOM 2745 C C . ILE A 1 339 ? 1.287 -9.707 26.797 1.00 93.75 339 ILE A C 1
ATOM 2747 O O . ILE A 1 339 ? 1.326 -8.815 27.645 1.00 93.75 339 ILE A O 1
ATOM 2751 N N . LYS A 1 340 ? 2.105 -10.769 26.837 1.00 93.19 340 LYS A N 1
ATOM 2752 C CA . LYS A 1 340 ? 3.134 -10.953 27.873 1.00 93.19 340 LYS A CA 1
ATOM 2753 C C . LYS A 1 340 ? 4.219 -9.880 27.803 1.00 93.19 340 LYS A C 1
ATOM 2755 O O . LYS A 1 340 ? 4.577 -9.319 28.832 1.00 93.19 340 LYS A O 1
ATOM 2760 N N . LYS A 1 341 ? 4.728 -9.580 26.604 1.00 91.50 341 LYS A N 1
ATOM 2761 C CA . LYS A 1 341 ? 5.786 -8.582 26.380 1.00 91.50 341 LYS A CA 1
ATOM 2762 C C . LYS A 1 341 ? 5.383 -7.190 26.870 1.00 91.50 341 LYS A C 1
ATOM 2764 O O . LYS A 1 341 ? 6.226 -6.458 27.377 1.00 91.50 341 LYS A O 1
ATOM 2769 N N . HIS A 1 342 ? 4.110 -6.836 26.716 1.00 88.69 342 HIS A N 1
ATOM 2770 C CA . HIS A 1 342 ? 3.582 -5.523 27.085 1.00 88.69 342 HIS A CA 1
ATOM 2771 C C . HIS A 1 342 ? 2.855 -5.494 28.438 1.00 88.69 342 HIS A C 1
ATOM 2773 O O . HIS A 1 342 ? 2.235 -4.483 28.762 1.00 88.69 342 HIS A O 1
ATOM 2779 N N . ASP A 1 343 ? 2.945 -6.573 29.224 1.00 90.69 343 ASP A N 1
ATOM 2780 C CA . ASP A 1 343 ? 2.355 -6.696 30.564 1.00 90.69 343 ASP A CA 1
ATOM 2781 C C . ASP A 1 343 ? 0.864 -6.309 30.615 1.00 90.69 343 ASP A C 1
ATOM 2783 O O . ASP A 1 343 ? 0.392 -5.576 31.488 1.00 90.69 343 ASP A O 1
ATOM 2787 N N . ILE A 1 344 ? 0.108 -6.779 29.619 1.00 91.81 344 ILE A N 1
ATOM 2788 C CA . ILE A 1 344 ? -1.331 -6.543 29.537 1.00 91.81 344 ILE A CA 1
ATOM 2789 C C . ILE A 1 344 ? -2.045 -7.552 30.445 1.00 91.81 344 ILE A C 1
ATOM 2791 O O . ILE A 1 344 ? -2.040 -8.758 30.194 1.00 91.81 344 ILE A O 1
ATOM 2795 N N . ASN A 1 345 ? -2.678 -7.046 31.504 1.00 88.62 345 ASN A N 1
ATOM 2796 C CA . ASN A 1 345 ? -3.217 -7.839 32.616 1.00 88.62 345 ASN A CA 1
ATOM 2797 C C . ASN A 1 345 ? -4.754 -7.973 32.631 1.00 88.62 345 ASN A C 1
ATOM 2799 O O . ASN A 1 345 ? -5.323 -8.505 33.585 1.00 88.62 345 ASN A O 1
ATOM 2803 N N . TYR A 1 346 ? -5.431 -7.526 31.575 1.00 92.00 346 TYR A N 1
ATOM 2804 C CA . TYR A 1 346 ? -6.879 -7.642 31.407 1.00 92.00 346 TYR A CA 1
ATOM 2805 C C . TYR A 1 346 ? -7.262 -8.670 30.331 1.00 92.00 346 TYR A C 1
ATOM 2807 O O . TYR A 1 346 ? -6.419 -9.172 29.589 1.00 92.00 346 TYR A O 1
ATOM 2815 N N . PHE A 1 347 ? -8.547 -9.036 30.259 1.00 93.12 347 PHE A N 1
ATOM 2816 C CA . PHE A 1 347 ? -9.010 -10.046 29.306 1.00 93.12 347 PHE A CA 1
ATOM 2817 C C . PHE A 1 347 ? -8.838 -9.582 27.863 1.00 93.12 347 PHE A C 1
ATOM 2819 O O . PHE A 1 347 ? -9.228 -8.469 27.527 1.00 93.12 347 PHE A O 1
ATOM 2826 N N . ILE A 1 348 ? -8.325 -10.476 27.019 1.00 96.19 348 ILE A N 1
ATOM 2827 C CA . ILE A 1 348 ? -8.189 -10.282 25.575 1.00 96.19 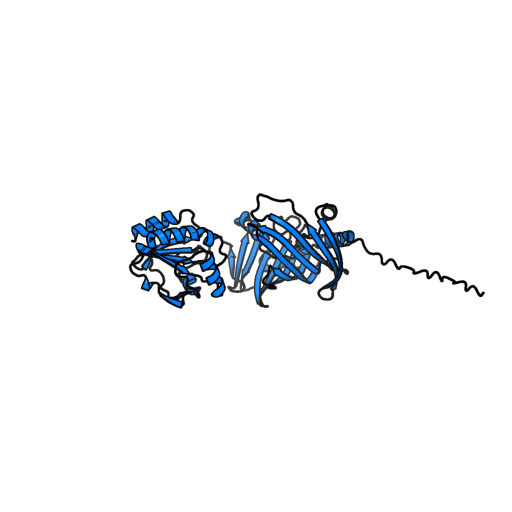348 ILE A CA 1
ATOM 2828 C C . ILE A 1 348 ? -9.046 -11.320 24.864 1.00 96.19 348 ILE A C 1
ATOM 2830 O O . ILE A 1 348 ? -8.939 -12.514 25.165 1.00 96.19 348 ILE A O 1
ATOM 2834 N N . LEU A 1 349 ? -9.894 -10.852 23.955 1.00 95.69 349 LEU A N 1
ATOM 2835 C CA . LEU A 1 349 ? -10.822 -11.652 23.161 1.00 95.69 349 LEU A CA 1
ATOM 2836 C C . LEU A 1 349 ? -10.371 -11.646 21.694 1.00 95.69 349 LEU A C 1
ATOM 2838 O O . LEU A 1 349 ? -10.026 -10.589 21.166 1.00 95.69 349 LEU A O 1
ATOM 2842 N N . MET A 1 350 ? -10.375 -12.822 21.066 1.00 91.50 350 MET A N 1
ATOM 2843 C CA . MET A 1 350 ? -10.099 -13.026 19.634 1.00 91.50 350 MET A CA 1
ATOM 2844 C C . MET A 1 350 ? -11.395 -13.385 18.889 1.00 91.50 350 MET A C 1
ATOM 2846 O O . MET A 1 350 ? -12.468 -13.375 19.496 1.00 91.50 350 MET A O 1
ATOM 2850 N N . ASP A 1 351 ? -11.297 -13.681 17.587 1.00 84.81 351 ASP A N 1
ATOM 2851 C CA . ASP A 1 351 ? -12.422 -14.076 16.721 1.00 84.81 351 ASP A CA 1
ATOM 2852 C C . ASP A 1 351 ? -13.581 -13.069 16.771 1.00 84.81 351 ASP A C 1
ATOM 2854 O O . ASP A 1 351 ? -14.759 -13.414 16.836 1.00 84.81 351 ASP A O 1
ATOM 2858 N N . SER A 1 352 ? -13.222 -11.783 16.798 1.00 90.06 352 SER A N 1
ATOM 2859 C CA . SER A 1 352 ? -14.114 -10.695 17.205 1.00 90.06 352 SER A CA 1
ATOM 2860 C C . SER A 1 352 ? -14.440 -9.702 16.086 1.00 90.06 352 SER A C 1
ATOM 2862 O O . SER A 1 352 ? -14.926 -8.600 16.344 1.00 90.06 352 SER A O 1
ATOM 2864 N N . ALA A 1 353 ? -14.216 -10.085 14.825 1.00 86.12 353 ALA A N 1
ATOM 2865 C CA . ALA A 1 353 ? -14.495 -9.242 13.659 1.00 86.12 353 ALA A CA 1
ATOM 2866 C C . ALA A 1 353 ? -15.973 -8.813 13.570 1.00 86.12 353 ALA A C 1
ATOM 2868 O O . ALA A 1 353 ? -16.278 -7.694 13.158 1.00 86.12 353 ALA A O 1
ATOM 2869 N N . ASN A 1 354 ? -16.903 -9.672 13.998 1.00 87.12 354 ASN A N 1
ATOM 2870 C CA . ASN A 1 354 ? -18.316 -9.318 14.133 1.00 87.12 354 ASN A CA 1
ATOM 2871 C C . ASN A 1 354 ? -18.546 -8.267 15.228 1.00 87.12 354 ASN A C 1
ATOM 2873 O O . ASN A 1 354 ? -19.274 -7.314 14.990 1.00 87.12 354 ASN A O 1
ATOM 2877 N N . VAL A 1 355 ? -17.876 -8.379 16.379 1.00 94.12 355 VAL A N 1
ATOM 2878 C CA . VAL A 1 355 ? -17.990 -7.395 17.468 1.00 94.12 355 VAL A CA 1
ATOM 2879 C C . VAL A 1 355 ? -17.447 -6.037 17.031 1.00 94.12 355 VAL A C 1
ATOM 2881 O O . VAL A 1 355 ? -18.093 -5.020 17.254 1.00 94.12 355 VAL A O 1
ATOM 2884 N N . ALA A 1 356 ? -16.298 -6.001 16.353 1.00 91.38 356 ALA A N 1
ATOM 2885 C CA . ALA A 1 356 ? -15.769 -4.764 15.779 1.00 91.38 356 ALA A CA 1
ATOM 2886 C C . ALA A 1 356 ? -16.768 -4.119 14.801 1.00 91.38 356 ALA A C 1
ATOM 2888 O O . ALA A 1 356 ? -16.995 -2.911 14.864 1.00 91.38 356 ALA A O 1
ATOM 2889 N N . ARG A 1 357 ? -17.430 -4.924 13.960 1.00 89.12 357 ARG A N 1
ATOM 2890 C CA . ARG A 1 357 ? -18.479 -4.455 13.043 1.00 89.12 357 ARG A CA 1
ATOM 2891 C C . ARG A 1 357 ? -19.695 -3.895 13.784 1.00 89.12 357 ARG A C 1
ATOM 2893 O O . ARG A 1 357 ? -20.143 -2.802 13.449 1.00 89.12 357 ARG A O 1
ATOM 2900 N N . ASP A 1 358 ? -20.194 -4.601 14.796 1.00 92.56 358 ASP A N 1
ATOM 2901 C CA . ASP A 1 358 ? -21.369 -4.194 15.579 1.00 92.56 358 ASP A CA 1
ATOM 2902 C C . ASP A 1 358 ? -21.117 -2.886 16.348 1.00 92.56 358 ASP A C 1
ATOM 2904 O O . ASP A 1 358 ? -22.017 -2.064 16.506 1.00 92.56 358 ASP A O 1
ATOM 2908 N N . TYR A 1 359 ? -19.869 -2.656 16.769 1.00 94.50 359 TYR A N 1
ATOM 2909 C CA . TYR A 1 359 ? -19.408 -1.413 17.394 1.00 94.50 359 TYR A CA 1
ATOM 2910 C C . TYR A 1 359 ? -18.925 -0.352 16.390 1.00 94.50 359 TYR A C 1
ATOM 2912 O O . TYR A 1 359 ? -18.373 0.670 16.799 1.00 94.50 359 TYR A O 1
ATOM 2920 N N . ASN A 1 360 ? -19.113 -0.562 15.086 1.00 91.19 360 ASN A N 1
ATOM 2921 C CA . ASN A 1 360 ? -18.671 0.340 14.018 1.00 91.19 360 ASN A CA 1
ATOM 2922 C C . ASN A 1 360 ? -17.182 0.752 14.117 1.00 91.19 360 ASN A C 1
ATOM 2924 O O . ASN A 1 360 ? -16.815 1.907 13.881 1.00 91.19 360 ASN A O 1
ATOM 2928 N N . VAL A 1 361 ? -16.314 -0.187 14.497 1.00 88.25 361 VAL A N 1
ATOM 2929 C CA . VAL A 1 361 ? -14.872 0.027 14.665 1.00 88.25 361 VAL A CA 1
ATOM 2930 C C . VAL A 1 361 ? -14.174 -0.058 13.314 1.00 88.25 361 VAL A C 1
ATOM 2932 O O . VAL A 1 361 ? -14.157 -1.107 12.679 1.00 88.25 361 VAL A O 1
ATOM 2935 N N . ASN A 1 362 ? -13.566 1.053 12.898 1.00 79.88 362 ASN A N 1
ATOM 2936 C CA . ASN A 1 362 ? -12.876 1.179 11.607 1.00 79.88 362 ASN A CA 1
ATOM 2937 C C . ASN A 1 362 ? -11.475 1.809 11.742 1.00 79.88 362 ASN A C 1
ATOM 2939 O O . ASN A 1 362 ? -10.846 2.170 10.753 1.00 79.88 362 ASN A O 1
ATOM 2943 N N . GLY A 1 363 ? -10.984 1.942 12.976 1.00 80.50 363 GLY A N 1
ATOM 2944 C CA . GLY A 1 363 ? -9.662 2.466 13.308 1.00 80.50 363 GLY A CA 1
ATOM 2945 C C . GLY A 1 363 ? -9.212 1.980 14.685 1.00 80.50 363 GLY A C 1
ATOM 2946 O O . GLY A 1 363 ? -10.039 1.585 15.511 1.00 80.50 363 GLY A O 1
ATOM 2947 N N . TYR A 1 364 ? -7.901 1.996 14.930 1.00 84.56 364 TYR A N 1
ATOM 2948 C CA . TYR A 1 364 ? -7.299 1.463 16.152 1.00 84.56 364 TYR A CA 1
ATOM 2949 C C . TYR A 1 364 ? -6.279 2.455 16.758 1.00 84.56 364 TYR A C 1
ATOM 2951 O O . TYR A 1 364 ? -5.510 3.056 16.005 1.00 84.56 364 TYR A O 1
ATOM 2959 N N . PRO A 1 365 ? -6.235 2.617 18.095 1.00 92.75 365 PRO A N 1
ATOM 2960 C CA . PRO A 1 365 ? -7.181 2.044 19.043 1.00 92.75 365 PRO A CA 1
ATOM 2961 C C . PRO A 1 365 ? -8.556 2.715 18.917 1.00 92.75 365 PRO A C 1
ATOM 2963 O O . PRO A 1 365 ? -8.655 3.894 18.593 1.00 92.75 365 PRO A O 1
ATOM 2966 N N . THR A 1 366 ? -9.618 1.966 19.191 1.00 94.50 366 THR A N 1
ATOM 2967 C CA . THR A 1 366 ? -10.944 2.540 19.465 1.00 94.50 366 THR A CA 1
ATOM 2968 C C . THR A 1 366 ? -11.349 2.122 20.866 1.00 94.50 366 THR A C 1
ATOM 2970 O O . THR A 1 366 ? -11.244 0.943 21.211 1.00 94.50 366 THR A O 1
ATOM 2973 N N . LEU A 1 367 ? -11.793 3.077 21.680 1.00 96.06 367 LEU A N 1
ATOM 2974 C CA . LEU A 1 367 ? -12.207 2.829 23.057 1.00 96.06 367 LEU A CA 1
ATOM 2975 C C . LEU A 1 367 ? -13.691 3.119 23.221 1.00 96.06 367 LEU A C 1
ATOM 2977 O O . LEU A 1 367 ? -14.129 4.213 22.884 1.00 96.06 367 LEU A O 1
ATOM 2981 N N . TYR A 1 368 ? -14.439 2.186 23.801 1.00 97.12 368 TYR A N 1
ATOM 2982 C CA . TYR A 1 368 ? -15.818 2.411 24.236 1.00 97.12 368 TYR A CA 1
ATOM 2983 C C . TYR A 1 368 ? -15.904 2.289 25.751 1.00 97.12 368 TYR A C 1
ATOM 2985 O O . TYR A 1 368 ? -15.440 1.297 26.307 1.00 97.12 368 TYR A O 1
ATOM 2993 N N . ILE A 1 369 ? -16.528 3.264 26.413 1.00 96.94 369 ILE A N 1
ATOM 2994 C CA . ILE A 1 369 ? -16.865 3.179 27.837 1.00 96.94 369 ILE A CA 1
ATOM 2995 C C . ILE A 1 369 ? -18.354 2.922 27.968 1.00 96.94 369 ILE A C 1
ATOM 2997 O O . ILE A 1 369 ? -19.176 3.638 27.392 1.00 96.94 369 ILE A O 1
ATOM 3001 N N . ILE A 1 370 ? -18.675 1.901 28.747 1.00 97.75 370 ILE A N 1
ATOM 3002 C CA . ILE A 1 370 ? -20.018 1.403 28.988 1.00 97.75 370 ILE A CA 1
ATOM 3003 C C . ILE A 1 370 ? -20.299 1.541 30.484 1.00 97.75 370 ILE A C 1
ATOM 3005 O O . ILE A 1 370 ? -19.489 1.110 31.308 1.00 97.75 370 ILE A O 1
ATOM 3009 N N . ASP A 1 371 ? -21.418 2.166 30.835 1.00 96.62 371 ASP A N 1
ATOM 3010 C CA . ASP A 1 371 ? -21.840 2.336 32.225 1.00 96.62 371 ASP A CA 1
ATOM 3011 C C . ASP A 1 371 ? -22.395 1.042 32.846 1.00 96.62 371 ASP A C 1
ATOM 3013 O O . ASP A 1 371 ? -22.525 -0.005 32.207 1.00 96.62 371 ASP A O 1
ATOM 3017 N N . LYS A 1 372 ? -22.764 1.128 34.126 1.00 95.62 372 LYS A N 1
ATOM 3018 C CA . LYS A 1 372 ? -23.325 0.018 34.906 1.00 95.62 372 LYS A CA 1
ATOM 3019 C C . LYS A 1 372 ? -24.640 -0.532 34.353 1.00 95.62 372 LYS A C 1
ATOM 3021 O O . LYS A 1 372 ? -24.976 -1.683 34.650 1.00 95.62 372 LYS A O 1
ATOM 3026 N N . GLN A 1 373 ? -25.379 0.276 33.595 1.00 94.50 373 GLN A N 1
ATOM 3027 C CA . GLN A 1 373 ? -26.647 -0.081 32.964 1.00 94.50 373 GLN A CA 1
ATOM 3028 C C . GLN A 1 373 ? -26.439 -0.737 31.590 1.00 94.50 373 GLN A C 1
ATOM 3030 O O . GLN A 1 373 ? -27.383 -1.307 31.045 1.00 94.50 373 GLN A O 1
ATOM 3035 N N . GLY A 1 374 ? -25.211 -0.725 31.063 1.00 95.62 374 GLY A N 1
ATOM 3036 C CA . GLY A 1 374 ? -24.878 -1.293 29.763 1.00 95.62 374 GLY A CA 1
ATOM 3037 C C . GLY A 1 374 ? -25.000 -0.300 28.607 1.00 95.62 374 GLY A C 1
ATOM 3038 O O . GLY A 1 374 ? -25.059 -0.736 27.457 1.00 95.62 374 GLY A O 1
ATOM 3039 N N . ASN A 1 375 ? -25.038 1.009 28.876 1.00 96.44 375 ASN A N 1
ATOM 3040 C CA . ASN A 1 375 ? -25.111 2.040 27.842 1.00 96.44 375 ASN A CA 1
ATOM 3041 C C . ASN A 1 375 ? -23.740 2.645 27.552 1.00 96.44 375 ASN A C 1
ATOM 3043 O O . ASN A 1 375 ? -22.901 2.793 28.438 1.00 96.44 375 ASN A O 1
ATOM 3047 N N . ILE A 1 376 ? -23.525 3.040 26.302 1.00 97.00 376 ILE A N 1
AT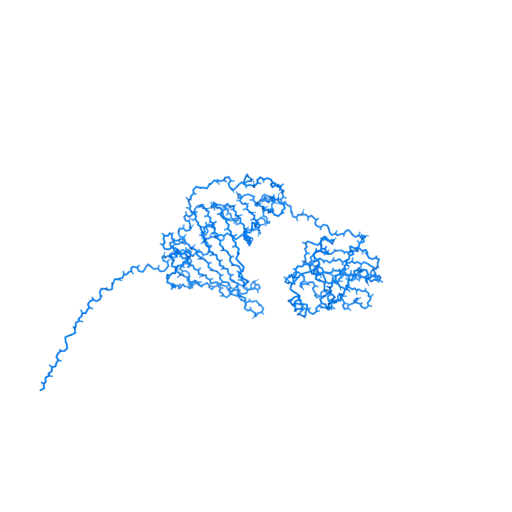OM 3048 C CA . ILE A 1 376 ? -22.305 3.710 25.860 1.00 97.00 376 ILE A CA 1
ATOM 3049 C C . ILE A 1 376 ? -22.314 5.145 26.380 1.00 97.00 376 ILE A C 1
ATOM 3051 O O . ILE A 1 376 ? -23.186 5.936 26.026 1.00 97.00 376 ILE A O 1
ATOM 3055 N N . VAL A 1 377 ? -21.326 5.510 27.189 1.00 96.06 377 VAL A N 1
ATOM 3056 C CA . VAL A 1 377 ? -21.218 6.860 27.768 1.00 96.06 377 VAL A CA 1
ATOM 3057 C C . VAL A 1 377 ? -20.118 7.696 27.133 1.00 96.06 377 VAL A C 1
ATOM 3059 O O . VAL A 1 377 ? -20.157 8.927 27.218 1.00 96.06 377 VAL A O 1
ATOM 3062 N N . TYR A 1 378 ? -19.170 7.042 26.462 1.00 94.38 378 TYR A N 1
ATOM 3063 C CA . TYR A 1 378 ? -18.064 7.697 25.782 1.00 94.38 378 TYR A CA 1
ATOM 3064 C C . TYR A 1 378 ? -17.424 6.792 24.729 1.00 94.38 378 TYR A C 1
ATOM 3066 O O . TYR A 1 378 ? -17.364 5.570 24.897 1.00 94.38 378 TYR A O 1
ATOM 3074 N N . THR A 1 379 ? -16.896 7.421 23.681 1.00 93.56 379 THR A N 1
ATOM 3075 C CA . THR A 1 379 ? -16.087 6.766 22.657 1.00 93.56 379 THR A CA 1
ATOM 3076 C C . THR A 1 379 ? -14.881 7.629 22.324 1.00 93.56 379 THR A C 1
ATOM 3078 O O . THR A 1 379 ? -15.023 8.838 22.150 1.00 93.56 379 THR A O 1
ATOM 3081 N N . ASN A 1 380 ? -13.713 7.003 22.207 1.00 90.56 380 ASN A N 1
ATOM 3082 C CA . ASN A 1 380 ? -12.486 7.642 21.748 1.00 90.56 380 ASN A CA 1
ATOM 3083 C C . ASN A 1 380 ? -11.950 6.923 20.510 1.00 90.56 380 ASN A C 1
ATOM 3085 O O . ASN A 1 380 ? -11.857 5.694 20.505 1.00 90.56 380 ASN A O 1
ATOM 3089 N N . LEU A 1 381 ? -11.587 7.691 19.485 1.00 87.69 381 LEU A N 1
ATOM 3090 C CA . LEU A 1 381 ? -11.002 7.188 18.245 1.00 87.69 381 LEU A CA 1
ATOM 3091 C C . LEU A 1 381 ? -9.533 7.612 18.187 1.00 87.69 381 LEU A C 1
ATOM 3093 O O . LEU A 1 381 ? -9.231 8.802 18.192 1.00 87.69 381 LEU A O 1
ATOM 3097 N N . GLY A 1 382 ? -8.627 6.643 18.100 1.00 79.75 382 GLY A N 1
ATOM 3098 C CA . GLY A 1 382 ? -7.188 6.878 18.055 1.00 79.75 382 GLY A CA 1
ATOM 3099 C C . GLY A 1 382 ? -6.545 7.100 19.426 1.00 79.75 382 GLY A C 1
ATOM 3100 O O . GLY A 1 382 ? -7.162 6.948 20.481 1.00 79.75 382 GLY A O 1
ATOM 3101 N N . TYR A 1 383 ? -5.252 7.420 19.399 1.00 80.44 383 TYR A N 1
ATOM 3102 C CA . TYR A 1 383 ? -4.480 7.728 20.600 1.00 80.44 383 TYR A CA 1
ATOM 3103 C C . TYR A 1 383 ? -4.855 9.113 21.146 1.00 80.44 383 TYR A C 1
ATOM 3105 O O . TYR A 1 383 ? -4.825 10.099 20.413 1.00 80.44 383 TYR A O 1
ATOM 3113 N N . ASP A 1 384 ? -5.152 9.177 22.444 1.00 84.62 384 ASP A N 1
ATOM 3114 C CA . ASP A 1 384 ? -5.378 10.414 23.190 1.00 84.62 384 ASP A CA 1
ATOM 3115 C C . ASP A 1 384 ? -4.352 10.509 24.327 1.00 84.62 384 ASP A C 1
ATOM 3117 O O . ASP A 1 384 ? -4.279 9.633 25.191 1.00 84.62 384 ASP A O 1
ATOM 3121 N N . LYS A 1 385 ? -3.559 11.584 24.331 1.00 82.62 385 LYS A N 1
ATOM 3122 C CA . LYS A 1 385 ? -2.560 11.858 25.375 1.00 82.62 385 LYS A CA 1
ATOM 3123 C C . LYS A 1 385 ? -3.200 12.155 26.738 1.00 82.62 385 LYS A C 1
ATOM 3125 O O . LYS A 1 385 ? -2.568 11.934 27.765 1.00 82.62 385 LYS A O 1
ATOM 3130 N N . ASP A 1 386 ? -4.442 12.638 26.742 1.00 89.56 386 ASP A N 1
ATOM 3131 C CA . ASP A 1 386 ? -5.188 13.030 27.938 1.00 89.56 386 ASP A CA 1
ATOM 3132 C C . ASP A 1 386 ? -6.168 11.931 28.391 1.00 89.56 386 ASP A C 1
ATOM 3134 O O . ASP A 1 386 ? -6.990 12.142 29.291 1.00 89.56 386 ASP A O 1
ATOM 3138 N N . LEU A 1 387 ? -6.039 10.722 27.822 1.00 89.44 387 LEU A N 1
ATOM 3139 C CA . LEU A 1 387 ? -6.946 9.597 28.036 1.00 89.44 387 LEU A CA 1
ATOM 3140 C C . LEU A 1 387 ? -7.192 9.313 29.521 1.00 89.44 387 LEU A C 1
ATOM 3142 O O . LEU A 1 387 ? -8.334 9.136 29.939 1.00 89.44 387 LEU A O 1
ATOM 3146 N N . VAL A 1 388 ? -6.140 9.294 30.345 1.00 92.56 388 VAL A N 1
ATOM 3147 C CA . VAL A 1 388 ? -6.266 8.989 31.779 1.00 92.56 388 VAL A CA 1
ATOM 3148 C C . VAL A 1 388 ? -7.192 9.975 32.482 1.00 92.56 388 VAL A C 1
ATOM 3150 O O . VAL A 1 388 ? -8.029 9.554 33.282 1.00 92.56 388 VAL A O 1
ATOM 3153 N N . ASN A 1 389 ? -7.081 11.270 32.186 1.00 91.62 389 ASN A N 1
ATOM 3154 C CA . ASN A 1 389 ? -7.893 12.304 32.824 1.00 91.62 389 ASN A CA 1
ATOM 3155 C C . ASN A 1 389 ? -9.352 12.207 32.370 1.00 91.62 389 ASN A C 1
ATOM 3157 O O . ASN A 1 389 ? -10.257 12.173 33.210 1.00 91.62 389 ASN A O 1
ATOM 3161 N N . THR A 1 390 ? -9.568 12.083 31.059 1.00 90.00 390 THR A N 1
ATOM 3162 C CA . THR A 1 390 ? -10.898 11.950 30.451 1.00 90.00 390 THR A CA 1
ATOM 3163 C C . THR A 1 390 ? -11.631 10.726 30.993 1.00 90.00 390 THR A C 1
ATOM 3165 O O . THR A 1 390 ? -12.746 10.836 31.509 1.00 90.00 390 THR A O 1
ATOM 3168 N N . VAL A 1 391 ? -10.983 9.559 30.960 1.00 90.94 391 VAL A N 1
ATOM 3169 C CA . VAL A 1 391 ? -11.573 8.310 31.444 1.00 90.94 391 VAL A CA 1
ATOM 3170 C C . VAL A 1 391 ? -11.726 8.316 32.962 1.00 90.94 391 VAL A C 1
ATOM 3172 O O . VAL A 1 391 ? -12.760 7.875 33.448 1.00 90.94 391 VAL A O 1
ATOM 3175 N N . SER A 1 392 ? -10.769 8.855 33.727 1.00 93.69 392 SER A N 1
ATOM 3176 C CA . SER A 1 392 ? -10.894 8.949 35.193 1.00 93.69 392 SER A CA 1
ATOM 3177 C C . SER A 1 392 ? -12.158 9.701 35.604 1.00 93.69 392 SER A C 1
ATOM 3179 O O . SER A 1 392 ? -12.858 9.256 36.511 1.00 93.69 392 SER A O 1
ATOM 3181 N N . LYS A 1 393 ? -12.457 10.828 34.943 1.00 93.12 393 LYS A N 1
ATOM 3182 C CA . LYS A 1 393 ? -13.653 11.626 35.227 1.00 93.12 393 LYS A CA 1
ATOM 3183 C C . LYS A 1 393 ? -14.929 10.835 34.939 1.00 93.12 393 LYS A C 1
ATOM 3185 O O . LYS A 1 393 ? -15.778 10.727 35.813 1.00 93.12 393 LYS A O 1
ATOM 3190 N N . LEU A 1 394 ? -15.019 10.223 33.759 1.00 90.44 394 LEU A N 1
ATOM 3191 C CA . LEU A 1 394 ? -16.189 9.436 33.355 1.00 90.44 394 LEU A CA 1
ATOM 3192 C C . LEU A 1 394 ? -16.394 8.208 34.242 1.00 90.44 394 LEU A C 1
ATOM 3194 O O . LEU A 1 394 ? -17.511 7.902 34.642 1.00 90.44 394 LEU A O 1
ATOM 3198 N N . VAL A 1 395 ? -15.312 7.510 34.580 1.00 89.50 395 VAL A N 1
ATOM 3199 C CA . VAL A 1 395 ? -15.369 6.372 35.494 1.00 89.50 395 VAL A CA 1
ATOM 3200 C C . VAL A 1 395 ? -15.901 6.838 36.847 1.00 89.50 395 VAL A C 1
ATOM 3202 O O . VAL A 1 395 ? -16.835 6.235 37.341 1.00 89.50 395 VAL A O 1
ATOM 3205 N N . LEU A 1 396 ? -15.413 7.942 37.417 1.00 90.88 396 LEU A N 1
ATOM 3206 C CA . LEU A 1 396 ? -15.941 8.470 38.683 1.00 90.88 396 LEU A CA 1
ATOM 3207 C C . LEU A 1 396 ? -17.405 8.939 38.612 1.00 90.88 396 LEU A C 1
ATOM 3209 O O . LEU A 1 396 ? -18.100 8.842 39.615 1.00 90.88 396 LEU A O 1
ATOM 3213 N N . GLU A 1 397 ? -17.873 9.432 37.464 1.00 91.12 397 GLU A N 1
ATOM 3214 C CA . GLU A 1 397 ? -19.278 9.826 37.251 1.00 91.12 397 GLU A CA 1
ATOM 3215 C C . GLU A 1 397 ? -20.234 8.621 37.150 1.00 91.12 397 GLU A C 1
ATOM 3217 O O . GLU A 1 397 ? -21.425 8.759 37.428 1.00 91.12 397 GLU A O 1
ATOM 3222 N N . HIS A 1 398 ? -19.725 7.449 36.753 1.00 87.50 398 HIS A N 1
ATOM 3223 C CA . HIS A 1 398 ? -20.518 6.236 36.500 1.00 87.50 398 HIS A CA 1
ATOM 3224 C C . HIS A 1 398 ? -20.220 5.064 37.461 1.00 87.50 398 HIS A C 1
ATOM 3226 O O . HIS A 1 398 ? -20.890 4.024 37.398 1.00 87.50 398 HIS A O 1
ATOM 3232 N N . LEU A 1 399 ? -19.224 5.206 38.339 1.00 78.50 399 LEU A N 1
ATOM 3233 C CA . LEU A 1 399 ? -18.962 4.347 39.500 1.00 78.50 399 LEU A CA 1
ATOM 3234 C C . LEU A 1 399 ? -19.878 4.707 40.667 1.00 78.50 399 LEU A C 1
ATOM 3236 O O . LEU A 1 399 ? -20.174 3.763 41.436 1.00 78.50 399 LEU A O 1
#

Mean predicted aligned error: 14.43 Å

Radius of gyration: 29.27 Å; Cα contacts (8 Å, |Δi|>4): 771; chains: 1; bounding box: 105×58×72 Å

Sequence (399 aa):
MKHKTYSIYLSCVFLFAACSRDPKSILKMAFIKCQSVKCGNYEMSLIKGIDGTEHLFKCKFLKAKNDSVFSSHFYYKEYQDGKLNREVIYTGHEIVTIEPTDSTATVMSKTNWDSYFKAYSGMYSLYSPLTNNSSSPLLSEADLSEAKHMFYFKGSEYINNINCYHFHVIEIPEIDSSTPIQTLSLEYDFWISKSDSIPIQLSFTVVGIHNMDTIRQYNRYLLKSYDVNTNIDSSAFTLEAIPFGYKIVDFSLVKEFKPLPKGTAAPNWNLISLSNKKICLYDFRNKVVLLHFFYKGCYPCLLSLPSLKELHDKFYSKGLRIIGINPIDESKSELSEFIKKHDINYFILMDSANVARDYNVNGYPTLYIIDKQGNIVYTNLGYDKDLVNTVSKLVLEHL

Secondary structure (DSSP, 8-state):
----------------------HHHHHHHHHHHHHH--EEEEEEEEEESSS-PEEEEEEEEEE-TT-TTTSEEEEEEEEETTEEEEEEEE-SSEEEEEETTTTEEEEEEHHHHHHHHHHGGGSS---HHHHSSS-TTSPPTTGGG-TTEEEEEEEEEEETTEEEEEEEEEE-----TTSSSEEEEEEEEEEEETTT--EEEEEEEEEEEETTEEEEEEEEEEEEEEEES----GGGGSGGGSPTT-EEEE--S-----PPPTTSBPPP-EEEBTTS-EEEGGGGTTSEEEEEE--TT-HHHHHHHHHHHHHHHHHTTTTEEEEEE-SS---HHHHHHHHHHTT--SEEE-S-HHHHHHTT--SSSEEEEE-TTSBEEEEEES--TTHHHHHHHHHHHH-

pLDDT: mean 86.87, std 14.34, range [31.77, 98.19]

Nearest PDB structures (foldseek):
  2h1b-assembly2_B  TM=9.243E-01  e=2.089E-13  Bacillus subtilis
  1st9-assembly2_B  TM=9.239E-01  e=1.940E-12  Bacillus subtilis
  2h1a-assembly1_A  TM=9.166E-01  e=2.302E-12  Bacillus subtilis
  3c73-assembly1_A  TM=9.250E-01  e=4.077E-12  unclassified
  2h19-assembly2_B  TM=9.114E-01  e=4.571E-12  Bacillus subtilis

Solvent-accessible surface area (backbone atoms only — not comparable to full-atom values): 22237 Å² total; per-residue (Å²): 136,87,84,83,82,81,81,81,81,81,77,80,75,78,76,78,75,70,82,74,71,55,68,66,59,53,47,42,46,23,34,54,45,28,58,70,41,49,28,30,40,37,32,34,38,37,30,58,54,85,86,61,56,68,37,39,38,39,35,39,40,37,52,32,94,85,42,89,67,61,18,34,27,27,32,37,38,36,29,50,92,88,38,78,58,38,35,38,35,26,50,84,53,38,43,33,45,33,37,67,89,79,38,35,31,36,38,38,43,38,92,84,35,50,72,60,52,57,65,52,50,78,74,62,93,69,69,34,38,63,40,31,79,77,14,45,89,48,50,47,75,68,54,75,68,40,86,54,53,47,80,42,79,75,48,76,49,72,57,96,88,38,58,16,40,32,35,40,36,39,34,54,61,79,85,53,85,89,46,84,56,41,55,60,34,41,38,36,36,40,29,28,28,70,87,73,30,49,65,40,33,41,35,40,33,44,34,27,37,42,96,90,42,78,46,75,44,40,37,38,41,35,57,77,45,72,48,70,66,51,96,69,72,68,58,53,35,43,84,81,53,58,63,89,87,45,48,77,41,75,60,63,102,56,81,77,73,65,59,74,59,71,72,38,72,55,80,79,54,77,42,47,29,83,86,74,42,81,48,41,58,75,80,43,60,76,22,33,37,36,39,39,35,40,52,89,87,41,64,48,36,60,70,40,45,66,45,52,49,52,48,43,75,74,28,41,93,70,39,44,42,60,36,37,40,23,54,71,64,82,56,67,66,62,50,51,50,50,37,59,76,68,69,62,87,60,56,41,29,44,93,28,50,65,57,36,55,74,54,50,58,86,60,62,20,29,37,42,34,27,35,32,88,42,27,24,72,46,75,44,81,44,67,59,96,58,45,54,61,59,49,51,52,52,48,65,75,54,100

Foldseek 3Di:
DDDDDDDDPPPPPPPPPPPPPDPVVLLQLLLVLLLPFFWKKFWKWKAWFDVRFIKIKIKTWGADCPQPQFRIFMWMWIDHPNDTQWIWGAQSFWIWIAGPVVLATEIEGCVVCVPVSNVCSPVDDDCQLNGPNSSPPRAHPVRSPDPQKDKDFPQWDADLNFIWTKIKIKGQDDFDPVDQKGWGIKIKIFTAGPPRRHGQKMKIWTWTDHPNDIDIIIMMMGTNDMDTPDDDDSCCNDPNVRDPPGHYDYDDPDPPLDFDDFFAFQDWDWFAWLVRDIDIPVVLAQAKEKEWEAEPPPPLQLVCLVLVVVLCVVCVVVRYAYEYEYEDDPDSVVVVVVCVVSVPDHTYGYVCVVSCVSRSPDAPGKIFIAANRRTTHDIDGTHDPCSNVVVVVVNVVRD